Protein 4NOI (pdb70)

Secondary structure (DSSP, 8-state):
--SSPPPP-EEEEEESSSSEEEEEEEEEETTHHHHHHHHHHHHHHHSS-EEEEEEEEETT--STT-------HHHHHHHHTTS-EEESSS-SEEEEEEEEESSEEEEGGGG--SSEEESSTT-EEEEE-TT-EEEEEEEEEEE-SEE-HHHHHHHH--TTSEE--EE--SEEEEEEEEEEEEETTEEEEEEEEEEEEE-SSS-HHHHHHHHHH--TTGGGG---/----EEEEEESSSSEEEEEEEEE-TTTTHHHHHHHHHHHHHS--EEEEEEEEETT--STT-------HHHHHHHHHT--EEESTT-SEEEEEEEEESSEEEEGGGS-SSSEEESSTT-EEEEE-TT-EEEEEEEEEEESSEE-HHHHHHHH--TTSEE--EE---EEEEEEEEEEE---EEEEEEEEEE-SSS-HHHHHHHHHH--HHHHGGGGG-

CATH classification: 3.30.1360.10 (+1 more: 2.170.120.12)

InterPro domains:
  IPR011260 RNA polymerase, alpha subunit, C-terminal [PF03118] (244-306)
  IPR011262 DNA-directed RNA polymerase, insert domain [PF01000] (59-174)
  IPR011263 DNA-directed RNA polymerase, RpoA/D/Rpb3-type [PF01193] (30-224)
  IPR011263 DNA-directed RNA polymerase, RpoA/D/Rpb3-type [SM00662] (23-230)
  IPR011773 DNA-directed RNA polymerase, alpha subunit [MF_00059] (5-315)
  IPR011773 DNA-directed RNA polymerase, alpha subunit [TIGR02027] (24-313)
  IPR036603 RNA polymerase, RBP11-like subunit [G3DSA:3.30.1360.10] (15-216)
  IPR036603 RNA polymerase, RBP11-like subunit [SSF55257] (9-227)
  IPR036643 DNA-directed RNA polymerase, insert domain superfamily [G3DSA:2.170.120.12] (53-173)
  IPR036643 DNA-directed RNA polymerase, insert domain superfamily [SSF56553] (53-174)

Nearest PDB structures (foldseek):
  4noi-assembly1_A  TM=1.004E+00  e=2.853E-45  Campylobacter jejuni subsp. jejuni NCTC 11168 = ATCC 700819
  4noi-assembly1_B  TM=8.310E-01  e=1.627E-37  Campylobacter jejuni subsp. jejuni NCTC 11168 = ATCC 700819
  8r3m-assembly1_A  TM=7.992E-01  e=3.425E-20  Mycolicibacterium smegmatis MC2 155
  8x6g-assembly1_B  TM=8.164E-01  e=7.537E-20  Staphylococcus aureus
  8i23-assembly1_B  TM=8.161E-01  e=3.425E-20  Acetivibrio thermocellus DSM 1313

Radius of gyration: 31.96 Å; Cα contacts (8 Å, |Δi|>4): 1046; chains: 2; bounding box: 37×48×117 Å

B-factor: mean 49.46, std 14.88, range [20.94, 130.41]

Organism: Campylobacter jejuni subsp. jejuni serotype O:2 (strain ATCC 700819 / NCTC 11168) (NCBI:txid192222)

Solvent-accessible surface area: 22333 Å² total

Structure (mmCIF, N/CA/C/O backbone):
data_4NOI
#
_entry.id   4NOI
#
_cell.length_a   99.173
_cell.length_b   62.743
_cell.length_c   93.621
_cell.angle_alpha   90.00
_cell.angle_beta   112.52
_cell.angle_gamma   90.00
#
_symmetry.space_group_name_H-M   'C 1 2 1'
#
loop_
_entity.id
_entity.type
_entity.pdbx_description
1 polymer 'DNA-directed RNA polymerase subunit alpha'
2 non-polymer 'SODIUM ION'
3 non-polymer 'IODIDE ION'
4 non-polymer 'CHLORIDE ION'
5 water water
#
loop_
_atom_site.group_PDB
_atom_site.id
_atom_site.type_symbol
_atom_site.label_atom_id
_atom_site.label_alt_id
_atom_site.label_comp_id
_atom_site.label_asym_id
_atom_site.label_entity_id
_atom_site.label_seq_id
_atom_site.pdbx_PDB_ins_code
_atom_site.Cartn_x
_atom_site.Cartn_y
_atom_site.Cartn_z
_atom_site.occupancy
_atom_site.B_iso_or_equiv
_atom_site.auth_seq_id
_atom_site.auth_comp_id
_atom_site.auth_asym_id
_atom_site.auth_atom_id
_atom_site.pdbx_PDB_model_num
ATOM 1 N N . ILE A 1 28 ? 16.433 1.100 36.408 1.00 50.40 4 ILE A N 1
ATOM 2 C CA . ILE A 1 28 ? 17.305 2.272 36.774 1.00 48.85 4 ILE A CA 1
ATOM 3 C C . ILE A 1 28 ? 18.544 2.235 35.923 1.00 47.79 4 ILE A C 1
ATOM 4 O O . ILE A 1 28 ? 19.414 1.386 36.108 1.00 51.83 4 ILE A O 1
ATOM 9 N N . THR A 1 29 ? 18.604 3.145 34.965 1.00 48.58 5 THR A N 1
ATOM 10 C CA . THR A 1 29 ? 19.748 3.223 34.074 1.00 49.41 5 THR A CA 1
ATOM 11 C C . THR A 1 29 ? 19.962 4.678 33.753 1.00 44.32 5 THR A C 1
ATOM 12 O O . THR A 1 29 ? 19.038 5.488 33.897 1.00 46.86 5 THR A O 1
ATOM 16 N N . THR A 1 30 ? 21.173 5.014 33.339 1.00 40.29 6 THR A N 1
ATOM 17 C CA . THR A 1 30 ? 21.501 6.376 32.948 1.00 42.44 6 THR A CA 1
ATOM 18 C C . THR A 1 30 ? 21.439 6.504 31.394 1.00 43.03 6 THR A C 1
ATOM 19 O O . THR A 1 30 ? 21.525 7.598 30.844 1.00 43.52 6 THR A O 1
ATOM 23 N N A SER A 1 31 ? 21.285 5.375 30.714 0.60 44.27 7 SER A N 1
ATOM 24 N N B SER A 1 31 ? 21.281 5.376 30.712 0.40 43.41 7 SER A N 1
ATOM 25 C CA A SER A 1 31 ? 21.171 5.359 29.251 0.60 45.56 7 SER A CA 1
ATOM 26 C CA B SER A 1 31 ? 21.185 5.371 29.253 0.40 44.14 7 SER A CA 1
ATOM 27 C C A SER A 1 31 ? 20.312 4.220 28.765 0.60 43.14 7 SER A C 1
ATOM 28 C C B SER A 1 31 ? 20.324 4.224 28.761 0.40 43.00 7 SER A C 1
ATOM 29 O O A SER A 1 31 ? 20.370 3.108 29.287 0.60 42.65 7 SER A O 1
ATOM 30 O O B SER A 1 31 ? 20.392 3.113 29.285 0.40 42.84 7 SER A O 1
ATOM 35 N N . ALA A 1 32 ? 19.516 4.500 27.746 1.00 46.00 8 ALA A N 1
ATOM 36 C CA . ALA A 1 32 ? 18.672 3.481 27.137 1.00 43.72 8 ALA A CA 1
ATOM 37 C C . ALA A 1 32 ? 19.623 2.561 26.411 1.00 43.29 8 ALA A C 1
ATOM 38 O O . ALA A 1 32 ? 20.619 3.022 25.903 1.00 39.75 8 ALA A O 1
ATOM 40 N N . TYR A 1 33 ? 19.323 1.269 26.375 1.00 44.57 9 TYR A N 1
ATOM 41 C CA . TYR A 1 33 ? 20.176 0.299 25.702 1.00 46.54 9 TYR A CA 1
ATOM 42 C C . TYR A 1 33 ? 20.366 0.702 24.237 1.00 44.10 9 TYR A C 1
ATOM 43 O O . TYR A 1 33 ? 19.434 1.198 23.577 1.00 38.21 9 TYR A O 1
ATOM 52 N N . THR A 1 34 ? 21.578 0.513 23.744 1.00 42.30 10 THR A N 1
ATOM 53 C CA . THR A 1 34 ? 21.911 0.826 22.357 1.00 44.61 10 THR A CA 1
ATOM 54 C C . THR A 1 34 ? 21.598 -0.394 21.504 1.00 44.20 10 THR A C 1
ATOM 55 O O . THR A 1 34 ? 22.205 -1.439 21.691 1.00 40.58 10 THR A O 1
ATOM 59 N N . PRO A 1 35 ? 20.632 -0.273 20.567 1.00 47.34 11 PRO A N 1
ATOM 60 C CA . PRO A 1 35 ? 20.262 -1.415 19.729 1.00 45.57 11 PRO A CA 1
ATOM 61 C C . PRO A 1 35 ? 21.461 -1.828 18.902 1.00 47.12 11 PRO A C 1
ATOM 62 O O . PRO A 1 35 ? 22.267 -0.973 18.586 1.00 46.18 11 PRO A O 1
ATOM 66 N N . THR A 1 36 ? 21.567 -3.114 18.566 1.00 49.37 12 THR A N 1
ATOM 67 C CA . THR A 1 36 ? 22.700 -3.646 17.796 1.00 52.34 12 THR A CA 1
ATOM 68 C C . THR A 1 36 ? 22.350 -4.533 16.600 1.00 48.37 12 THR A C 1
ATOM 69 O O . THR A 1 36 ? 23.251 -4.940 15.858 1.00 52.44 12 THR A O 1
ATOM 73 N N . GLU A 1 37 ? 21.084 -4.862 16.400 1.00 42.15 13 GLU A N 1
ATOM 74 C CA . GLU A 1 37 ? 20.743 -5.740 15.269 1.00 43.62 13 GLU A CA 1
ATOM 75 C C . GLU A 1 37 ? 20.147 -4.928 14.138 1.00 43.45 13 GLU A C 1
ATOM 76 O O . GLU A 1 37 ? 19.327 -4.024 14.367 1.00 37.61 13 GLU A O 1
ATOM 82 N N . PHE A 1 38 ? 20.571 -5.258 12.925 1.00 44.55 14 PHE A N 1
ATOM 83 C CA . PHE A 1 38 ? 20.133 -4.580 11.733 1.00 45.77 14 PHE A CA 1
ATOM 84 C C . PHE A 1 38 ? 20.057 -5.535 10.558 1.00 47.12 14 PHE A C 1
ATOM 85 O O . PHE A 1 38 ? 21.002 -6.283 10.306 1.00 51.48 14 PHE A O 1
ATOM 93 N N . THR A 1 39 ? 18.945 -5.502 9.829 1.00 44.84 15 THR A N 1
ATOM 94 C CA . THR A 1 39 ? 18.781 -6.338 8.645 1.00 46.98 15 THR A CA 1
ATOM 95 C C . THR A 1 39 ? 18.074 -5.572 7.536 1.00 49.92 15 THR A C 1
ATOM 96 O O . THR A 1 39 ? 17.245 -4.693 7.794 1.00 52.54 15 THR A O 1
ATOM 100 N N . ILE A 1 40 ? 18.428 -5.909 6.305 1.00 48.48 16 ILE A N 1
ATOM 101 C CA . ILE A 1 40 ? 17.833 -5.336 5.105 1.00 56.07 16 ILE A CA 1
ATOM 102 C C . ILE A 1 40 ? 17.412 -6.524 4.242 1.00 55.76 16 ILE A C 1
ATOM 103 O O . ILE A 1 40 ? 18.228 -7.361 3.885 1.00 58.85 16 ILE A O 1
ATOM 108 N N . GLU A 1 41 ? 16.123 -6.617 3.951 1.00 59.81 17 GLU A N 1
ATOM 109 C CA . GLU A 1 41 ? 15.589 -7.705 3.138 1.00 62.20 17 GLU A CA 1
ATOM 110 C C . GLU A 1 41 ? 15.003 -7.142 1.841 1.00 60.22 17 GLU A C 1
ATOM 111 O O . GLU A 1 41 ? 14.066 -6.324 1.856 1.00 56.35 17 GLU A O 1
ATOM 117 N N . ASN A 1 42 ? 15.563 -7.569 0.713 1.00 64.07 18 ASN A N 1
ATOM 118 C CA . ASN A 1 42 ? 15.118 -7.079 -0.585 1.00 63.80 18 ASN A CA 1
ATOM 119 C C . ASN A 1 42 ? 13.969 -7.934 -1.145 1.00 59.63 18 ASN A C 1
ATOM 120 O O . ASN A 1 42 ? 14.172 -9.029 -1.627 1.00 64.53 18 ASN A O 1
ATOM 125 N N . ILE A 1 43 ? 12.754 -7.406 -1.031 1.00 57.72 19 ILE A N 1
ATOM 126 C CA . ILE A 1 43 ? 11.544 -8.076 -1.490 1.00 63.68 19 ILE A CA 1
ATOM 127 C C . ILE A 1 43 ? 11.475 -8.036 -3.032 1.00 68.18 19 ILE A C 1
ATOM 128 O O . ILE A 1 43 ? 11.013 -8.976 -3.667 1.00 73.39 19 ILE A O 1
ATOM 133 N N . SER A 1 44 ? 11.911 -6.927 -3.617 1.00 65.93 20 SER A N 1
ATOM 134 C CA . SER A 1 44 ? 11.952 -6.773 -5.068 1.00 67.69 20 SER A CA 1
ATOM 135 C C . SER A 1 44 ? 12.979 -5.695 -5.368 1.00 62.28 20 SER A C 1
ATOM 136 O O . SER A 1 44 ? 13.688 -5.247 -4.472 1.00 65.77 20 SER A O 1
ATOM 139 N N . ASP A 1 45 ? 13.065 -5.280 -6.618 1.00 60.50 21 ASP A N 1
ATOM 140 C CA . ASP A 1 45 ? 14.025 -4.245 -6.992 1.00 65.04 21 ASP A CA 1
ATOM 141 C C . ASP A 1 45 ? 13.592 -2.900 -6.436 1.00 60.88 21 ASP A C 1
ATOM 142 O O . ASP A 1 45 ? 14.435 -2.030 -6.197 1.00 65.48 21 ASP A O 1
ATOM 147 N N . THR A 1 46 ? 12.283 -2.741 -6.218 1.00 55.89 22 THR A N 1
ATOM 148 C CA . THR A 1 46 ? 11.720 -1.478 -5.745 1.00 56.98 22 THR A CA 1
ATOM 149 C C . THR A 1 46 ? 11.198 -1.466 -4.291 1.00 52.47 22 THR A C 1
ATOM 150 O O . THR A 1 46 ? 10.682 -0.456 -3.854 1.00 48.93 22 THR A O 1
ATOM 154 N N . VAL A 1 47 ? 11.339 -2.566 -3.555 1.00 50.54 23 VAL A N 1
ATOM 155 C CA . VAL A 1 47 ? 10.808 -2.653 -2.191 1.00 52.97 23 VAL A CA 1
ATOM 156 C C . VAL A 1 47 ? 11.799 -3.285 -1.241 1.00 49.31 23 VAL A C 1
ATOM 157 O O . VAL A 1 47 ? 12.514 -4.213 -1.598 1.00 53.24 23 VAL A O 1
ATOM 161 N N . ALA A 1 48 ? 11.837 -2.789 -0.017 1.00 52.50 24 ALA A N 1
ATOM 162 C CA . ALA A 1 48 ? 12.736 -3.354 0.976 1.00 53.66 24 ALA A CA 1
ATOM 163 C C . ALA A 1 48 ? 12.180 -3.200 2.388 1.00 49.56 24 ALA A C 1
ATOM 164 O O . ALA A 1 48 ? 11.402 -2.284 2.659 1.00 45.53 24 ALA A O 1
ATOM 166 N N . LYS A 1 49 ? 12.587 -4.125 3.257 1.00 51.51 25 LYS A N 1
ATOM 167 C CA . LYS A 1 49 ? 12.246 -4.133 4.678 1.00 50.24 25 LYS A CA 1
ATOM 168 C C . LYS A 1 49 ? 13.525 -3.954 5.436 1.00 43.64 25 LYS A C 1
ATOM 169 O O . LYS A 1 49 ? 14.439 -4.780 5.331 1.00 46.28 25 LYS A O 1
ATOM 175 N N . ILE A 1 50 ? 13.578 -2.886 6.207 1.00 42.00 26 ILE A N 1
ATOM 176 C CA . ILE A 1 50 ? 14.729 -2.542 7.013 1.00 44.94 26 ILE A CA 1
ATOM 177 C C . ILE A 1 50 ? 14.316 -2.712 8.476 1.00 43.92 26 ILE A C 1
ATOM 178 O O . ILE A 1 50 ? 13.371 -2.074 8.924 1.00 43.00 26 ILE A O 1
ATOM 183 N N . SER A 1 51 ? 14.995 -3.603 9.198 1.00 44.91 27 SER A N 1
ATOM 184 C CA . SER A 1 51 ? 14.687 -3.856 10.605 1.00 43.88 27 SER A CA 1
ATOM 185 C C . SER A 1 51 ? 15.866 -3.586 11.502 1.00 41.37 27 SER A C 1
ATOM 186 O O . SER A 1 51 ? 16.983 -3.990 11.196 1.00 45.46 27 SER A O 1
ATOM 189 N N . ALA A 1 52 ? 15.601 -2.912 12.626 1.00 40.17 28 ALA A N 1
ATOM 190 C CA . ALA A 1 52 ? 16.618 -2.564 13.634 1.00 34.53 28 ALA A CA 1
ATOM 191 C C . ALA A 1 52 ? 16.056 -2.867 15.016 1.00 37.05 28 ALA A C 1
ATOM 192 O O . ALA A 1 52 ? 14.887 -2.574 15.270 1.00 38.19 28 ALA A O 1
ATOM 194 N N . TRP A 1 53 ? 16.871 -3.441 15.907 1.00 36.55 29 TRP A N 1
ATOM 195 C CA . TRP A 1 53 ? 16.413 -3.828 17.241 1.00 37.91 29 TRP A CA 1
ATOM 196 C C . TRP A 1 53 ? 17.580 -4.299 18.121 1.00 40.39 29 TRP A C 1
ATOM 197 O O . TRP A 1 53 ? 18.682 -4.504 17.623 1.00 41.53 29 TRP A O 1
ATOM 208 N N . PRO A 1 54 ? 17.372 -4.407 19.450 1.00 41.68 30 PRO A N 1
ATOM 209 C CA . PRO A 1 54 ? 16.196 -4.051 20.221 1.00 43.08 30 PRO A CA 1
ATOM 210 C C . PRO A 1 54 ? 16.311 -2.648 20.791 1.00 42.33 30 PRO A C 1
ATOM 211 O O . PRO A 1 54 ? 17.367 -2.303 21.329 1.00 45.57 30 PRO A O 1
ATOM 215 N N . PHE A 1 55 ? 15.238 -1.859 20.661 1.00 39.00 31 PHE A N 1
ATOM 216 C CA . PHE A 1 55 ? 15.150 -0.514 21.220 1.00 35.11 31 PHE A CA 1
ATOM 217 C C . PHE A 1 55 ? 14.330 -0.568 22.496 1.00 37.31 31 PHE A C 1
ATOM 218 O O . PHE A 1 55 ? 13.369 -1.326 22.556 1.00 33.67 31 PHE A O 1
ATOM 226 N N . GLU A 1 56 ? 14.646 0.266 23.489 1.00 38.02 32 GLU A N 1
ATOM 227 C CA . GLU A 1 56 ? 13.785 0.325 24.670 1.00 40.56 32 GLU A CA 1
ATOM 228 C C . GLU A 1 56 ? 12.489 0.981 24.224 1.00 41.01 32 GLU A C 1
ATOM 229 O O . GLU A 1 56 ? 12.485 1.773 23.284 1.00 37.77 32 GLU A O 1
ATOM 235 N N . ILE A 1 57 ? 11.386 0.633 24.867 1.00 42.69 33 ILE A N 1
ATOM 236 C CA . ILE A 1 57 ? 10.071 1.147 24.418 1.00 44.18 33 ILE A CA 1
ATOM 237 C C . ILE A 1 57 ? 10.049 2.676 24.241 1.00 38.19 33 ILE A C 1
ATOM 238 O O . ILE A 1 57 ? 10.529 3.416 25.084 1.00 39.50 33 ILE A O 1
ATOM 243 N N . GLY A 1 58 ? 9.476 3.132 23.136 1.00 37.19 34 GLY A N 1
ATOM 244 C CA . GLY A 1 58 ? 9.427 4.554 22.814 1.00 38.04 34 GLY A CA 1
ATOM 245 C C . GLY A 1 58 ? 10.602 5.038 21.948 1.00 38.15 34 GLY A C 1
ATOM 246 O O . GLY A 1 58 ? 10.448 5.938 21.126 1.00 38.65 34 GLY A O 1
ATOM 247 N N . TYR A 1 59 ? 11.775 4.440 22.099 1.00 38.49 35 TYR A N 1
ATOM 248 C CA . TYR A 1 59 ? 12.941 4.910 21.319 1.00 40.39 35 TYR A CA 1
ATOM 249 C C . TYR A 1 59 ? 12.885 4.551 19.857 1.00 40.71 35 TYR A C 1
ATOM 250 O O . TYR A 1 59 ? 13.352 5.300 19.035 1.00 38.61 35 TYR A O 1
ATOM 259 N N . GLY A 1 60 ? 12.289 3.411 19.530 1.00 38.79 36 GLY A N 1
ATOM 260 C CA . GLY A 1 60 ? 12.209 3.007 18.149 1.00 40.82 36 GLY A CA 1
ATOM 261 C C . GLY A 1 60 ? 11.406 4.012 17.351 1.00 39.93 36 GLY A C 1
ATOM 262 O O . GLY A 1 60 ? 11.831 4.461 16.304 1.00 40.13 36 GLY A O 1
ATOM 263 N N . ILE A 1 61 ? 10.271 4.406 17.900 1.00 42.06 37 ILE A N 1
ATOM 264 C CA . ILE A 1 61 ? 9.373 5.312 17.226 1.00 48.88 37 ILE A CA 1
ATOM 265 C C . ILE A 1 61 ? 9.950 6.726 17.205 1.00 42.64 37 ILE A C 1
ATOM 266 O O . ILE A 1 61 ? 9.720 7.493 16.267 1.00 46.31 37 ILE A O 1
ATOM 271 N N . THR A 1 62 ? 10.709 7.055 18.234 1.00 38.91 38 THR A N 1
ATOM 272 C CA . THR A 1 62 ? 11.395 8.337 18.297 1.00 38.59 38 THR A CA 1
ATOM 273 C C . THR A 1 62 ? 12.202 8.522 17.022 1.00 38.80 38 THR A C 1
ATOM 274 O O . THR A 1 62 ? 12.267 9.622 16.478 1.00 36.68 38 THR A O 1
ATOM 278 N N . LEU A 1 63 ? 12.797 7.441 16.532 1.00 37.72 39 LEU A N 1
ATOM 279 C CA . LEU A 1 63 ? 13.620 7.527 15.327 1.00 38.27 39 LEU A CA 1
ATOM 280 C C . LEU A 1 63 ? 12.882 7.187 14.043 1.00 37.58 39 LEU A C 1
ATOM 281 O O . LEU A 1 63 ? 13.169 7.769 13.002 1.00 39.62 39 LEU A O 1
ATOM 286 N N . ALA A 1 64 ? 11.953 6.230 14.122 1.00 33.81 40 ALA A N 1
ATOM 287 C CA . ALA A 1 64 ? 11.238 5.785 12.964 1.00 38.93 40 ALA A CA 1
ATOM 288 C C . ALA A 1 64 ? 10.456 6.916 12.295 1.00 42.37 40 ALA A C 1
ATOM 289 O O . ALA A 1 64 ? 10.453 7.008 11.078 1.00 39.70 40 ALA A O 1
ATOM 291 N N . HIS A 1 65 ? 9.825 7.780 13.084 1.00 38.54 41 HIS A N 1
ATOM 292 C CA . HIS A 1 65 ? 9.010 8.832 12.503 1.00 45.87 41 HIS A CA 1
ATOM 293 C C . HIS A 1 65 ? 9.863 9.834 11.682 1.00 41.59 41 HIS A C 1
ATOM 294 O O . HIS A 1 65 ? 9.599 10.044 10.512 1.00 43.21 41 HIS A O 1
ATOM 301 N N . PRO A 1 66 ? 10.903 10.436 12.281 1.00 41.33 42 PRO A N 1
ATOM 302 C CA . PRO A 1 66 ? 11.685 11.342 11.446 1.00 39.83 42 PRO A CA 1
ATOM 303 C C . PRO A 1 66 ? 12.359 10.690 10.242 1.00 39.09 42 PRO A C 1
ATOM 304 O O . PRO A 1 66 ? 12.413 11.314 9.186 1.00 36.82 42 PRO A O 1
ATOM 308 N N . LEU A 1 67 ? 12.867 9.467 10.367 1.00 38.37 43 LEU A N 1
ATOM 309 C CA . LEU A 1 67 ? 13.499 8.836 9.208 1.00 40.62 43 LEU A CA 1
ATOM 310 C C . LEU A 1 67 ? 12.464 8.579 8.118 1.00 42.71 43 LEU A C 1
ATOM 311 O O . LEU A 1 67 ? 12.762 8.707 6.930 1.00 36.40 43 LEU A O 1
ATOM 316 N N . ARG A 1 68 ? 11.246 8.234 8.513 1.00 40.49 44 ARG A N 1
ATOM 317 C CA . ARG A 1 68 ? 10.226 7.994 7.503 1.00 40.97 44 ARG A CA 1
ATOM 318 C C . ARG A 1 68 ? 9.984 9.254 6.702 1.00 37.49 44 ARG A C 1
ATOM 319 O O . ARG A 1 68 ? 9.857 9.203 5.496 1.00 36.71 44 ARG A O 1
ATOM 327 N N . ARG A 1 69 ? 9.928 10.396 7.375 1.00 40.14 45 ARG A N 1
ATOM 328 C CA . ARG A 1 69 ? 9.729 11.666 6.690 1.00 41.54 45 ARG A CA 1
ATOM 329 C C . ARG A 1 69 ? 10.930 11.970 5.782 1.00 42.53 45 ARG A C 1
ATOM 330 O O . ARG A 1 69 ? 10.762 12.283 4.606 1.00 40.00 45 ARG A O 1
ATOM 338 N N . LEU A 1 70 ? 12.140 11.824 6.306 1.00 35.64 46 LEU A N 1
ATOM 339 C CA . LEU A 1 70 ? 13.341 12.078 5.498 1.00 37.91 46 LEU A CA 1
ATOM 340 C C . LEU A 1 70 ? 13.477 11.196 4.233 1.00 38.85 46 LEU A C 1
ATOM 341 O O . LEU A 1 70 ? 14.174 11.560 3.288 1.00 36.14 46 LEU A O 1
ATOM 346 N N . LEU A 1 71 ? 12.826 10.043 4.240 1.00 39.55 47 LEU A N 1
ATOM 347 C CA . LEU A 1 71 ? 12.893 9.159 3.116 1.00 39.84 47 LEU A CA 1
ATOM 348 C C . LEU A 1 71 ? 12.276 9.836 1.895 1.00 41.34 47 LEU A C 1
ATOM 349 O O . LEU A 1 71 ? 12.716 9.638 0.795 1.00 42.90 47 LEU A O 1
ATOM 354 N N . TYR A 1 72 ? 11.265 10.653 2.109 1.00 43.53 48 TYR A N 1
ATOM 355 C CA . TYR A 1 72 ? 10.589 11.338 1.014 1.00 43.21 48 TYR A CA 1
ATOM 356 C C . TYR A 1 72 ? 11.262 12.628 0.525 1.00 42.34 48 TYR A C 1
ATOM 357 O O . TYR A 1 72 ? 10.969 13.107 -0.560 1.00 41.62 48 TYR A O 1
ATOM 366 N N . THR A 1 73 ? 12.134 13.212 1.333 1.00 38.84 49 THR A N 1
ATOM 367 C CA . THR A 1 73 ? 12.700 14.495 1.007 1.00 39.42 49 THR A CA 1
ATOM 368 C C . THR A 1 73 ? 14.183 14.477 0.740 1.00 39.81 49 THR A C 1
ATOM 369 O O . THR A 1 73 ? 14.729 15.491 0.332 1.00 42.80 49 THR A O 1
ATOM 373 N N . SER A 1 74 ? 14.838 13.342 0.952 1.00 39.93 50 SER A N 1
ATOM 374 C CA . SER A 1 74 ? 16.306 13.312 0.901 1.00 44.83 50 SER A CA 1
ATOM 375 C C . SER A 1 74 ? 16.973 12.857 -0.412 1.00 45.70 50 SER A C 1
ATOM 376 O O . SER A 1 74 ? 18.202 12.781 -0.487 1.00 48.65 50 SER A O 1
ATOM 379 N N . THR A 1 75 ? 16.180 12.580 -1.436 1.00 46.44 51 THR A N 1
ATOM 380 C CA . THR A 1 75 ? 16.730 12.162 -2.730 1.00 51.49 51 THR A CA 1
ATOM 381 C C . THR A 1 75 ? 16.221 13.064 -3.857 1.00 48.51 51 THR A C 1
ATOM 382 O O . THR A 1 75 ? 15.042 13.384 -3.912 1.00 46.39 51 THR A O 1
ATOM 386 N N . ILE A 1 76 ? 17.139 13.484 -4.724 1.00 50.43 52 ILE A N 1
ATOM 387 C CA . ILE A 1 76 ? 16.823 14.290 -5.908 1.00 46.81 52 ILE A CA 1
ATOM 388 C C . ILE A 1 76 ? 15.981 13.431 -6.841 1.00 44.19 52 ILE A C 1
ATOM 389 O O . ILE A 1 76 ? 16.324 12.275 -7.075 1.00 49.14 52 ILE A O 1
ATOM 394 N N . GLY A 1 77 ? 14.906 13.986 -7.385 1.00 44.61 53 GLY A N 1
ATOM 395 C CA . GLY A 1 77 ? 14.044 13.254 -8.325 1.00 44.81 53 GLY A CA 1
ATOM 396 C C . GLY A 1 77 ? 13.973 13.929 -9.687 1.00 43.44 53 GLY A C 1
ATOM 397 O O . GLY A 1 77 ? 14.177 15.147 -9.792 1.00 42.61 53 GLY A O 1
ATOM 398 N N . TYR A 1 78 ? 13.700 13.141 -10.733 1.00 44.75 54 TYR A N 1
ATOM 399 C CA . TYR A 1 78 ? 13.549 13.659 -12.104 1.00 42.85 54 TYR A CA 1
ATOM 400 C C . TYR A 1 78 ? 12.268 13.137 -12.737 1.00 41.31 54 TYR A C 1
ATOM 401 O O . TYR A 1 78 ? 11.802 12.074 -12.372 1.00 41.91 54 TYR A O 1
ATOM 410 N N . ALA A 1 79 ? 11.698 13.883 -13.678 1.00 40.36 55 ALA A N 1
ATOM 411 C CA . ALA A 1 79 ? 10.504 13.425 -14.395 1.00 41.06 55 ALA A CA 1
ATOM 412 C C . ALA A 1 79 ? 10.373 14.084 -15.769 1.00 44.12 55 ALA A C 1
ATOM 413 O O . ALA A 1 79 ? 10.840 15.212 -15.966 1.00 42.18 55 ALA A O 1
ATOM 415 N N . PRO A 1 80 ? 9.768 13.360 -16.733 1.00 45.60 56 PRO A N 1
ATOM 416 C CA . PRO A 1 80 ? 9.427 14.009 -17.996 1.00 43.14 56 PRO A CA 1
ATOM 417 C C . PRO A 1 80 ? 8.214 14.898 -17.713 1.00 44.55 56 PRO A C 1
ATOM 418 O O . PRO A 1 80 ? 7.204 14.420 -17.174 1.00 43.57 56 PRO A O 1
ATOM 422 N N . THR A 1 81 ? 8.306 16.177 -18.045 1.00 41.31 57 THR A N 1
ATOM 423 C CA . THR A 1 81 ? 7.224 17.094 -17.755 1.00 38.56 57 THR A CA 1
ATOM 424 C C . THR A 1 81 ? 6.385 17.476 -18.933 1.00 36.83 57 THR A C 1
ATOM 425 O O . THR A 1 81 ? 5.248 17.919 -18.777 1.00 39.59 57 THR A O 1
ATOM 429 N N . ALA A 1 82 ? 6.922 17.322 -20.122 1.00 35.08 58 ALA A N 1
ATOM 430 C CA . ALA A 1 82 ? 6.161 17.675 -21.281 1.00 36.84 58 ALA A CA 1
ATOM 431 C C . ALA A 1 82 ? 6.725 17.022 -22.500 1.00 36.61 58 ALA A C 1
ATOM 432 O O . ALA A 1 82 ? 7.906 16.723 -22.562 1.00 39.74 58 ALA A O 1
ATOM 434 N N . ILE A 1 83 ? 5.870 16.796 -23.477 1.00 37.47 59 ILE A N 1
ATOM 435 C CA . ILE A 1 83 ? 6.329 16.210 -24.731 1.00 39.17 59 ILE A CA 1
ATOM 436 C C . ILE A 1 83 ? 5.586 16.756 -25.950 1.00 36.20 59 ILE A C 1
ATOM 437 O O . ILE A 1 83 ? 4.363 16.944 -25.924 1.00 40.07 59 ILE A O 1
ATOM 442 N N . HIS A 1 84 ? 6.330 17.006 -26.999 1.00 36.21 60 HIS A N 1
ATOM 443 C CA . HIS A 1 84 ? 5.779 17.404 -28.274 1.00 40.58 60 HIS A CA 1
ATOM 444 C C . HIS A 1 84 ? 6.138 16.329 -29.322 1.00 40.82 60 HIS A C 1
ATOM 445 O O . HIS A 1 84 ? 7.308 16.074 -29.567 1.00 42.93 60 HIS A O 1
ATOM 452 N N A ILE A 1 85 ? 5.121 15.706 -29.912 0.60 38.76 61 ILE A N 1
ATOM 453 N N B ILE A 1 85 ? 5.133 15.697 -29.915 0.40 36.76 61 ILE A N 1
ATOM 454 C CA A ILE A 1 85 ? 5.324 14.674 -30.921 0.60 41.62 61 ILE A CA 1
ATOM 455 C CA B ILE A 1 85 ? 5.384 14.652 -30.899 0.40 36.63 61 ILE A CA 1
ATOM 456 C C A ILE A 1 85 ? 5.038 15.280 -32.275 0.60 39.46 61 ILE A C 1
ATOM 457 C C B ILE A 1 85 ? 5.031 15.213 -32.269 0.40 37.29 61 ILE A C 1
ATOM 458 O O A ILE A 1 85 ? 3.946 15.791 -32.511 0.60 40.21 61 ILE A O 1
ATOM 459 O O B ILE A 1 85 ? 3.901 15.641 -32.498 0.40 37.43 61 ILE A O 1
ATOM 468 N N . ASP A 1 86 ? 5.994 15.209 -33.178 1.00 39.79 62 ASP A N 1
ATOM 469 C CA . ASP A 1 86 ? 5.776 15.771 -34.508 1.00 48.01 62 ASP A CA 1
ATOM 470 C C . ASP A 1 86 ? 4.643 15.038 -35.211 1.00 46.63 62 ASP A C 1
ATOM 471 O O . ASP A 1 86 ? 4.627 13.801 -35.212 1.00 41.50 62 ASP A O 1
ATOM 476 N N . GLY A 1 87 ? 3.704 15.798 -35.808 1.00 47.47 63 GLY A N 1
ATOM 477 C CA . GLY A 1 87 ? 2.546 15.226 -36.511 1.00 45.65 63 GLY A CA 1
ATOM 478 C C . GLY A 1 87 ? 1.372 14.822 -35.593 1.00 48.92 63 GLY A C 1
ATOM 479 O O . GLY A 1 87 ? 0.387 14.305 -36.049 1.00 46.03 63 GLY A O 1
ATOM 480 N N . VAL A 1 88 ? 1.483 15.064 -34.290 1.00 50.28 64 VAL A N 1
ATOM 481 C CA . VAL A 1 88 ? 0.415 14.722 -33.338 1.00 46.34 64 VAL A CA 1
ATOM 482 C C . VAL A 1 88 ? -0.106 16.018 -32.690 1.00 45.96 64 VAL A C 1
ATOM 483 O O . VAL A 1 88 ? 0.669 16.832 -32.194 1.00 44.94 64 VAL A O 1
ATOM 487 N N . ALA A 1 89 ? -1.425 16.172 -32.668 1.00 44.65 65 ALA A N 1
ATOM 488 C CA . ALA A 1 89 ? -2.062 17.400 -32.145 1.00 51.17 65 ALA A CA 1
ATOM 489 C C . ALA A 1 89 ? -2.420 17.353 -30.662 1.00 47.85 65 ALA A C 1
ATOM 490 O O . ALA A 1 89 ? -2.442 18.387 -30.002 1.00 47.35 65 ALA A O 1
ATOM 492 N N . HIS A 1 90 ? -2.741 16.168 -30.150 1.00 44.76 66 HIS A N 1
ATOM 493 C CA . HIS A 1 90 ? -3.148 16.033 -28.739 1.00 45.20 66 HIS A CA 1
ATOM 494 C C . HIS A 1 90 ? -2.935 14.600 -28.268 1.00 40.47 66 HIS A C 1
ATOM 495 O O . HIS A 1 90 ? -2.728 13.690 -29.086 1.00 40.01 66 HIS A O 1
ATOM 502 N N . GLU A 1 91 ? -2.982 14.434 -26.952 1.00 37.75 67 GLU A N 1
ATOM 503 C CA . GLU A 1 91 ? -2.690 13.182 -26.257 1.00 38.61 67 GLU A CA 1
ATOM 504 C C . GLU A 1 91 ? -3.637 12.014 -26.502 1.00 37.79 67 GLU A C 1
ATOM 505 O O . GLU A 1 91 ? -3.422 10.936 -25.951 1.00 41.22 67 GLU A O 1
ATOM 511 N N . PHE A 1 92 ? -4.672 12.226 -27.305 1.00 36.53 68 PHE A N 1
ATOM 512 C CA . PHE A 1 92 ? -5.657 11.186 -27.628 1.00 39.97 68 PHE A CA 1
ATOM 513 C C . PHE A 1 92 ? -5.652 10.952 -29.130 1.00 41.41 68 PHE A C 1
ATOM 514 O O . PHE A 1 92 ? -6.542 10.294 -29.660 1.00 42.31 68 PHE A O 1
ATOM 522 N N . ASP A 1 93 ? -4.619 11.469 -29.792 1.00 40.97 69 ASP A N 1
ATOM 523 C CA . ASP A 1 93 ? -4.469 11.353 -31.234 1.00 44.31 69 ASP A CA 1
ATOM 524 C C . ASP A 1 93 ? -3.880 9.985 -31.632 1.00 44.60 69 ASP A C 1
ATOM 525 O O . ASP A 1 93 ? -3.584 9.150 -30.765 1.00 42.80 69 ASP A O 1
ATOM 530 N N . SER A 1 94 ? -3.726 9.781 -32.941 1.00 47.45 70 SER A N 1
ATOM 531 C CA . SER A 1 94 ? -3.150 8.549 -33.538 1.00 53.14 70 SER A CA 1
ATOM 532 C C . SER A 1 94 ? -1.999 8.890 -34.464 1.00 49.02 70 SER A C 1
ATOM 533 O O . SER A 1 94 ? -1.904 10.011 -34.946 1.00 46.24 70 SER A O 1
ATOM 544 N N . ARG A 1 96 ? -0.108 7.031 -37.859 1.00 44.58 72 ARG A N 1
ATOM 545 C CA . ARG A 1 96 ? 0.114 5.918 -38.781 1.00 53.01 72 ARG A CA 1
ATOM 546 C C . ARG A 1 96 ? 1.608 5.554 -38.771 1.00 50.90 72 ARG A C 1
ATOM 547 O O . ARG A 1 96 ? 2.477 6.429 -38.829 1.00 57.65 72 ARG A O 1
ATOM 555 N N . GLY A 1 97 ? 1.900 4.267 -38.661 1.00 50.13 73 GLY A N 1
ATOM 556 C CA . GLY A 1 97 ? 3.285 3.809 -38.597 1.00 53.55 73 GLY A CA 1
ATOM 557 C C . GLY A 1 97 ? 3.740 3.498 -37.178 1.00 55.24 73 GLY A C 1
ATOM 558 O O . GLY A 1 97 ? 4.816 2.929 -36.962 1.00 60.04 73 GLY A O 1
ATOM 567 N N . LEU A 1 99 ? 2.681 1.486 -33.764 1.00 39.21 75 LEU A N 1
ATOM 568 C CA . LEU A 1 99 ? 1.744 0.469 -33.268 1.00 44.45 75 LEU A CA 1
ATOM 569 C C . LEU A 1 99 ? 0.785 1.014 -32.168 1.00 41.79 75 LEU A C 1
ATOM 570 O O . LEU A 1 99 ? -0.420 0.782 -32.190 1.00 41.21 75 LEU A O 1
ATOM 575 N N . GLU A 1 100 ? 1.343 1.748 -31.227 1.00 43.14 76 GLU A N 1
ATOM 576 C CA . GLU A 1 100 ? 0.579 2.327 -30.158 1.00 42.23 76 GLU A CA 1
ATOM 577 C C . GLU A 1 100 ? -0.090 3.647 -30.570 1.00 41.78 76 GLU A C 1
ATOM 578 O O . GLU A 1 100 ? 0.460 4.395 -31.355 1.00 43.10 76 GLU A O 1
ATOM 584 N N . ASP A 1 101 ? -1.284 3.917 -30.047 1.00 41.64 77 ASP A N 1
ATOM 585 C CA . ASP A 1 101 ? -1.900 5.240 -30.188 1.00 46.21 77 ASP A CA 1
ATOM 586 C C . ASP A 1 101 ? -1.126 6.162 -29.200 1.00 43.58 77 ASP A C 1
ATOM 587 O O . ASP A 1 101 ? -0.358 5.682 -28.364 1.00 41.73 77 ASP A O 1
ATOM 592 N N . VAL A 1 102 ? -1.339 7.465 -29.278 1.00 38.43 78 VAL A N 1
ATOM 593 C CA . VAL A 1 102 ? -0.567 8.402 -28.474 1.00 34.75 78 VAL A CA 1
ATOM 594 C C . VAL A 1 102 ? -0.798 8.176 -26.991 1.00 35.99 78 VAL A C 1
ATOM 595 O O . VAL A 1 102 ? 0.154 8.180 -26.213 1.00 33.81 78 VAL A O 1
ATOM 599 N N . ALA A 1 103 ? -2.045 7.909 -26.605 1.00 36.85 79 ALA A N 1
ATOM 600 C CA . ALA A 1 103 ? -2.354 7.687 -25.184 1.00 39.32 79 ALA A CA 1
ATOM 601 C C . ALA A 1 103 ? -1.481 6.590 -24.607 1.00 35.19 79 ALA A C 1
ATOM 602 O O . ALA A 1 103 ? -0.942 6.737 -23.523 1.00 37.10 79 ALA A O 1
ATOM 604 N N . LEU A 1 104 ? -1.369 5.473 -25.318 1.00 34.09 80 LEU A N 1
ATOM 605 C CA . LEU A 1 104 ? -0.555 4.339 -24.844 1.00 37.16 80 LEU A CA 1
ATOM 606 C C . LEU A 1 104 ? 0.932 4.714 -24.901 1.00 37.27 80 LEU A C 1
ATOM 607 O O . LEU A 1 104 ? 1.696 4.477 -23.957 1.00 33.61 80 LEU A O 1
ATOM 612 N N . PHE A 1 105 ? 1.360 5.307 -26.000 1.00 33.98 81 PHE A N 1
ATOM 613 C CA . PHE A 1 105 ? 2.753 5.793 -26.027 1.00 36.23 81 PHE A CA 1
ATOM 614 C C . PHE A 1 105 ? 3.099 6.559 -24.746 1.00 35.05 81 PHE A C 1
ATOM 615 O O . PHE A 1 105 ? 4.143 6.329 -24.117 1.00 33.83 81 PHE A O 1
ATOM 623 N N . ILE A 1 106 ? 2.202 7.466 -24.363 1.00 39.04 82 ILE A N 1
ATOM 624 C CA . ILE A 1 106 ? 2.426 8.327 -23.186 1.00 41.08 82 ILE A CA 1
ATOM 625 C C . ILE A 1 106 ? 2.427 7.548 -21.884 1.00 42.25 82 ILE A C 1
ATOM 626 O O . ILE A 1 106 ? 3.217 7.851 -20.997 1.00 38.75 82 ILE A O 1
ATOM 631 N N . ILE A 1 107 ? 1.510 6.585 -21.752 1.00 39.33 83 ILE A N 1
ATOM 632 C CA . ILE A 1 107 ? 1.508 5.741 -20.591 1.00 38.89 83 ILE A CA 1
ATOM 633 C C . ILE A 1 107 ? 2.883 5.039 -20.516 1.00 41.36 83 ILE A C 1
ATOM 634 O O . ILE A 1 107 ? 3.458 4.904 -19.450 1.00 38.25 83 ILE A O 1
ATOM 639 N N . ASN A 1 108 ? 3.434 4.600 -21.640 1.00 34.85 84 ASN A N 1
ATOM 640 C CA . ASN A 1 108 ? 4.726 3.905 -21.548 1.00 34.91 84 ASN A CA 1
ATOM 641 C C . ASN A 1 108 ? 5.848 4.842 -21.192 1.00 32.34 84 ASN A C 1
ATOM 642 O O . ASN A 1 108 ? 6.725 4.507 -20.406 1.00 33.51 84 ASN A O 1
ATOM 647 N N . LEU A 1 109 ? 5.794 6.036 -21.737 1.00 33.98 85 LEU A N 1
ATOM 648 C CA . LEU A 1 109 ? 6.811 7.033 -21.468 1.00 36.42 85 LEU A CA 1
ATOM 649 C C . LEU A 1 109 ? 6.882 7.369 -19.960 1.00 43.44 85 LEU A C 1
ATOM 650 O O . LEU A 1 109 ? 7.953 7.525 -19.386 1.00 45.98 85 LEU A O 1
ATOM 655 N N . LYS A 1 110 ? 5.729 7.472 -19.329 1.00 49.63 86 LYS A N 1
ATOM 656 C CA . LYS A 1 110 ? 5.670 7.765 -17.906 1.00 50.96 86 LYS A CA 1
ATOM 657 C C . LYS A 1 110 ? 6.218 6.621 -17.039 1.00 47.29 86 LYS A C 1
ATOM 658 O O . LYS A 1 110 ? 6.443 6.810 -15.864 1.00 46.83 86 LYS A O 1
ATOM 664 N N . LYS A 1 111 ? 6.396 5.432 -17.600 1.00 45.49 87 LYS A N 1
ATOM 665 C CA . LYS A 1 111 ? 7.005 4.352 -16.830 1.00 45.67 87 LYS A CA 1
ATOM 666 C C . LYS A 1 111 ? 8.541 4.396 -16.947 1.00 43.77 87 LYS A C 1
ATOM 667 O O . LYS A 1 111 ? 9.251 3.707 -16.199 1.00 42.59 87 LYS A O 1
ATOM 673 N N . LEU A 1 112 ? 9.057 5.244 -17.832 1.00 40.92 88 LEU A N 1
ATOM 674 C CA . LEU A 1 112 ? 10.528 5.376 -17.975 1.00 42.28 88 LEU A CA 1
ATOM 675 C C . LEU A 1 112 ? 11.054 6.305 -16.885 1.00 42.76 88 LEU A C 1
ATOM 676 O O . LEU A 1 112 ? 10.509 7.382 -16.649 1.00 42.38 88 LEU A O 1
ATOM 681 N N . ARG A 1 113 ? 12.093 5.875 -16.194 1.00 43.51 89 ARG A N 1
ATOM 682 C CA . ARG A 1 113 ? 12.661 6.691 -15.135 1.00 44.27 89 ARG A CA 1
ATOM 683 C C . ARG A 1 113 ? 13.907 7.399 -15.650 1.00 45.44 89 ARG A C 1
ATOM 684 O O . ARG A 1 113 ? 14.987 6.849 -15.640 1.00 48.43 89 ARG A O 1
ATOM 692 N N . PHE A 1 114 ? 13.714 8.632 -16.106 1.00 47.12 90 PHE A N 1
ATOM 693 C CA . PHE A 1 114 ? 14.772 9.481 -16.615 1.00 43.76 90 PHE A CA 1
ATOM 694 C C . PHE A 1 114 ? 15.620 10.084 -15.521 1.00 49.54 90 PHE A C 1
ATOM 695 O O . PHE A 1 114 ? 15.152 10.311 -14.398 1.00 49.84 90 PHE A O 1
ATOM 703 N N . LYS A 1 115 ? 16.868 10.359 -15.879 1.00 50.40 91 LYS A N 1
ATOM 704 C CA . LYS A 1 115 ? 17.838 11.010 -15.014 1.00 55.31 91 LYS A CA 1
ATOM 705 C C . LYS A 1 115 ? 18.619 11.982 -15.905 1.00 50.67 91 LYS A C 1
ATOM 706 O O . LYS A 1 115 ? 18.946 11.655 -17.041 1.00 47.19 91 LYS A O 1
ATOM 712 N N . ILE A 1 116 ? 18.864 13.187 -15.412 1.00 49.91 92 ILE A N 1
ATOM 713 C CA . ILE A 1 116 ? 19.643 14.168 -16.170 1.00 52.69 92 ILE A CA 1
ATOM 714 C C . ILE A 1 116 ? 21.107 13.919 -15.885 1.00 50.82 92 ILE A C 1
ATOM 715 O O . ILE A 1 116 ? 21.457 13.673 -14.753 1.00 52.05 92 ILE A O 1
ATOM 720 N N . LYS A 1 117 ? 21.950 13.945 -16.914 1.00 51.02 93 LYS A N 1
ATOM 721 C CA . LYS A 1 117 ? 23.387 13.780 -16.698 1.00 58.06 93 LYS A CA 1
ATOM 722 C C . LYS A 1 117 ? 23.972 15.140 -16.322 1.00 59.27 93 LYS A C 1
ATOM 723 O O . LYS A 1 117 ? 23.781 16.116 -17.034 1.00 58.48 93 LYS A O 1
ATOM 729 N N . GLY A 1 118 ? 24.674 15.211 -15.202 1.00 62.90 94 GLY A N 1
ATOM 730 C CA . GLY A 1 118 ? 25.233 16.492 -14.757 1.00 65.42 94 GLY A CA 1
ATOM 731 C C . GLY A 1 118 ? 24.357 17.168 -13.706 1.00 68.80 94 GLY A C 1
ATOM 732 O O . GLY A 1 118 ? 23.466 16.541 -13.142 1.00 69.39 94 GLY A O 1
ATOM 733 N N . ASP A 1 119 ? 24.591 18.463 -13.483 1.00 72.95 95 ASP A N 1
ATOM 734 C CA . ASP A 1 119 ? 23.910 19.235 -12.435 1.00 76.30 95 ASP A CA 1
ATOM 735 C C . ASP A 1 119 ? 22.709 20.107 -12.908 1.00 68.74 95 ASP A C 1
ATOM 736 O O . ASP A 1 119 ? 22.162 20.885 -12.135 1.00 70.28 95 ASP A O 1
ATOM 741 N N . SER A 1 120 ? 22.288 19.965 -14.158 1.00 61.73 96 SER A N 1
ATOM 742 C CA . SER A 1 120 ? 21.183 20.765 -14.690 1.00 58.59 96 SER A CA 1
ATOM 743 C C . SER A 1 120 ? 19.816 20.434 -14.074 1.00 59.76 96 SER A C 1
ATOM 744 O O . SER A 1 120 ? 19.567 19.291 -13.658 1.00 56.08 96 SER A O 1
ATOM 747 N N . ASN A 1 121 ? 18.937 21.437 -14.019 1.00 56.63 97 ASN A N 1
ATOM 748 C CA . ASN A 1 121 ? 17.575 21.271 -13.489 1.00 57.13 97 ASN A CA 1
ATOM 749 C C . ASN A 1 121 ? 16.537 21.053 -14.578 1.00 55.44 97 ASN A C 1
ATOM 750 O O . ASN A 1 121 ? 15.391 20.766 -14.278 1.00 47.99 97 ASN A O 1
ATOM 755 N N . LYS A 1 122 ? 16.938 21.222 -15.834 1.00 52.10 98 LYS A N 1
ATOM 756 C CA . LYS A 1 122 ? 16.013 21.105 -16.954 1.00 52.57 98 LYS A CA 1
ATOM 757 C C . LYS A 1 122 ? 16.746 20.823 -18.270 1.00 48.40 98 LYS A C 1
ATOM 758 O O . LYS A 1 122 ? 17.758 21.455 -18.586 1.00 49.65 98 LYS A O 1
ATOM 764 N N . GLU A 1 123 ? 16.242 19.867 -19.035 1.00 44.09 99 GLU A N 1
ATOM 765 C CA . GLU A 1 123 ? 16.822 19.571 -20.323 1.00 44.30 99 GLU A CA 1
ATOM 766 C C . GLU A 1 123 ? 15.711 19.405 -21.360 1.00 43.53 99 GLU A C 1
ATOM 767 O O . GLU A 1 123 ? 14.702 18.737 -21.102 1.00 41.75 99 GLU A O 1
ATOM 773 N N . ILE A 1 124 ? 15.910 20.021 -22.523 1.00 44.67 100 ILE A N 1
ATOM 774 C CA . ILE A 1 124 ? 15.004 19.920 -23.662 1.00 44.47 100 ILE A CA 1
ATOM 775 C C . ILE A 1 124 ? 15.691 18.946 -24.594 1.00 46.73 100 ILE A C 1
ATOM 776 O O . ILE A 1 124 ? 16.716 19.273 -25.175 1.00 45.21 100 ILE A O 1
ATOM 781 N N . VAL A 1 125 ? 15.143 17.744 -24.726 1.00 40.99 101 VAL A N 1
ATOM 782 C CA . VAL A 1 125 ? 15.813 16.711 -25.486 1.00 41.28 101 VAL A CA 1
ATOM 783 C C . VAL A 1 125 ? 15.108 16.336 -26.785 1.00 43.51 101 VAL A C 1
ATOM 784 O O . VAL A 1 125 ? 13.930 15.932 -26.776 1.00 42.07 101 VAL A O 1
ATOM 788 N N . GLU A 1 126 ? 15.839 16.434 -27.895 1.00 44.91 102 GLU A N 1
ATOM 789 C CA . GLU A 1 126 ? 15.281 16.076 -29.192 1.00 51.41 102 GLU A CA 1
ATOM 790 C C . GLU A 1 126 ? 15.551 14.604 -29.551 1.00 51.71 102 GLU A C 1
ATOM 791 O O . GLU A 1 126 ? 16.686 14.146 -29.502 1.00 46.36 102 GLU A O 1
ATOM 797 N N . PHE A 1 127 ? 14.495 13.861 -29.878 1.00 46.13 103 PHE A N 1
ATOM 798 C CA . PHE A 1 127 ? 14.645 12.468 -30.270 1.00 43.19 103 PHE A CA 1
ATOM 799 C C . PHE A 1 127 ? 14.146 12.214 -31.688 1.00 47.18 103 PHE A C 1
ATOM 800 O O . PHE A 1 127 ? 13.280 12.941 -32.210 1.00 46.29 103 PHE A O 1
ATOM 808 N N . SER A 1 128 ? 14.713 11.186 -32.312 1.00 46.36 104 SER A N 1
ATOM 809 C CA . SER A 1 128 ? 14.348 10.806 -33.676 1.00 56.07 104 SER A CA 1
ATOM 810 C C . SER A 1 128 ? 14.714 9.345 -33.968 1.00 57.76 104 SER A C 1
ATOM 811 O O . SER A 1 128 ? 15.875 8.948 -33.824 1.00 57.70 104 SER A O 1
ATOM 814 N N . PHE A 1 129 ? 13.725 8.566 -34.390 1.00 54.94 105 PHE A N 1
ATOM 815 C CA . PHE A 1 129 ? 13.921 7.153 -34.708 1.00 55.16 105 PHE A CA 1
ATOM 816 C C . PHE A 1 129 ? 13.295 6.873 -36.074 1.00 56.74 105 PHE A C 1
ATOM 817 O O . PHE A 1 129 ? 12.227 7.393 -36.372 1.00 59.45 105 PHE A O 1
ATOM 825 N N . LYS A 1 130 ? 13.945 6.060 -36.904 1.00 61.14 106 LYS A N 1
ATOM 826 C CA . LYS A 1 130 ? 13.409 5.738 -38.236 1.00 65.52 106 LYS A CA 1
ATOM 827 C C . LYS A 1 130 ? 13.306 4.216 -38.449 1.00 68.88 106 LYS A C 1
ATOM 828 O O . LYS A 1 130 ? 13.681 3.440 -37.575 1.00 58.59 106 LYS A O 1
ATOM 834 N N . GLY A 1 131 ? 12.777 3.819 -39.616 1.00 83.50 107 GLY A N 1
ATOM 835 C CA . GLY A 1 131 ? 12.689 2.403 -40.061 1.00 74.82 107 GLY A CA 1
ATOM 836 C C . GLY A 1 131 ? 11.979 1.481 -39.098 1.00 71.68 107 GLY A C 1
ATOM 837 O O . GLY A 1 131 ? 11.426 1.941 -38.100 1.00 71.31 107 GLY A O 1
ATOM 838 N N . SER A 1 132 ? 11.963 0.186 -39.400 1.00 63.18 108 SER A N 1
ATOM 839 C CA . SER A 1 132 ? 11.371 -0.768 -38.475 1.00 63.01 108 SER A CA 1
ATOM 840 C C . SER A 1 132 ? 12.175 -0.624 -37.196 1.00 60.58 108 SER A C 1
ATOM 841 O O . SER A 1 132 ? 13.403 -0.556 -37.263 1.00 59.24 108 SER A O 1
ATOM 844 N N . LYS A 1 133 ? 11.515 -0.593 -36.037 1.00 54.36 109 LYS A N 1
ATOM 845 C CA . LYS A 1 133 ? 12.243 -0.339 -34.793 1.00 54.77 109 LYS A CA 1
ATOM 846 C C . LYS A 1 133 ? 11.415 -0.484 -33.496 1.00 52.48 109 LYS A C 1
ATOM 847 O O . LYS A 1 133 ? 10.340 0.101 -33.369 1.00 46.14 109 LYS A O 1
ATOM 853 N N . GLU A 1 134 ? 11.927 -1.264 -32.542 1.00 51.62 110 GLU A N 1
ATOM 854 C CA . GLU A 1 134 ? 11.288 -1.401 -31.246 1.00 52.22 110 GLU A CA 1
ATOM 855 C C . GLU A 1 134 ? 12.156 -0.616 -30.315 1.00 47.41 110 GLU A C 1
ATOM 856 O O . GLU A 1 134 ? 13.327 -0.931 -30.138 1.00 46.04 110 GLU A O 1
ATOM 862 N N . ILE A 1 135 ? 11.564 0.406 -29.721 1.00 43.04 111 ILE A N 1
ATOM 863 C CA . ILE A 1 135 ? 12.286 1.362 -28.884 1.00 41.53 111 ILE A CA 1
ATOM 864 C C . ILE A 1 135 ? 12.196 1.045 -27.407 1.00 40.83 111 ILE A C 1
ATOM 865 O O . ILE A 1 135 ? 11.108 1.023 -26.847 1.00 40.63 111 ILE A O 1
ATOM 870 N N . TYR A 1 136 ? 13.347 0.838 -26.780 1.00 39.83 112 TYR A N 1
ATOM 871 C CA . TYR A 1 136 ? 13.437 0.583 -25.337 1.00 44.33 112 TYR A CA 1
ATOM 872 C C . TYR A 1 136 ? 14.136 1.758 -24.617 1.00 44.79 112 TYR A C 1
ATOM 873 O O . TYR A 1 136 ? 14.705 2.652 -25.260 1.00 39.90 112 TYR A O 1
ATOM 882 N N . GLY A 1 137 ? 14.105 1.736 -23.281 1.00 40.29 113 GLY A N 1
ATOM 883 C CA . GLY A 1 137 ? 14.738 2.770 -22.488 1.00 41.65 113 GLY A CA 1
ATOM 884 C C . GLY A 1 137 ? 16.188 3.030 -22.883 1.00 43.87 113 GLY A C 1
ATOM 885 O O . GLY A 1 137 ? 16.626 4.175 -22.920 1.00 43.45 113 GLY A O 1
ATOM 886 N N . LYS A 1 138 ? 16.927 1.964 -23.163 1.00 47.81 114 LYS A N 1
ATOM 887 C CA . LYS A 1 138 ? 18.327 2.081 -23.571 1.00 52.99 114 LYS A CA 1
ATOM 888 C C . LYS A 1 138 ? 18.503 2.966 -24.797 1.00 52.93 114 LYS A C 1
ATOM 889 O O . LYS A 1 138 ? 19.506 3.657 -24.929 1.00 56.07 114 LYS A O 1
ATOM 895 N N . ASP A 1 139 ? 17.508 2.974 -25.673 1.00 54.23 115 ASP A N 1
ATOM 896 C CA . ASP A 1 139 ? 17.582 3.780 -26.896 1.00 55.21 115 ASP A CA 1
ATOM 897 C C . ASP A 1 139 ? 17.413 5.286 -26.624 1.00 56.69 115 ASP A C 1
ATOM 898 O O . ASP A 1 139 ? 17.722 6.115 -27.475 1.00 55.29 115 ASP A O 1
A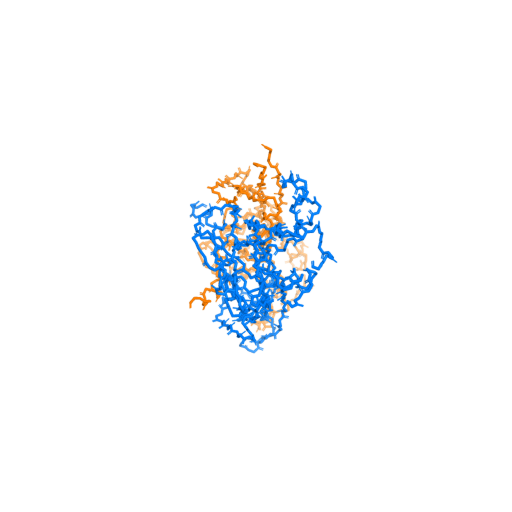TOM 903 N N . LEU A 1 140 ? 16.949 5.643 -25.431 1.00 52.56 116 LEU A N 1
ATOM 904 C CA . LEU A 1 140 ? 16.823 7.057 -25.091 1.00 50.52 116 LEU A CA 1
ATOM 905 C C . LEU A 1 140 ? 18.026 7.641 -24.344 1.00 54.63 116 LEU A C 1
ATOM 906 O O . LEU A 1 140 ? 17.936 8.732 -23.813 1.00 67.55 116 LEU A O 1
ATOM 911 N N A ASN A 1 141 ? 19.137 6.912 -24.263 0.60 58.23 117 ASN A N 1
ATOM 912 N N B ASN A 1 141 ? 19.141 6.917 -24.345 0.40 55.74 117 ASN A N 1
ATOM 913 C CA A ASN A 1 141 ? 20.325 7.435 -23.582 0.60 59.23 117 ASN A CA 1
ATOM 914 C CA B ASN A 1 141 ? 20.363 7.394 -23.729 0.40 54.85 117 ASN A CA 1
ATOM 915 C C A ASN A 1 141 ? 21.170 8.288 -24.554 0.60 58.83 117 ASN A C 1
ATOM 916 C C B ASN A 1 141 ? 21.051 8.377 -24.672 0.40 55.92 117 ASN A C 1
ATOM 917 O O A ASN A 1 141 ? 21.517 7.843 -25.641 0.60 63.40 117 ASN A O 1
ATOM 918 O O B ASN A 1 141 ? 21.156 8.123 -25.870 0.40 57.81 117 ASN A O 1
ATOM 927 N N . ASN A 1 142 ? 21.471 9.519 -24.141 1.00 55.74 118 ASN A N 1
ATOM 928 C CA . ASN A 1 142 ? 22.223 10.503 -24.938 1.00 57.65 118 ASN A CA 1
ATOM 929 C C . ASN A 1 142 ? 23.012 11.383 -23.987 1.00 57.04 118 ASN A C 1
ATOM 930 O O . ASN A 1 142 ? 23.111 11.060 -22.803 1.00 53.65 118 ASN A O 1
ATOM 935 N N . ASP A 1 143 ? 23.521 12.503 -24.496 1.00 58.06 119 ASP A N 1
ATOM 936 C CA . ASP A 1 143 ? 24.348 13.422 -23.712 1.00 63.92 119 ASP A CA 1
ATOM 937 C C . ASP A 1 143 ? 23.603 14.159 -22.587 1.00 58.90 119 ASP A C 1
ATOM 938 O O . ASP A 1 143 ? 24.189 14.482 -21.570 1.00 59.02 119 ASP A O 1
ATOM 943 N N . GLN A 1 144 ? 22.311 14.406 -22.750 1.00 52.99 120 GLN A N 1
ATOM 944 C CA . GLN A 1 144 ? 21.582 15.179 -21.750 1.00 49.42 120 GLN A CA 1
ATOM 945 C C . GLN A 1 144 ? 20.883 14.350 -20.684 1.00 47.73 120 GLN A C 1
ATOM 946 O O . GLN A 1 144 ? 20.838 14.736 -19.521 1.00 48.86 120 GLN A O 1
ATOM 952 N N . VAL A 1 145 ? 20.360 13.198 -21.075 1.00 45.96 121 VAL A N 1
ATOM 953 C CA . VAL A 1 145 ? 19.646 12.341 -20.161 1.00 47.63 121 VAL A CA 1
ATOM 954 C C . VAL A 1 145 ? 19.944 10.855 -20.350 1.00 51.17 121 VAL A C 1
ATOM 955 O O . VAL A 1 145 ? 20.552 10.411 -21.348 1.00 43.94 121 VAL A O 1
ATOM 959 N N . GLU A 1 146 ? 19.447 10.097 -19.383 1.00 49.23 122 GLU A N 1
ATOM 960 C CA . GLU A 1 146 ? 19.628 8.676 -19.335 1.00 51.91 122 GLU A CA 1
ATOM 961 C C . GLU A 1 146 ? 18.349 8.099 -18.720 1.00 47.46 122 GLU A C 1
ATOM 962 O O . GLU A 1 146 ? 17.692 8.772 -17.941 1.00 51.25 122 GLU A O 1
ATOM 968 N N . VAL A 1 147 ? 17.992 6.877 -19.099 1.00 46.59 123 VAL A N 1
ATOM 969 C CA . VAL A 1 147 ? 16.851 6.178 -18.531 1.00 46.17 123 VAL A CA 1
ATOM 970 C C . VAL A 1 147 ? 17.440 5.090 -17.627 1.00 45.32 123 VAL A C 1
ATOM 971 O O . VAL A 1 147 ? 18.208 4.254 -18.091 1.00 47.70 123 VAL A O 1
ATOM 975 N N . VAL A 1 148 ? 17.081 5.100 -16.343 1.00 49.62 124 VAL A N 1
ATOM 976 C CA . VAL A 1 148 ? 17.599 4.109 -15.372 1.00 50.18 124 VAL A CA 1
ATOM 977 C C . VAL A 1 148 ? 17.101 2.681 -15.662 1.00 48.47 124 VAL A C 1
ATOM 978 O O . VAL A 1 148 ? 17.889 1.734 -15.637 1.00 44.02 124 VAL A O 1
ATOM 982 N N . ASN A 1 149 ? 15.796 2.534 -15.908 1.00 46.22 125 ASN A N 1
ATOM 983 C CA . ASN A 1 149 ? 15.217 1.235 -16.274 1.00 47.30 125 ASN A CA 1
ATOM 984 C C . ASN A 1 149 ? 15.330 1.117 -17.799 1.00 47.18 125 ASN A C 1
ATOM 985 O O . ASN A 1 149 ? 14.363 1.334 -18.541 1.00 48.78 125 ASN A O 1
ATOM 990 N N . LYS A 1 150 ? 16.546 0.818 -18.261 1.00 50.48 126 LYS A N 1
ATOM 991 C CA . LYS A 1 150 ? 16.858 0.749 -19.699 1.00 49.34 126 LYS A CA 1
ATOM 992 C C . LYS A 1 150 ? 16.156 -0.395 -20.424 1.00 48.89 126 LYS A C 1
ATOM 993 O O . LYS A 1 150 ? 15.961 -0.332 -21.631 1.00 49.21 126 LYS A O 1
ATOM 999 N N . ASP A 1 151 ? 15.750 -1.421 -19.681 1.00 51.35 127 ASP A N 1
ATOM 1000 C CA . ASP A 1 151 ? 15.060 -2.577 -20.272 1.00 52.80 127 ASP A CA 1
ATOM 1001 C C . ASP A 1 151 ? 13.557 -2.349 -20.547 1.00 52.79 127 ASP A C 1
ATOM 1002 O O . ASP A 1 151 ? 12.905 -3.168 -21.178 1.00 55.21 127 ASP A O 1
ATOM 1007 N N . ALA A 1 152 ? 13.014 -1.230 -20.099 1.00 51.04 128 ALA A N 1
ATOM 1008 C CA . ALA A 1 152 ? 11.590 -0.967 -20.271 1.00 46.25 128 ALA A CA 1
ATOM 1009 C C . ALA A 1 152 ? 11.260 -0.560 -21.701 1.00 46.15 128 ALA A C 1
ATOM 1010 O O . ALA A 1 152 ? 11.997 0.184 -22.331 1.00 43.10 128 ALA A O 1
ATOM 1012 N N . TYR A 1 153 ? 10.115 -1.031 -22.170 1.00 46.92 129 TYR A N 1
ATOM 1013 C CA . TYR A 1 153 ? 9.613 -0.805 -23.535 1.00 44.13 129 TYR A CA 1
ATOM 1014 C C . TYR A 1 153 ? 8.833 0.511 -23.685 1.00 40.94 129 TYR A C 1
ATOM 1015 O O . TYR A 1 153 ? 8.094 0.921 -22.781 1.00 40.34 129 TYR A O 1
ATOM 1024 N N . LEU A 1 154 ? 9.016 1.194 -24.825 1.00 38.82 130 LEU A N 1
ATOM 1025 C CA . LEU A 1 154 ? 8.316 2.455 -25.092 1.00 38.57 130 LEU A CA 1
ATOM 1026 C C . LEU A 1 154 ? 7.302 2.295 -26.227 1.00 38.95 130 LEU A C 1
ATOM 1027 O O . LEU A 1 154 ? 6.074 2.450 -26.023 1.00 34.93 130 LEU A O 1
ATOM 1032 N N . ALA A 1 155 ? 7.806 2.002 -27.416 1.00 34.48 131 ALA A N 1
ATOM 1033 C CA . ALA A 1 155 ? 6.931 1.867 -28.578 1.00 37.91 131 ALA A CA 1
ATOM 1034 C C . ALA A 1 155 ? 7.606 1.178 -29.730 1.00 37.25 131 ALA A C 1
ATOM 1035 O O . ALA A 1 155 ? 8.810 0.980 -29.700 1.00 39.44 131 ALA A O 1
ATOM 1037 N N . THR A 1 156 ? 6.796 0.796 -30.729 1.00 37.47 132 THR A N 1
ATOM 1038 C CA . THR A 1 156 ? 7.274 0.170 -31.948 1.00 39.81 132 THR A CA 1
ATOM 1039 C C . THR A 1 156 ? 6.859 0.975 -33.195 1.00 40.15 132 THR A C 1
ATOM 1040 O O . THR A 1 156 ? 5.690 1.386 -33.344 1.00 42.32 132 THR A O 1
ATOM 1044 N N . ILE A 1 157 ? 7.795 1.214 -34.100 1.00 41.19 133 ILE A N 1
ATOM 1045 C CA . ILE A 1 157 ? 7.425 1.873 -35.354 1.00 46.03 133 ILE A CA 1
ATOM 1046 C C . ILE A 1 157 ? 7.747 0.982 -36.574 1.00 48.79 133 ILE A C 1
ATOM 1047 O O . ILE A 1 157 ? 8.706 0.193 -36.543 1.00 45.89 133 ILE A O 1
ATOM 1052 N N . ASN A 1 158 ? 6.937 1.086 -37.636 1.00 48.68 134 ASN A N 1
ATOM 1053 C CA . ASN A 1 158 ? 7.167 0.264 -38.826 1.00 55.15 134 ASN A CA 1
ATOM 1054 C C . ASN A 1 158 ? 8.125 0.924 -39.827 1.00 54.76 134 ASN A C 1
ATOM 1055 O O . ASN A 1 158 ? 8.608 2.031 -39.590 1.00 47.84 134 ASN A O 1
ATOM 1060 N N . GLU A 1 159 ? 8.396 0.243 -40.932 1.00 63.94 135 GLU A N 1
ATOM 1061 C CA . GLU A 1 159 ? 9.397 0.714 -41.910 1.00 73.64 135 GLU A CA 1
ATOM 1062 C C . GLU A 1 159 ? 9.125 2.015 -42.671 1.00 75.65 135 GLU A C 1
ATOM 1063 O O . GLU A 1 159 ? 10.070 2.725 -43.029 1.00 70.57 135 GLU A O 1
ATOM 1069 N N . ASP A 1 160 ? 7.862 2.343 -42.897 1.00 81.08 136 ASP A N 1
ATOM 1070 C CA . ASP A 1 160 ? 7.535 3.571 -43.629 1.00 92.75 136 ASP A CA 1
ATOM 1071 C C . ASP A 1 160 ? 7.375 4.797 -42.715 1.00 90.59 136 ASP A C 1
ATOM 1072 O O . ASP A 1 160 ? 6.767 5.790 -43.129 1.00 91.36 136 ASP A O 1
ATOM 1077 N N . ALA A 1 161 ? 7.948 4.756 -41.505 1.00 82.74 137 ALA A N 1
ATOM 1078 C CA . ALA A 1 161 ? 7.710 5.839 -40.534 1.00 72.95 137 ALA A CA 1
ATOM 1079 C C . ALA A 1 161 ? 8.913 6.371 -39.732 1.00 65.91 137 ALA A C 1
ATOM 1080 O O . ALA A 1 161 ? 9.946 5.713 -39.570 1.00 55.94 137 ALA A O 1
ATOM 1082 N N . GLU A 1 162 ? 8.743 7.589 -39.236 1.00 67.49 138 GLU A N 1
ATOM 1083 C CA . GLU A 1 162 ? 9.743 8.226 -38.408 1.00 69.27 138 GLU A CA 1
ATOM 1084 C C . GLU A 1 162 ? 9.057 8.880 -37.211 1.00 61.26 138 GLU A C 1
ATOM 1085 O O . GLU A 1 162 ? 8.096 9.633 -37.359 1.00 68.86 138 GLU A O 1
ATOM 1091 N N . LEU A 1 163 ? 9.548 8.551 -36.025 1.00 53.73 139 LEU A N 1
ATOM 1092 C CA . LEU A 1 163 ? 9.048 9.108 -34.792 1.00 53.75 139 LEU A CA 1
ATOM 1093 C C . LEU A 1 163 ? 9.997 10.185 -34.333 1.00 46.76 139 LEU A C 1
ATOM 1094 O O . LEU A 1 163 ? 11.159 9.900 -34.058 1.00 46.50 139 LEU A O 1
ATOM 1099 N N . LYS A 1 164 ? 9.509 11.417 -34.302 1.00 45.89 140 LYS A N 1
ATOM 1100 C CA . LYS A 1 164 ? 10.290 12.548 -33.818 1.00 49.37 140 LYS A CA 1
ATOM 1101 C C . LYS A 1 164 ? 9.563 13.230 -32.676 1.00 42.97 140 LYS A C 1
ATOM 1102 O O . LYS A 1 164 ? 8.400 13.617 -32.805 1.00 41.31 140 LYS A O 1
ATOM 1108 N N . PHE A 1 165 ? 10.266 13.415 -31.576 1.00 40.40 141 PHE A N 1
ATOM 1109 C CA . PHE A 1 165 ? 9.682 14.116 -30.467 1.00 40.61 141 PHE A CA 1
ATOM 1110 C C . PHE A 1 165 ? 10.696 14.854 -29.606 1.00 41.83 141 PHE A C 1
ATOM 1111 O O . PHE A 1 165 ? 11.877 14.506 -29.546 1.00 43.65 141 PHE A O 1
ATOM 1119 N N . THR A 1 166 ? 10.208 15.900 -28.972 1.00 40.89 142 THR A N 1
ATOM 1120 C CA . THR A 1 166 ? 10.989 16.725 -28.058 1.00 41.82 142 THR A CA 1
ATOM 1121 C C . THR A 1 166 ? 10.441 16.491 -26.668 1.00 42.56 142 THR A C 1
ATOM 1122 O O . THR A 1 166 ? 9.230 16.606 -26.424 1.00 45.33 142 THR A O 1
ATOM 1126 N N . LEU A 1 167 ? 11.324 16.128 -25.769 1.00 39.49 143 LEU A N 1
ATOM 1127 C CA . LEU A 1 167 ? 10.938 15.814 -24.419 1.00 41.49 143 LEU A CA 1
ATOM 1128 C C . LEU A 1 167 ? 11.559 16.788 -23.460 1.00 38.59 143 LEU A C 1
ATOM 1129 O O . LEU A 1 167 ? 12.726 17.104 -23.586 1.00 39.82 143 LEU A O 1
ATOM 1134 N N . ILE A 1 168 ? 10.774 17.249 -22.496 1.00 41.16 144 ILE A N 1
ATOM 1135 C CA . ILE A 1 168 ? 11.282 18.086 -21.432 1.00 41.70 144 ILE A CA 1
ATOM 1136 C C . ILE A 1 168 ? 11.440 17.229 -20.159 1.00 44.48 144 ILE A C 1
ATOM 1137 O O . ILE A 1 168 ? 10.472 16.622 -19.674 1.00 42.80 144 ILE A O 1
ATOM 1142 N N . VAL A 1 169 ? 12.660 17.181 -19.627 1.00 41.58 145 VAL A N 1
ATOM 1143 C CA . VAL A 1 169 ? 12.923 16.452 -18.389 1.00 43.06 145 VAL A CA 1
ATOM 1144 C C . VAL A 1 169 ? 13.368 17.432 -17.322 1.00 42.60 145 VAL A C 1
ATOM 1145 O O . VAL A 1 169 ? 14.314 18.189 -17.522 1.00 43.52 145 VAL A O 1
ATOM 1149 N N . GLU A 1 170 ? 12.713 17.404 -16.176 1.00 43.96 146 GLU A N 1
ATOM 1150 C CA . GLU A 1 170 ? 13.038 18.346 -15.119 1.00 48.19 146 GLU A CA 1
ATOM 1151 C C . GLU A 1 170 ? 13.424 17.679 -13.810 1.00 49.06 146 GLU A C 1
ATOM 1152 O O . GLU A 1 170 ? 13.095 16.528 -13.568 1.00 43.23 146 GLU A O 1
ATOM 1158 N N . LYS A 1 171 ? 14.164 18.417 -12.990 1.00 49.95 147 LYS A N 1
ATOM 1159 C CA . LYS A 1 171 ? 14.495 17.991 -11.649 1.00 51.13 147 LYS A CA 1
ATOM 1160 C C . LYS A 1 171 ? 13.374 18.570 -10.798 1.00 54.56 147 LYS A C 1
ATOM 1161 O O . LYS A 1 171 ? 12.786 19.591 -11.152 1.00 54.34 147 LYS A O 1
ATOM 1167 N N . GLY A 1 172 ? 13.056 17.923 -9.687 1.00 55.27 148 GLY A N 1
ATOM 1168 C CA . GLY A 1 172 ? 12.022 18.452 -8.806 1.00 56.39 148 GLY A CA 1
ATOM 1169 C C . GLY A 1 172 ? 11.750 17.561 -7.622 1.00 54.40 148 GLY A C 1
ATOM 1170 O O . GLY A 1 172 ? 12.452 16.575 -7.381 1.00 55.04 148 GLY A O 1
ATOM 1171 N N . ILE A 1 173 ? 10.697 17.901 -6.902 1.00 58.27 149 ILE A N 1
ATOM 1172 C CA . ILE A 1 173 ? 10.279 17.133 -5.745 1.00 65.66 149 ILE A CA 1
ATOM 1173 C C . ILE A 1 173 ? 8.751 17.137 -5.645 1.00 66.38 149 ILE A C 1
ATOM 1174 O O . ILE A 1 173 ? 8.083 18.096 -6.064 1.00 64.62 149 ILE A O 1
ATOM 1179 N N . GLY A 1 174 ? 8.202 16.038 -5.135 1.00 64.66 150 GLY A N 1
ATOM 1180 C CA . GLY A 1 174 ? 6.757 15.908 -4.985 1.00 64.54 150 GLY A CA 1
ATOM 1181 C C . GLY A 1 174 ? 6.003 15.774 -6.304 1.00 59.08 150 GLY A C 1
ATOM 1182 O O . GLY A 1 174 ? 6.568 15.416 -7.338 1.00 50.07 150 GLY A O 1
ATOM 1183 N N . TYR A 1 175 ? 4.715 16.086 -6.243 1.00 54.86 151 TYR A N 1
ATOM 1184 C CA . TYR A 1 175 ? 3.806 15.959 -7.364 1.00 52.90 151 TYR A CA 1
ATOM 1185 C C . TYR A 1 175 ? 3.457 17.315 -7.930 1.00 52.53 151 TYR A C 1
ATOM 1186 O O . TYR A 1 175 ? 3.022 18.203 -7.191 1.00 53.42 151 TYR A O 1
ATOM 1195 N N . VAL A 1 176 ? 3.642 17.474 -9.239 1.00 51.05 152 VAL A N 1
ATOM 1196 C CA . VAL A 1 176 ? 3.270 18.709 -9.940 1.00 49.81 152 VAL A CA 1
ATOM 1197 C C . VAL A 1 176 ? 2.271 18.330 -11.032 1.00 47.59 152 VAL A C 1
ATOM 1198 O O . VAL A 1 176 ? 2.617 17.589 -11.969 1.00 48.21 152 VAL A O 1
ATOM 1202 N N . PRO A 1 177 ? 1.022 18.835 -10.930 1.00 45.92 153 PRO A N 1
ATOM 1203 C CA . PRO A 1 177 ? 0.026 18.463 -11.932 1.00 46.29 153 PRO A CA 1
ATOM 1204 C C . PRO A 1 177 ? 0.286 19.139 -13.268 1.00 48.31 153 PRO A C 1
ATOM 1205 O O . PRO A 1 177 ? 0.929 20.193 -13.323 1.00 52.80 153 PRO A O 1
ATOM 1209 N N . SER A 1 178 ? -0.239 18.546 -14.330 1.00 47.14 154 SER A N 1
ATOM 1210 C CA . SER A 1 178 ? -0.038 19.056 -15.693 1.00 50.35 154 SER A CA 1
ATOM 1211 C C . SER A 1 178 ? -0.343 20.558 -15.811 1.00 52.30 154 SER A C 1
ATOM 1212 O O . SER A 1 178 ? 0.431 21.295 -16.399 1.00 50.26 154 SER A O 1
ATOM 1215 N N . GLU A 1 179 ? -1.443 21.009 -15.210 1.00 52.93 155 GLU A N 1
ATOM 1216 C CA . GLU A 1 179 ? -1.831 22.428 -15.283 1.00 57.12 155 GLU A CA 1
ATOM 1217 C C . GLU A 1 179 ? -0.704 23.396 -14.853 1.00 58.89 155 GLU A C 1
ATOM 1218 O O . GLU A 1 179 ? -0.493 24.408 -15.513 1.00 56.92 155 GLU A O 1
ATOM 1224 N N . GLU A 1 180 ? -0.009 23.096 -13.747 1.00 61.76 156 GLU A N 1
ATOM 1225 C CA . GLU A 1 180 ? 1.090 23.954 -13.275 1.00 64.33 156 GLU A CA 1
ATOM 1226 C C . GLU A 1 180 ? 2.263 23.872 -14.225 1.00 64.40 156 GLU A C 1
ATOM 1227 O O . GLU A 1 180 ? 3.029 24.826 -14.329 1.00 62.83 156 GLU A O 1
ATOM 1233 N N . ILE A 1 181 ? 2.414 22.721 -14.895 1.00 61.34 157 ILE A N 1
ATOM 1234 C CA . ILE A 1 181 ? 3.494 22.530 -15.848 1.00 57.45 157 ILE A CA 1
ATOM 1235 C C . ILE A 1 181 ? 3.207 23.343 -17.096 1.00 61.10 157 ILE A C 1
ATOM 1236 O O . ILE A 1 181 ? 4.075 24.067 -17.592 1.00 65.30 157 ILE A O 1
ATOM 1241 N N . LYS A 1 182 ? 1.986 23.209 -17.607 1.00 59.57 158 LYS A N 1
ATOM 1242 C CA . LYS A 1 182 ? 1.564 23.915 -18.802 1.00 66.02 158 LYS A CA 1
ATOM 1243 C C . LYS A 1 182 ? 1.897 25.403 -18.674 1.00 73.18 158 LYS A C 1
ATOM 1244 O O . LYS A 1 182 ? 2.598 25.973 -19.522 1.00 73.25 158 LYS A O 1
ATOM 1250 N N . GLU A 1 183 ? 1.419 26.006 -17.591 1.00 75.73 159 GLU A N 1
ATOM 1251 C CA . GLU A 1 183 ? 1.630 27.431 -17.312 1.00 85.21 159 GLU A CA 1
ATOM 1252 C C . GLU A 1 183 ? 3.119 27.835 -17.415 1.00 80.84 159 GLU A C 1
ATOM 1253 O O . GLU A 1 183 ? 3.462 28.770 -18.148 1.00 78.13 159 GLU A O 1
ATOM 1259 N N . LEU A 1 184 ? 3.995 27.113 -16.714 1.00 76.84 160 LEU A N 1
ATOM 1260 C CA . LEU A 1 184 ? 5.445 27.384 -16.750 1.00 77.16 160 LEU A CA 1
ATOM 1261 C C . LEU A 1 184 ? 6.025 27.238 -18.173 1.00 80.49 160 LEU A C 1
ATOM 1262 O O . LEU A 1 184 ? 6.680 28.139 -18.694 1.00 90.29 160 LEU A O 1
ATOM 1267 N N . ILE A 1 185 ? 5.752 26.093 -18.788 1.00 84.37 161 ILE A N 1
ATOM 1268 C CA . ILE A 1 185 ? 6.256 25.735 -20.121 1.00 79.01 161 ILE A CA 1
ATOM 1269 C C . ILE A 1 185 ? 5.934 26.746 -21.240 1.00 82.05 161 ILE A C 1
ATOM 1270 O O . ILE A 1 185 ? 6.745 26.930 -22.157 1.00 85.88 161 ILE A O 1
ATOM 1275 N N . ASN A 1 186 ? 4.768 27.385 -21.188 1.00 81.69 162 ASN A N 1
ATOM 1276 C CA . ASN A 1 186 ? 4.416 28.408 -22.192 1.00 84.03 162 ASN A CA 1
ATOM 1277 C C . ASN A 1 186 ? 4.278 28.006 -23.665 1.00 84.39 162 ASN A C 1
ATOM 1278 O O . ASN A 1 186 ? 4.479 28.857 -24.536 1.00 90.83 162 ASN A O 1
ATOM 1283 N N . ASP A 1 187 ? 3.924 26.759 -23.979 1.00 84.61 163 ASP A N 1
ATOM 1284 C CA . ASP A 1 187 ? 3.786 26.395 -25.403 1.00 77.68 163 ASP A CA 1
ATOM 1285 C C . ASP A 1 187 ? 2.795 25.247 -25.670 1.00 70.88 163 ASP A C 1
ATOM 1286 O O . ASP A 1 187 ? 3.114 24.082 -25.446 1.00 66.08 163 ASP A O 1
ATOM 1291 N N . PRO A 1 188 ? 1.604 25.574 -26.201 1.00 68.50 164 PRO A N 1
ATOM 1292 C CA . PRO A 1 188 ? 0.562 24.564 -26.459 1.00 67.29 164 PRO A CA 1
ATOM 1293 C C . PRO A 1 188 ? 0.934 23.405 -27.395 1.00 66.12 164 PRO A C 1
ATOM 1294 O O . PRO A 1 188 ? 0.172 22.437 -27.479 1.00 67.05 164 PRO A O 1
ATOM 1298 N N . LYS A 1 189 ? 2.061 23.490 -28.102 1.00 61.41 165 LYS A N 1
ATOM 1299 C CA . LYS A 1 189 ? 2.475 22.360 -28.942 1.00 62.87 165 LYS A CA 1
ATOM 1300 C C . LYS A 1 189 ? 2.976 21.208 -28.036 1.00 55.86 165 LYS A C 1
ATOM 1301 O O . LYS A 1 189 ? 2.902 20.043 -28.412 1.00 55.93 165 LYS A O 1
ATOM 1307 N N . PHE A 1 190 ? 3.471 21.543 -26.843 1.00 54.15 166 PHE A N 1
ATOM 1308 C CA . PHE A 1 190 ? 3.894 20.527 -25.864 1.00 50.01 166 PHE A CA 1
ATOM 1309 C C . PHE A 1 190 ? 2.713 20.008 -25.059 1.00 47.84 166 PHE A C 1
ATOM 1310 O O . PHE A 1 190 ? 1.932 20.787 -24.525 1.00 50.64 166 PHE A O 1
ATOM 1318 N N . ILE A 1 191 ? 2.566 18.691 -25.021 1.00 44.31 167 ILE A N 1
ATOM 1319 C CA . ILE A 1 191 ? 1.563 18.046 -24.183 1.00 42.80 167 ILE A CA 1
ATOM 1320 C C . ILE A 1 191 ? 2.160 18.024 -22.775 1.00 42.93 167 ILE A C 1
ATOM 1321 O O . ILE A 1 191 ? 3.186 17.384 -22.535 1.00 35.89 167 ILE A O 1
ATOM 1326 N N . ALA A 1 192 ? 1.533 18.741 -21.850 1.00 43.60 168 ALA A N 1
ATOM 1327 C CA . ALA A 1 192 ? 2.034 18.788 -20.488 1.00 46.13 168 ALA A CA 1
ATOM 1328 C C . ALA A 1 192 ? 1.649 17.507 -19.749 1.00 44.17 168 ALA A C 1
ATOM 1329 O O . ALA A 1 192 ? 0.558 16.975 -19.917 1.00 45.79 168 ALA A O 1
ATOM 1331 N N . LEU A 1 193 ? 2.570 17.018 -18.939 1.00 42.22 169 LEU A N 1
ATOM 1332 C CA . LEU A 1 193 ? 2.398 15.761 -18.243 1.00 40.94 169 LEU A CA 1
ATOM 1333 C C . LEU A 1 193 ? 2.369 15.929 -16.734 1.00 43.96 169 LEU A C 1
ATOM 1334 O O . LEU A 1 193 ? 3.096 16.759 -16.181 1.00 44.19 169 LEU A O 1
ATOM 1339 N N . ASP A 1 194 ? 1.529 15.144 -16.059 1.00 43.39 170 ASP A N 1
ATOM 1340 C CA . ASP A 1 194 ? 1.512 15.151 -14.583 1.00 42.89 170 ASP A CA 1
ATOM 1341 C C . ASP A 1 194 ? 2.860 14.552 -14.171 1.00 42.31 170 ASP A C 1
ATOM 1342 O O . ASP A 1 194 ? 3.253 13.505 -14.702 1.00 38.21 170 ASP A O 1
ATOM 1347 N N . ALA A 1 195 ? 3.562 15.188 -13.240 1.00 44.33 171 ALA A N 1
ATOM 1348 C CA . ALA A 1 195 ? 4.894 14.726 -12.830 1.00 48.30 171 ALA A CA 1
ATOM 1349 C C . ALA A 1 195 ? 4.986 14.317 -11.345 1.00 51.89 171 ALA A C 1
ATOM 1350 O O . ALA A 1 195 ? 4.641 15.102 -10.457 1.00 54.06 171 ALA A O 1
ATOM 1352 N N . PHE A 1 196 ? 5.461 13.090 -11.112 1.00 54.28 172 PHE A N 1
ATOM 1353 C CA . PHE A 1 196 ? 5.614 12.508 -9.792 1.00 55.35 172 PHE A CA 1
ATOM 1354 C C . PHE A 1 196 ? 7.123 12.398 -9.625 1.00 49.58 172 PHE A C 1
ATOM 1355 O O . PHE A 1 196 ? 7.707 11.418 -10.011 1.00 46.78 172 PHE A O 1
ATOM 1363 N N . PHE A 1 197 ? 7.747 13.434 -9.078 1.00 52.53 173 PHE A N 1
ATOM 1364 C CA . PHE A 1 197 ? 9.205 13.497 -8.926 1.00 48.51 173 PHE A CA 1
ATOM 1365 C C . PHE A 1 197 ? 9.818 12.625 -7.826 1.00 49.03 173 PHE A C 1
ATOM 1366 O O . PHE A 1 197 ? 10.937 12.134 -7.991 1.00 44.27 173 PHE A O 1
ATOM 1374 N N . THR A 1 198 ? 9.096 12.417 -6.718 1.00 47.69 174 THR A N 1
ATOM 1375 C CA . THR A 1 198 ? 9.700 11.753 -5.543 1.00 43.63 174 THR A CA 1
ATOM 1376 C C . THR A 1 198 ? 10.020 10.285 -5.764 1.00 43.11 174 THR A C 1
ATOM 1377 O O . THR A 1 198 ? 9.148 9.501 -6.040 1.00 43.90 174 THR A O 1
ATOM 1381 N N . PRO A 1 199 ? 11.291 9.905 -5.616 1.00 43.79 175 PRO A N 1
ATOM 1382 C CA . PRO A 1 199 ? 11.634 8.504 -5.814 1.00 46.57 175 PRO A CA 1
ATOM 1383 C C . PRO A 1 199 ? 10.918 7.561 -4.857 1.00 51.94 175 PRO A C 1
ATOM 1384 O O . PRO A 1 199 ? 10.430 6.499 -5.283 1.00 50.85 175 PRO A O 1
ATOM 1388 N N . VAL A 1 200 ? 10.844 7.929 -3.580 1.00 47.77 176 VAL A N 1
ATOM 1389 C CA . VAL A 1 200 ? 10.135 7.094 -2.619 1.00 44.29 176 VAL A CA 1
ATOM 1390 C C . VAL A 1 200 ? 8.638 7.329 -2.724 1.00 44.61 176 VAL A C 1
ATOM 1391 O O . VAL A 1 200 ? 8.163 8.439 -2.477 1.00 44.84 176 VAL A O 1
ATOM 1395 N N . ARG A 1 201 ? 7.888 6.282 -3.079 1.00 47.46 177 ARG A N 1
ATOM 1396 C CA . ARG A 1 201 ? 6.438 6.411 -3.223 1.00 46.64 177 ARG A CA 1
ATOM 1397 C C . ARG A 1 201 ? 5.734 6.000 -1.977 1.00 45.92 177 ARG A C 1
ATOM 1398 O O . ARG A 1 201 ? 4.628 6.456 -1.738 1.00 43.44 177 ARG A O 1
ATOM 1406 N N . GLU A 1 202 ? 6.345 5.115 -1.196 1.00 48.02 178 GLU A N 1
ATOM 1407 C CA . GLU A 1 202 ? 5.732 4.705 0.054 1.00 49.62 178 GLU A CA 1
ATOM 1408 C C . GLU A 1 202 ? 6.792 4.317 1.078 1.00 45.38 178 GLU A C 1
ATOM 1409 O O . GLU A 1 202 ? 7.818 3.736 0.758 1.00 43.13 178 GLU A O 1
ATOM 1415 N N . ALA A 1 203 ? 6.539 4.682 2.321 1.00 45.21 179 ALA A N 1
ATOM 1416 C CA . ALA A 1 203 ? 7.445 4.385 3.393 1.00 43.94 179 ALA A CA 1
ATOM 1417 C C . ALA A 1 203 ? 6.612 4.254 4.633 1.00 44.34 179 ALA A C 1
ATOM 1418 O O . ALA A 1 203 ? 6.040 5.228 5.081 1.00 45.98 179 ALA A O 1
ATOM 1420 N N . THR A 1 204 ? 6.517 3.042 5.166 1.00 46.45 180 THR A N 1
ATOM 1421 C CA . THR A 1 204 ? 5.724 2.803 6.354 1.00 47.84 180 THR A CA 1
ATOM 1422 C C . THR A 1 204 ? 6.498 1.956 7.333 1.00 46.44 180 THR A C 1
ATOM 1423 O O . THR A 1 204 ? 7.490 1.315 6.973 1.00 42.69 180 THR A O 1
ATOM 1427 N N . TYR A 1 205 ? 6.057 1.968 8.584 1.00 41.27 181 TYR A N 1
ATOM 1428 C CA . TYR A 1 205 ? 6.729 1.179 9.586 1.00 42.16 181 TYR A CA 1
ATOM 1429 C C . TYR A 1 205 ? 5.786 0.586 10.587 1.00 42.14 181 TYR A C 1
ATOM 1430 O O . TYR A 1 205 ? 4.656 1.033 10.734 1.00 43.56 181 TYR A O 1
ATOM 1439 N N . ASP A 1 206 ? 6.283 -0.458 11.237 1.00 45.37 182 ASP A N 1
ATOM 1440 C CA . ASP A 1 206 ? 5.627 -1.142 12.335 1.00 48.68 182 ASP A CA 1
ATOM 1441 C C . ASP A 1 206 ? 6.623 -1.245 13.461 1.00 41.77 182 ASP A C 1
ATOM 1442 O O . ASP A 1 206 ? 7.828 -1.350 13.243 1.00 39.72 182 ASP A O 1
ATOM 1447 N N . ILE A 1 207 ? 6.101 -1.158 14.670 1.00 43.55 183 ILE A N 1
ATOM 1448 C CA . ILE A 1 207 ? 6.890 -1.266 15.879 1.00 46.49 183 ILE A CA 1
ATOM 1449 C C . ILE A 1 207 ? 6.444 -2.586 16.492 1.00 47.49 183 ILE A C 1
ATOM 1450 O O . ILE A 1 207 ? 5.310 -2.697 16.975 1.00 43.79 183 ILE A O 1
ATOM 1455 N N . GLU A 1 208 ? 7.309 -3.603 16.426 1.00 45.54 184 GLU A N 1
ATOM 1456 C CA . GLU A 1 208 ? 6.984 -4.920 16.965 1.00 48.12 184 GLU A CA 1
ATOM 1457 C C . GLU A 1 208 ? 7.627 -5.096 18.311 1.00 44.26 184 GLU A C 1
ATOM 1458 O O . GLU A 1 208 ? 8.750 -4.644 18.525 1.00 38.10 184 GLU A O 1
ATOM 1464 N N . LYS A 1 209 ? 6.938 -5.789 19.212 1.00 42.79 185 LYS A N 1
ATOM 1465 C CA . LYS A 1 209 ? 7.501 -6.067 20.527 1.00 44.57 185 LYS A CA 1
ATOM 1466 C C . LYS A 1 209 ? 8.482 -7.220 20.416 1.00 41.38 185 LYS A C 1
ATOM 1467 O O . LYS A 1 209 ? 8.239 -8.148 19.682 1.00 39.71 185 LYS A O 1
ATOM 1473 N N . VAL A 1 210 ? 9.597 -7.144 21.130 1.00 40.31 186 VAL A N 1
ATOM 1474 C CA . VAL A 1 210 ? 10.558 -8.243 21.210 1.00 41.62 186 VAL A CA 1
ATOM 1475 C C . VAL A 1 210 ? 11.055 -8.314 22.660 1.00 43.87 186 VAL A C 1
ATOM 1476 O O . VAL A 1 210 ? 10.765 -7.430 23.450 1.00 38.16 186 VAL A O 1
ATOM 1480 N N . LEU A 1 211 ? 11.817 -9.357 22.987 1.00 44.46 187 LEU A N 1
ATOM 1481 C CA . LEU A 1 211 ? 12.389 -9.497 24.298 1.00 48.12 187 LEU A CA 1
ATOM 1482 C C . LEU A 1 211 ? 13.880 -9.266 24.224 1.00 49.70 187 LEU A C 1
ATOM 1483 O O . LEU A 1 211 ? 14.506 -9.512 23.210 1.00 51.74 187 LEU A O 1
ATOM 1488 N N . PHE A 1 212 ? 14.445 -8.799 25.322 1.00 48.98 188 PHE A N 1
ATOM 1489 C CA . PHE A 1 212 ? 15.889 -8.687 25.435 1.00 49.08 188 PHE A CA 1
ATOM 1490 C C . PHE A 1 212 ? 16.206 -9.131 26.849 1.00 47.65 188 PHE A C 1
ATOM 1491 O O . PHE A 1 212 ? 15.689 -8.565 27.814 1.00 47.34 188 PHE A O 1
ATOM 1499 N N . GLU A 1 213 ? 17.031 -10.164 26.958 1.00 51.53 189 GLU A N 1
ATOM 1500 C CA . GLU A 1 213 ? 17.393 -10.765 28.244 1.00 52.74 189 GLU A CA 1
ATOM 1501 C C . GLU A 1 213 ? 16.148 -11.082 29.056 1.00 52.03 189 GLU A C 1
ATOM 1502 O O . GLU A 1 213 ? 16.041 -10.752 30.243 1.00 49.04 189 GLU A O 1
ATOM 1508 N N . ASP A 1 214 ? 15.203 -11.726 28.380 1.00 48.99 190 ASP A N 1
ATOM 1509 C CA . ASP A 1 214 ? 13.936 -12.139 28.978 1.00 55.65 190 ASP A CA 1
ATOM 1510 C C . ASP A 1 214 ? 12.925 -11.029 29.331 1.00 53.15 190 ASP A C 1
ATOM 1511 O O . ASP A 1 214 ? 11.824 -11.365 29.749 1.00 51.75 190 ASP A O 1
ATOM 1516 N N . ASN A 1 215 ? 13.266 -9.742 29.149 1.00 50.74 191 ASN A N 1
ATOM 1517 C CA . ASN A 1 215 ? 12.316 -8.645 29.463 1.00 52.98 191 ASN A CA 1
ATOM 1518 C C . ASN A 1 215 ? 11.538 -8.125 28.255 1.00 47.21 191 ASN A C 1
ATOM 1519 O O . ASN A 1 215 ? 12.105 -7.919 27.174 1.00 44.47 191 ASN A O 1
ATOM 1524 N N . PRO A 1 216 ? 10.240 -7.859 28.451 1.00 47.33 192 PRO A N 1
ATOM 1525 C CA . PRO A 1 216 ? 9.335 -7.438 27.374 1.00 48.74 192 PRO A CA 1
ATOM 1526 C C . PRO A 1 216 ? 9.319 -5.989 26.932 1.00 48.82 192 PRO A C 1
ATOM 1527 O O . PRO A 1 216 ? 8.772 -5.689 25.846 1.00 59.74 192 PRO A O 1
ATOM 1531 N N . ASP A 1 217 ? 9.882 -5.090 27.714 1.00 49.65 193 ASP A N 1
ATOM 1532 C CA . ASP A 1 217 ? 9.775 -3.644 27.357 1.00 52.99 193 ASP A CA 1
ATOM 1533 C C . ASP A 1 217 ? 10.678 -3.133 26.176 1.00 45.50 193 ASP A C 1
ATOM 1534 O O . ASP A 1 217 ? 11.193 -2.006 26.231 1.00 43.65 193 ASP A O 1
ATOM 1539 N N . TYR A 1 218 ? 10.817 -3.939 25.108 1.00 40.66 194 TYR A N 1
ATOM 1540 C CA . TYR A 1 218 ? 11.657 -3.583 23.949 1.00 36.59 194 TYR A CA 1
ATOM 1541 C C . TYR A 1 218 ? 10.913 -3.687 22.642 1.00 37.75 194 TYR A C 1
ATOM 1542 O O . TYR A 1 218 ? 9.888 -4.384 22.560 1.00 38.18 194 TYR A O 1
ATOM 1551 N N . GLU A 1 219 ? 11.477 -3.039 21.608 1.00 37.94 195 GLU A N 1
ATOM 1552 C CA . GLU A 1 219 ? 10.869 -2.952 20.283 1.00 38.41 195 GLU A CA 1
ATOM 1553 C C . GLU A 1 219 ? 11.793 -3.219 19.100 1.00 33.92 195 GLU A C 1
ATOM 1554 O O . GLU A 1 219 ? 12.980 -2.966 19.147 1.00 36.68 195 GLU A O 1
ATOM 1560 N N . LYS A 1 220 ? 11.176 -3.614 18.004 1.00 36.46 196 LYS A N 1
ATOM 1561 C CA . LYS A 1 220 ? 11.827 -3.798 16.759 1.00 36.86 196 LYS A CA 1
ATOM 1562 C C . LYS A 1 220 ? 11.143 -2.849 15.769 1.00 42.50 196 LYS A C 1
ATOM 1563 O O . LYS A 1 220 ? 9.924 -2.890 15.612 1.00 41.36 196 LYS A O 1
ATOM 1569 N N . VAL A 1 221 ? 11.925 -1.972 15.138 1.00 37.84 197 VAL A N 1
ATOM 1570 C CA . VAL A 1 221 ? 11.410 -1.079 14.109 1.00 37.27 197 VAL A CA 1
ATOM 1571 C C . VAL A 1 221 ? 11.521 -1.792 12.773 1.00 37.31 197 VAL A C 1
ATOM 1572 O O . VAL A 1 221 ? 12.598 -2.274 12.408 1.00 38.39 197 VAL A O 1
ATOM 1576 N N . VAL A 1 222 ? 10.418 -1.851 12.038 1.00 38.21 198 VAL A N 1
ATOM 1577 C CA . VAL A 1 222 ? 10.411 -2.483 10.723 1.00 40.72 198 VAL A CA 1
ATOM 1578 C C . VAL A 1 222 ? 9.904 -1.466 9.714 1.00 38.66 198 VAL A C 1
ATOM 1579 O O . VAL A 1 222 ? 8.716 -1.141 9.703 1.00 42.06 198 VAL A O 1
ATOM 1583 N N . LEU A 1 223 ? 10.812 -0.948 8.893 1.00 41.22 199 LEU A N 1
ATOM 1584 C CA . LEU A 1 223 ? 10.478 0.007 7.841 1.00 42.22 199 LEU A CA 1
ATOM 1585 C C . LEU A 1 223 ? 10.344 -0.639 6.478 1.00 41.65 199 LEU A C 1
ATOM 1586 O O . LEU A 1 223 ? 11.221 -1.390 6.036 1.00 45.37 199 LEU A O 1
ATOM 1591 N N . THR A 1 224 ? 9.258 -0.316 5.800 1.00 39.72 200 THR A N 1
ATOM 1592 C CA . THR A 1 224 ? 9.009 -0.821 4.457 1.00 44.64 200 THR A CA 1
ATOM 1593 C C . THR A 1 224 ? 9.048 0.399 3.531 1.00 42.60 200 THR A C 1
ATOM 1594 O O . THR A 1 224 ? 8.270 1.359 3.683 1.00 39.17 200 THR A O 1
ATOM 1598 N N . VAL A 1 225 ? 10.002 0.339 2.609 1.00 42.16 201 VAL A N 1
ATOM 1599 C CA . VAL A 1 225 ? 10.312 1.397 1.675 1.00 42.29 201 VAL A CA 1
ATOM 1600 C C . VAL A 1 225 ? 10.106 0.961 0.238 1.00 42.75 201 VAL A C 1
ATOM 1601 O O . VAL A 1 225 ? 10.722 0.001 -0.216 1.00 48.32 201 VAL A O 1
ATOM 1605 N N . THR A 1 226 ? 9.284 1.711 -0.480 1.00 43.21 202 THR A N 1
ATOM 1606 C CA . THR A 1 226 ? 8.967 1.426 -1.879 1.00 45.90 202 THR A CA 1
ATOM 1607 C C . THR A 1 226 ? 9.327 2.635 -2.732 1.00 44.98 202 THR A C 1
ATOM 1608 O O . THR A 1 226 ? 8.832 3.740 -2.468 1.00 41.99 202 THR A O 1
ATOM 1612 N N . THR A 1 227 ? 10.201 2.433 -3.728 1.00 42.36 203 THR A N 1
ATOM 1613 C CA . THR A 1 227 ? 10.579 3.486 -4.651 1.00 42.84 203 THR A CA 1
ATOM 1614 C C . THR A 1 227 ? 9.960 3.241 -6.036 1.00 44.47 203 THR A C 1
ATOM 1615 O O . THR A 1 227 ? 9.413 2.173 -6.315 1.00 42.57 203 THR A O 1
ATOM 1619 N N . ASP A 1 228 ? 10.110 4.238 -6.904 1.00 46.35 204 ASP A N 1
ATOM 1620 C CA . ASP A 1 228 ? 9.582 4.185 -8.250 1.00 47.73 204 ASP A CA 1
ATOM 1621 C C . ASP A 1 228 ? 10.632 3.649 -9.218 1.00 48.89 204 ASP A C 1
ATOM 1622 O O . ASP A 1 228 ? 10.411 3.639 -10.422 1.00 46.90 204 ASP A O 1
ATOM 1627 N N . GLY A 1 229 ? 11.783 3.227 -8.688 1.00 48.51 205 GLY A N 1
ATOM 1628 C CA . GLY A 1 229 ? 12.859 2.697 -9.528 1.00 51.61 205 GLY A CA 1
ATOM 1629 C C . GLY A 1 229 ? 13.916 3.708 -9.970 1.00 54.18 205 GLY A C 1
ATOM 1630 O O . GLY A 1 229 ? 14.865 3.319 -10.642 1.00 58.63 205 GLY A O 1
ATOM 1631 N N . GLN A 1 230 ? 13.758 4.999 -9.626 1.00 53.22 206 GLN A N 1
ATOM 1632 C CA . GLN A 1 230 ? 14.797 6.011 -9.954 1.00 51.35 206 GLN A CA 1
ATOM 1633 C C . GLN A 1 230 ? 16.063 5.660 -9.164 1.00 49.12 206 GLN A C 1
ATOM 1634 O O . GLN A 1 230 ? 17.174 5.911 -9.619 1.00 51.57 206 GLN A O 1
ATOM 1640 N N . ILE A 1 231 ? 15.851 5.102 -7.975 1.00 47.53 207 ILE A N 1
ATOM 1641 C CA . ILE A 1 231 ? 16.908 4.563 -7.115 1.00 49.22 207 ILE A CA 1
ATOM 1642 C C . ILE A 1 231 ? 16.300 3.417 -6.319 1.00 45.88 207 ILE A C 1
ATOM 1643 O O . ILE A 1 231 ? 15.081 3.300 -6.207 1.00 46.16 207 ILE A O 1
ATOM 1648 N N . THR A 1 232 ? 17.154 2.577 -5.770 1.00 47.64 208 THR A N 1
ATOM 1649 C CA . THR A 1 232 ? 16.730 1.455 -4.956 1.00 49.59 208 THR A CA 1
ATOM 1650 C C . THR A 1 232 ? 16.331 1.900 -3.520 1.00 47.27 208 THR A C 1
ATOM 1651 O O . THR A 1 232 ? 16.780 2.934 -3.025 1.00 42.46 208 THR A O 1
ATOM 1655 N N . PRO A 1 233 ? 15.497 1.104 -2.850 1.00 48.60 209 PRO A N 1
ATOM 1656 C CA . PRO A 1 233 ? 15.100 1.424 -1.465 1.00 49.23 209 PRO A CA 1
ATOM 1657 C C . PRO A 1 233 ? 16.312 1.574 -0.543 1.00 50.41 209 PRO A C 1
ATOM 1658 O O . PRO A 1 233 ? 16.314 2.401 0.373 1.00 49.12 209 PRO A O 1
ATOM 1662 N N . ASN A 1 234 ? 17.338 0.780 -0.807 1.00 51.24 210 ASN A N 1
ATOM 1663 C CA . ASN A 1 234 ? 18.556 0.832 -0.045 1.00 52.03 210 ASN A CA 1
ATOM 1664 C C . ASN A 1 234 ? 19.173 2.244 -0.087 1.00 51.76 210 ASN A C 1
ATOM 1665 O O . ASN A 1 234 ? 19.496 2.811 0.969 1.00 49.31 210 ASN A O 1
ATOM 1670 N N . GLU A 1 235 ? 19.310 2.816 -1.290 1.00 51.09 211 GLU A N 1
ATOM 1671 C CA . GLU A 1 235 ? 19.942 4.138 -1.449 1.00 52.28 211 GLU A CA 1
ATOM 1672 C C . GLU A 1 235 ? 19.058 5.225 -0.829 1.00 45.68 211 GLU A C 1
ATOM 1673 O O . GLU A 1 235 ? 19.548 6.163 -0.213 1.00 42.78 211 GLU A O 1
ATOM 1679 N N . ALA A 1 236 ? 17.747 5.106 -1.014 1.00 42.50 212 ALA A N 1
ATOM 1680 C CA . ALA A 1 236 ? 16.839 6.079 -0.456 1.00 38.52 212 ALA A CA 1
ATOM 1681 C C . ALA A 1 236 ? 16.996 6.167 1.085 1.00 39.03 212 ALA A C 1
ATOM 1682 O O . ALA A 1 236 ? 16.925 7.272 1.657 1.00 35.59 212 ALA A O 1
ATOM 1684 N N . PHE A 1 237 ? 17.221 5.019 1.736 1.00 40.12 213 PHE A N 1
ATOM 1685 C CA . PHE A 1 237 ? 17.420 4.992 3.188 1.00 41.47 213 PHE A CA 1
ATOM 1686 C C . PHE A 1 237 ? 18.788 5.571 3.520 1.00 40.27 213 PHE A C 1
ATOM 1687 O O . PHE A 1 237 ? 18.931 6.314 4.496 1.00 40.04 213 PHE A O 1
ATOM 1695 N N . GLN A 1 238 ? 19.799 5.246 2.714 1.00 46.39 214 GLN A N 1
ATOM 1696 C CA . GLN A 1 238 ? 21.107 5.836 2.957 1.00 45.11 214 GLN A CA 1
ATOM 1697 C C . GLN A 1 238 ? 21.001 7.343 2.863 1.00 40.59 214 GLN A C 1
ATOM 1698 O O . GLN A 1 238 ? 21.480 8.035 3.737 1.00 43.60 214 GLN A O 1
ATOM 1704 N N . ASN A 1 239 ? 20.325 7.863 1.844 1.00 38.77 215 ASN A N 1
ATOM 1705 C CA . ASN A 1 239 ? 20.212 9.303 1.748 1.00 38.40 215 ASN A CA 1
ATOM 1706 C C . ASN A 1 239 ? 19.490 9.875 2.946 1.00 37.57 215 ASN A C 1
ATOM 1707 O O . ASN A 1 239 ? 19.858 10.932 3.431 1.00 41.06 215 ASN A O 1
ATOM 1712 N N . ALA A 1 240 ? 18.486 9.165 3.450 1.00 34.70 216 ALA A N 1
ATOM 1713 C CA . ALA A 1 240 ? 17.723 9.665 4.590 1.00 35.05 216 ALA A CA 1
ATOM 1714 C C . ALA A 1 240 ? 18.566 9.708 5.856 1.00 36.78 216 ALA A C 1
ATOM 1715 O O . ALA A 1 240 ? 18.535 10.683 6.587 1.00 38.44 216 ALA A O 1
ATOM 1717 N N . LEU A 1 241 ? 19.325 8.648 6.107 1.00 39.64 217 LEU A N 1
ATOM 1718 C CA . LEU A 1 241 ? 20.229 8.599 7.269 1.00 40.56 217 LEU A CA 1
ATOM 1719 C C . LEU A 1 241 ? 21.320 9.694 7.174 1.00 40.44 217 LEU A C 1
ATOM 1720 O O . LEU A 1 241 ? 21.552 10.417 8.147 1.00 39.39 217 LEU A O 1
ATOM 1725 N N . GLU A 1 242 ? 21.971 9.838 6.017 1.00 41.16 218 GLU A N 1
ATOM 1726 C CA . GLU A 1 242 ? 22.978 10.910 5.854 1.00 43.50 218 GLU A CA 1
ATOM 1727 C C . GLU A 1 242 ? 22.344 12.267 6.119 1.00 39.68 218 GLU A C 1
ATOM 1728 O O . GLU A 1 242 ? 22.934 13.136 6.775 1.00 42.79 218 GLU A O 1
ATOM 1734 N N . ALA A 1 243 ? 21.154 12.477 5.574 1.00 39.59 219 ALA A N 1
ATOM 1735 C CA . ALA A 1 243 ? 20.464 13.750 5.808 1.00 41.39 219 ALA A CA 1
ATOM 1736 C C . ALA A 1 243 ? 20.199 14.022 7.300 1.00 37.34 219 ALA A C 1
ATOM 1737 O O . ALA A 1 243 ? 20.272 15.175 7.739 1.00 40.31 219 ALA A O 1
ATOM 1747 N N . TYR A 1 245 ? 22.029 12.852 9.881 1.00 40.79 221 TYR A N 1
ATOM 1748 C CA . TYR A 1 245 ? 23.355 13.221 10.420 1.00 41.63 221 TYR A CA 1
ATOM 1749 C C . TYR A 1 245 ? 23.778 14.629 9.998 1.00 41.46 221 TYR A C 1
ATOM 1750 O O . TYR A 1 245 ? 24.350 15.350 10.794 1.00 43.00 221 TYR A O 1
ATOM 1759 N N . LYS A 1 246 ? 23.474 15.035 8.766 1.00 41.31 222 LYS A N 1
ATOM 1760 C CA . LYS A 1 246 ? 23.854 16.374 8.305 1.00 41.38 222 LYS A CA 1
ATOM 1761 C C . LYS A 1 246 ? 23.157 17.433 9.139 1.00 42.06 222 LYS A C 1
ATOM 1762 O O . LYS A 1 246 ? 23.792 18.382 9.576 1.00 42.01 222 LYS A O 1
ATOM 1768 N N . GLN A 1 247 ? 21.867 17.250 9.413 1.00 40.50 223 GLN A N 1
ATOM 1769 C CA . GLN A 1 247 ? 21.143 18.189 10.256 1.00 40.18 223 GLN A CA 1
ATOM 1770 C C . GLN A 1 247 ? 21.713 18.255 11.667 1.00 41.75 223 GLN A C 1
ATOM 1771 O O . GLN A 1 247 ? 21.880 19.336 12.246 1.00 44.53 223 GLN A O 1
ATOM 1777 N N . LEU A 1 248 ? 21.947 17.095 12.254 1.00 37.98 224 LEU A N 1
ATOM 1778 C CA . LEU A 1 248 ? 22.501 17.050 13.612 1.00 40.64 224 LEU A CA 1
ATOM 1779 C C . LEU A 1 248 ? 23.891 17.664 13.751 1.00 41.60 224 LEU A C 1
ATOM 1780 O O . LEU A 1 248 ? 24.254 18.187 14.817 1.00 41.21 224 LEU A O 1
ATOM 1785 N N . SER A 1 249 ? 24.657 17.635 12.672 1.00 42.28 225 SER A N 1
ATOM 1786 C CA . SER A 1 249 ? 26.042 18.113 12.704 1.00 43.48 225 SER A CA 1
ATOM 1787 C C . SER A 1 249 ? 26.167 19.601 12.989 1.00 45.01 225 SER A C 1
ATOM 1788 O O . SER A 1 249 ? 27.254 20.088 13.256 1.00 44.46 225 SER A O 1
ATOM 1791 N N . VAL A 1 250 ? 25.057 20.327 12.942 1.00 43.70 226 VAL A N 1
ATOM 1792 C CA . VAL A 1 250 ? 25.122 21.747 13.211 1.00 44.52 226 VAL A CA 1
ATOM 1793 C C . VAL A 1 250 ? 25.495 21.962 14.684 1.00 48.88 226 VAL A C 1
ATOM 1794 O O . VAL A 1 250 ? 25.938 23.044 15.069 1.00 50.67 226 VAL A O 1
ATOM 1798 N N . PHE A 1 251 ? 25.349 20.917 15.500 1.00 51.18 227 PHE A N 1
ATOM 1799 C CA . PHE A 1 251 ? 25.663 21.027 16.932 1.00 53.08 227 PHE A CA 1
ATOM 1800 C C . PHE A 1 251 ? 27.074 20.619 17.341 1.00 52.20 227 PHE A C 1
ATOM 1801 O O . PHE A 1 251 ? 27.423 20.746 18.504 1.00 51.68 227 PHE A O 1
ATOM 1809 N N . ASP A 1 252 ? 27.879 20.173 16.383 1.00 57.61 228 ASP A N 1
ATOM 1810 C CA . ASP A 1 252 ? 29.255 19.695 16.644 1.00 63.25 228 ASP A CA 1
ATOM 1811 C C . ASP A 1 252 ? 30.106 20.520 17.629 1.00 70.89 228 ASP A C 1
ATOM 1812 O O . ASP A 1 252 ? 30.844 19.937 18.415 1.00 71.59 228 ASP A O 1
ATOM 1817 N N . LYS A 1 253 ? 30.015 21.851 17.603 1.00 82.93 229 LYS A N 1
ATOM 1818 C CA . LYS A 1 253 ? 30.812 22.678 18.544 1.00 93.98 229 LYS A CA 1
ATOM 1819 C C . LYS A 1 253 ? 30.065 22.943 19.871 1.00 101.52 229 LYS A C 1
ATOM 1820 O O . LYS A 1 253 ? 29.184 23.797 19.923 1.00 105.72 229 LYS A O 1
ATOM 1826 N N . ILE A 1 254 ? 30.436 22.222 20.937 1.00 109.05 230 ILE A N 1
ATOM 1827 C CA . ILE A 1 254 ? 29.794 22.352 22.269 1.00 106.73 230 ILE A CA 1
ATOM 1828 C C . ILE A 1 254 ? 28.520 23.197 22.250 1.00 99.59 230 ILE A C 1
ATOM 1829 O O . ILE A 1 254 ? 27.479 22.747 21.781 1.00 82.86 230 ILE A O 1
ATOM 1834 N N . TYR B 1 33 ? 18.220 23.748 1.725 1.00 65.02 9 TYR B N 1
ATOM 1835 C CA . TYR B 1 33 ? 18.711 24.324 3.016 1.00 62.39 9 TYR B CA 1
ATOM 1836 C C . TYR B 1 33 ? 18.950 23.260 4.047 1.00 61.38 9 TYR B C 1
ATOM 1837 O O . TYR B 1 33 ? 18.168 22.325 4.181 1.00 65.02 9 TYR B O 1
ATOM 1846 N N . THR B 1 34 ? 19.998 23.441 4.830 1.00 64.07 10 THR B N 1
ATOM 1847 C CA . THR B 1 34 ? 20.294 22.510 5.910 1.00 62.27 10 THR B CA 1
ATOM 1848 C C . THR B 1 34 ? 20.996 23.362 6.984 1.00 56.68 10 THR B C 1
ATOM 1849 O O . THR B 1 34 ? 21.756 24.272 6.656 1.00 58.90 10 THR B O 1
ATOM 1853 N N . PRO B 1 35 ? 20.730 23.087 8.265 1.00 50.31 11 PRO B N 1
ATOM 1854 C CA . PRO B 1 35 ? 21.250 23.964 9.323 1.00 50.21 11 PRO B CA 1
ATOM 1855 C C . PRO B 1 35 ? 22.781 24.105 9.403 1.00 49.14 11 PRO B C 1
ATOM 1856 O O . PRO B 1 35 ? 23.482 23.108 9.394 1.00 46.80 11 PRO B O 1
ATOM 1860 N N . THR B 1 36 ? 23.260 25.351 9.506 1.00 50.99 12 THR B N 1
ATOM 1861 C CA . THR B 1 36 ? 24.697 25.652 9.604 1.00 56.00 12 THR B CA 1
ATOM 1862 C C . THR B 1 36 ? 25.040 26.572 10.784 1.00 56.79 12 THR B C 1
ATOM 1863 O O . THR B 1 36 ? 26.206 26.759 11.093 1.00 56.78 12 THR B O 1
ATOM 1867 N N . GLU B 1 37 ? 24.027 27.158 11.418 1.00 58.75 13 GLU B N 1
ATOM 1868 C CA . GLU B 1 37 ? 24.221 28.092 12.526 1.00 57.82 13 GLU B CA 1
ATOM 1869 C C . GLU B 1 37 ? 23.406 27.616 13.700 1.00 52.32 13 GLU B C 1
ATOM 1870 O O . GLU B 1 37 ? 22.335 27.079 13.503 1.00 45.41 13 GLU B O 1
ATOM 1876 N N . PHE B 1 38 ? 23.906 27.834 14.915 1.00 48.65 14 PHE B N 1
ATOM 1877 C CA . PHE B 1 38 ? 23.147 27.531 16.113 1.00 51.00 14 PHE B CA 1
ATOM 1878 C C . PHE B 1 38 ? 23.482 28.608 17.154 1.00 53.73 14 PHE B C 1
ATOM 1879 O O . PHE B 1 38 ? 24.471 29.337 17.017 1.00 49.74 14 PHE B O 1
ATOM 1887 N N . THR B 1 39 ? 22.664 28.699 18.196 1.00 50.34 15 THR B N 1
ATOM 1888 C CA . THR B 1 39 ? 22.960 29.585 19.320 1.00 49.22 15 THR B CA 1
ATOM 1889 C C . THR B 1 39 ? 22.390 29.018 20.595 1.00 49.87 15 THR B C 1
ATOM 1890 O O . THR B 1 39 ? 21.267 28.494 20.609 1.00 54.56 15 THR B O 1
ATOM 1894 N N . ILE B 1 40 ? 23.157 29.081 21.671 1.00 47.31 16 ILE B N 1
ATOM 1895 C CA . ILE B 1 40 ? 22.624 28.670 22.944 1.00 50.07 16 ILE B CA 1
ATOM 1896 C C . ILE B 1 40 ? 22.512 29.988 23.653 1.00 52.03 16 ILE B C 1
ATOM 1897 O O . ILE B 1 40 ? 23.489 30.709 23.751 1.00 57.27 16 ILE B O 1
ATOM 1902 N N . GLU B 1 41 ? 21.323 30.318 24.129 1.00 49.52 17 GLU B N 1
ATOM 1903 C CA . GLU B 1 41 ? 21.131 31.531 24.877 1.00 43.42 17 GLU B CA 1
ATOM 1904 C C . GLU B 1 41 ? 20.724 31.126 26.278 1.00 41.40 17 GLU B C 1
ATOM 1905 O O . GLU B 1 41 ? 19.648 30.522 26.490 1.00 34.64 17 GLU B O 1
ATOM 1911 N N . ASN B 1 42 ? 21.580 31.448 27.241 1.00 40.25 18 ASN B N 1
ATOM 1912 C CA . ASN B 1 42 ? 21.305 31.129 28.627 1.00 44.53 18 ASN B CA 1
ATOM 1913 C C . ASN B 1 42 ? 20.460 32.241 29.254 1.00 44.29 18 ASN B C 1
ATOM 1914 O O . ASN B 1 42 ? 20.963 33.295 29.558 1.00 44.15 18 ASN B O 1
ATOM 1919 N N . ILE B 1 43 ? 19.163 31.997 29.402 1.00 43.09 19 ILE B N 1
ATOM 1920 C CA . ILE B 1 43 ? 18.278 32.953 30.015 1.00 40.97 19 ILE B CA 1
ATOM 1921 C C . ILE B 1 43 ? 18.606 32.997 31.497 1.00 42.03 19 ILE B C 1
ATOM 1922 O O . ILE B 1 43 ? 18.598 34.056 32.104 1.00 44.91 19 ILE B O 1
ATOM 1927 N N . SER B 1 44 ? 18.898 31.832 32.075 1.00 40.93 20 SER B N 1
ATOM 1928 C CA . SER B 1 44 ? 19.287 31.723 33.481 1.00 40.10 20 SER B CA 1
ATOM 1929 C C . SER B 1 44 ? 20.042 30.423 33.627 1.00 40.96 20 SER B C 1
ATOM 1930 O O . SER B 1 44 ? 20.282 29.745 32.645 1.00 38.94 20 SER B O 1
ATOM 1933 N N . ASP B 1 45 ? 20.368 30.050 34.864 1.00 42.24 21 ASP B N 1
ATOM 1934 C CA . ASP B 1 45 ? 21.049 28.795 35.117 1.00 44.08 21 ASP B CA 1
ATOM 1935 C C . ASP B 1 45 ? 20.157 27.588 34.847 1.00 43.06 21 ASP B C 1
ATOM 1936 O O . ASP B 1 45 ? 20.697 26.503 34.662 1.00 43.35 21 ASP B O 1
ATOM 1941 N N . THR B 1 46 ? 18.813 27.761 34.863 1.00 35.91 22 THR B N 1
ATOM 1942 C CA . THR B 1 46 ? 17.890 26.650 34.629 1.00 34.42 22 THR B CA 1
ATOM 1943 C C . THR B 1 46 ? 17.111 26.706 33.288 1.00 32.74 22 THR B C 1
ATOM 1944 O O . THR B 1 46 ? 16.383 25.774 32.949 1.00 32.85 22 THR B O 1
ATOM 1948 N N . VAL B 1 47 ? 17.269 27.780 32.538 1.00 33.43 23 VAL B N 1
ATOM 1949 C CA . VAL B 1 47 ? 16.536 27.960 31.320 1.00 33.08 23 VAL B CA 1
ATOM 1950 C C . VAL B 1 47 ? 17.450 28.339 30.174 1.00 35.54 23 VAL B C 1
ATOM 1951 O O . VAL B 1 47 ? 18.297 29.228 30.324 1.00 33.14 23 VAL B O 1
ATOM 1955 N N . ALA B 1 48 ? 17.284 27.672 29.033 1.00 33.14 24 ALA B N 1
ATOM 1956 C CA . ALA B 1 48 ? 18.030 28.049 27.855 1.00 33.20 24 ALA B CA 1
ATOM 1957 C C . ALA B 1 48 ? 17.198 27.917 26.579 1.00 34.95 24 ALA B C 1
ATOM 1958 O O . ALA B 1 48 ? 16.237 27.120 26.512 1.00 36.59 24 ALA B O 1
ATOM 1960 N N . LYS B 1 49 ? 17.534 28.741 25.592 1.00 36.83 25 LYS B N 1
ATOM 1961 C CA . LYS B 1 49 ? 16.938 28.687 24.250 1.00 36.29 25 LYS B CA 1
ATOM 1962 C C . LYS B 1 49 ? 18.030 28.258 23.289 1.00 39.48 25 LYS B C 1
ATOM 1963 O O . LYS B 1 49 ? 19.057 28.938 23.169 1.00 43.98 25 LYS B O 1
ATOM 1969 N N . ILE B 1 50 ? 17.804 27.140 22.613 1.00 41.80 26 ILE B N 1
ATOM 1970 C CA . ILE B 1 50 ? 18.714 26.585 21.647 1.00 44.22 26 ILE B CA 1
ATOM 1971 C C . ILE B 1 50 ? 18.097 26.801 20.260 1.00 42.98 26 ILE B C 1
ATOM 1972 O O . ILE B 1 50 ? 17.016 26.306 19.987 1.00 44.52 26 ILE B O 1
ATOM 1977 N N . SER B 1 51 ? 18.781 27.538 19.384 1.00 42.48 27 SER B N 1
ATOM 1978 C CA . SER B 1 51 ? 18.248 27.812 18.029 1.00 43.55 27 SER B CA 1
ATOM 1979 C C . SER B 1 51 ? 19.135 27.246 16.932 1.00 45.01 27 SER B C 1
ATOM 1980 O O . SER B 1 51 ? 20.355 27.284 17.044 1.00 44.79 27 SER B O 1
ATOM 1983 N N . ALA B 1 52 ? 18.520 26.707 15.884 1.00 41.66 28 ALA B N 1
ATOM 1984 C CA . ALA B 1 52 ? 19.284 26.223 14.754 1.00 44.10 28 ALA B CA 1
ATOM 1985 C C . ALA B 1 52 ? 18.601 26.663 13.481 1.00 43.27 28 ALA B C 1
ATOM 1986 O O . ALA B 1 52 ? 17.362 26.644 13.403 1.00 39.25 28 ALA B O 1
ATOM 1988 N N . TRP B 1 53 ? 19.408 27.079 12.493 1.00 44.36 29 TRP B N 1
ATOM 1989 C CA . TRP B 1 53 ? 18.896 27.486 11.166 1.00 43.66 29 TRP B CA 1
ATOM 1990 C C . TRP B 1 53 ? 20.025 27.369 10.120 1.00 46.22 29 TRP B C 1
ATOM 1991 O O . TRP B 1 53 ? 21.200 27.310 10.487 1.00 46.21 29 TRP B O 1
ATOM 2002 N N . PRO B 1 54 ? 19.676 27.283 8.819 1.00 47.71 30 PRO B N 1
ATOM 2003 C CA . PRO B 1 54 ? 18.334 27.262 8.268 1.00 47.25 30 PRO B CA 1
ATOM 2004 C C . PRO B 1 54 ? 17.824 25.870 7.884 1.00 47.30 30 PRO B C 1
ATOM 2005 O O . PRO B 1 54 ? 18.604 25.005 7.535 1.00 45.04 30 PRO B O 1
ATOM 2009 N N . PHE B 1 55 ? 16.504 25.690 7.968 1.00 48.63 31 PHE B N 1
ATOM 2010 C CA . PHE B 1 55 ? 15.824 24.472 7.525 1.00 48.57 31 PHE B CA 1
ATOM 2011 C C . PHE B 1 55 ? 14.836 24.864 6.424 1.00 52.61 31 PHE B C 1
ATOM 2012 O O . PHE B 1 55 ? 14.341 25.999 6.431 1.00 51.74 31 PHE B O 1
ATOM 2020 N N . GLU B 1 56 ? 14.551 23.945 5.489 1.00 53.63 32 GLU B N 1
ATOM 2021 C CA . GLU B 1 56 ? 13.513 24.162 4.477 1.00 56.85 32 GLU B CA 1
ATOM 2022 C C . GLU B 1 56 ? 12.189 24.177 5.214 1.00 53.28 32 GLU B C 1
ATOM 2023 O O . GLU B 1 56 ? 12.061 23.592 6.311 1.00 47.63 32 GLU B O 1
ATOM 2029 N N . ILE B 1 57 ? 11.199 24.803 4.588 1.00 53.83 33 ILE B N 1
ATOM 2030 C CA . ILE B 1 57 ? 9.860 24.929 5.166 1.00 54.25 33 ILE B CA 1
ATOM 2031 C C . ILE B 1 57 ? 9.269 23.543 5.365 1.00 56.99 33 ILE B C 1
ATOM 2032 O O . ILE B 1 57 ? 9.175 22.764 4.419 1.00 57.21 33 ILE B O 1
ATOM 2037 N N . GLY B 1 58 ? 8.902 23.238 6.609 1.00 55.99 34 GLY B N 1
ATOM 2038 C CA . GLY B 1 58 ? 8.310 21.955 6.941 1.00 53.50 34 GLY B CA 1
ATOM 2039 C C . GLY B 1 58 ? 9.290 20.850 7.299 1.00 52.75 34 GLY B C 1
ATOM 2040 O O . GLY B 1 58 ? 8.847 19.786 7.687 1.00 52.18 34 GLY B O 1
ATOM 2041 N N . TYR B 1 59 ? 10.604 21.105 7.181 1.00 51.67 35 TYR B N 1
ATOM 2042 C CA . TYR B 1 59 ? 11.658 20.115 7.498 1.00 50.61 35 TYR B CA 1
ATOM 2043 C C . TYR B 1 59 ? 12.201 20.182 8.943 1.00 53.07 35 TYR B C 1
ATOM 2044 O O . TYR B 1 59 ? 12.827 19.231 9.417 1.00 53.58 35 TYR B O 1
ATOM 2053 N N . GLY B 1 60 ? 11.990 21.299 9.632 1.00 49.49 36 GLY B N 1
ATOM 2054 C CA . GLY B 1 60 ? 12.527 21.456 11.002 1.00 50.46 36 GLY B CA 1
ATOM 2055 C C . GLY B 1 60 ? 12.093 20.390 11.999 1.00 47.06 36 GLY B C 1
ATOM 2056 O O . GLY B 1 60 ? 12.875 19.989 12.866 1.00 48.00 36 GLY B O 1
ATOM 2057 N N . ILE B 1 61 ? 10.848 19.929 11.885 1.00 43.25 37 ILE B N 1
ATOM 2058 C CA . ILE B 1 61 ? 10.332 18.923 12.808 1.00 44.43 37 ILE B CA 1
ATOM 2059 C C . ILE B 1 61 ? 11.140 17.628 12.891 1.00 44.88 37 ILE B C 1
ATOM 2060 O O . ILE B 1 61 ? 11.100 16.966 13.941 1.00 43.20 37 ILE B O 1
ATOM 2065 N N . THR B 1 62 ? 11.875 17.259 11.839 1.00 39.78 38 THR B N 1
ATOM 2066 C CA . THR B 1 62 ? 12.614 15.998 11.898 1.00 40.53 38 THR B CA 1
ATOM 2067 C C . THR B 1 62 ? 13.700 16.065 12.936 1.00 39.30 38 THR B C 1
ATOM 2068 O O . THR B 1 62 ? 14.252 15.045 13.325 1.00 40.09 38 THR B O 1
ATOM 2072 N N . LEU B 1 63 ? 14.021 17.276 13.370 1.00 42.76 39 LEU B N 1
ATOM 2073 C CA . LEU B 1 63 ? 15.039 17.442 14.384 1.00 45.16 39 LEU B CA 1
ATOM 2074 C C . LEU B 1 63 ? 14.379 17.795 15.683 1.00 41.23 39 LEU B C 1
ATOM 2075 O O . LEU B 1 63 ? 14.772 17.325 16.745 1.00 45.83 39 LEU B O 1
ATOM 2080 N N . ALA B 1 64 ? 13.382 18.665 15.587 1.00 37.84 40 AL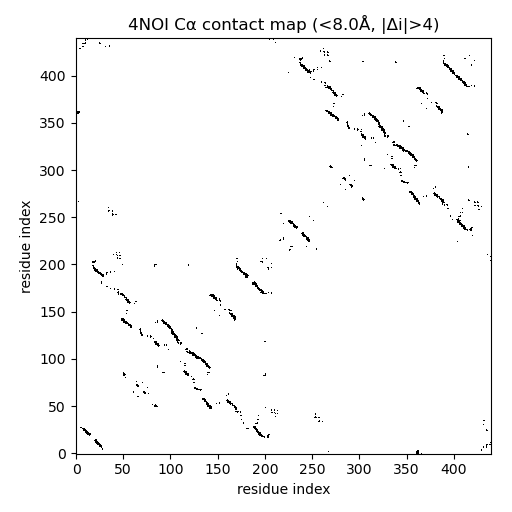A B N 1
ATOM 2081 C CA . ALA B 1 64 ? 12.675 19.159 16.740 1.00 38.44 40 ALA B CA 1
ATOM 2082 C C . ALA B 1 64 ? 11.925 18.094 17.471 1.00 35.20 40 ALA B C 1
ATOM 2083 O O . ALA B 1 64 ? 11.960 18.080 18.699 1.00 36.41 40 ALA B O 1
ATOM 2085 N N . HIS B 1 65 ? 11.217 17.228 16.749 1.00 33.77 41 HIS B N 1
ATOM 2086 C CA . HIS B 1 65 ? 10.415 16.207 17.421 1.00 35.11 41 HIS B CA 1
ATOM 2087 C C . HIS B 1 65 ? 11.236 15.217 18.209 1.00 35.52 41 HIS B C 1
ATOM 2088 O O . HIS B 1 65 ? 10.941 14.987 19.358 1.00 32.77 41 HIS B O 1
ATOM 2095 N N . PRO B 1 66 ? 12.265 14.610 17.589 1.00 34.85 42 PRO B N 1
ATOM 2096 C CA . PRO B 1 66 ? 12.992 13.629 18.384 1.00 31.53 42 PRO B CA 1
ATOM 2097 C C . PRO B 1 66 ? 13.752 14.243 19.546 1.00 33.81 42 PRO B C 1
ATOM 2098 O O . PRO B 1 66 ? 13.782 13.653 20.626 1.00 31.35 42 PRO B O 1
ATOM 2102 N N . LEU B 1 67 ? 14.343 15.424 19.339 1.00 33.36 43 LEU B N 1
ATOM 2103 C CA . LEU B 1 67 ? 15.123 16.033 20.384 1.00 32.64 43 LEU B CA 1
ATOM 2104 C C . LEU B 1 67 ? 14.242 16.461 21.528 1.00 29.55 43 LEU B C 1
ATOM 2105 O O . LEU B 1 67 ? 14.624 16.286 22.682 1.00 28.68 43 LEU B O 1
ATOM 2110 N N . ARG B 1 68 ? 13.065 16.998 21.247 1.00 29.85 44 ARG B N 1
ATOM 2111 C CA . ARG B 1 68 ? 12.173 17.383 22.358 1.00 29.27 44 ARG B CA 1
ATOM 2112 C C . ARG B 1 68 ? 11.852 16.183 23.179 1.00 30.01 44 ARG B C 1
ATOM 2113 O O . ARG B 1 68 ? 11.933 16.196 24.420 1.00 33.29 44 ARG B O 1
ATOM 2121 N N . ARG B 1 69 ? 11.528 15.115 22.494 1.00 31.25 45 ARG B N 1
ATOM 2122 C CA . ARG B 1 69 ? 11.199 13.875 23.170 1.00 31.16 45 ARG B CA 1
ATOM 2123 C C . ARG B 1 69 ? 12.368 13.333 24.016 1.00 31.09 45 ARG B C 1
ATOM 2124 O O . ARG B 1 69 ? 12.183 12.958 25.176 1.00 26.19 45 ARG B O 1
ATOM 2132 N N . LEU B 1 70 ? 13.575 13.275 23.444 1.00 28.90 46 LEU B N 1
ATOM 2133 C CA . LEU B 1 70 ? 14.725 12.815 24.223 1.00 28.55 46 LEU B CA 1
ATOM 2134 C C . LEU B 1 70 ? 15.029 13.759 25.432 1.00 30.22 46 LEU B C 1
ATOM 2135 O O . LEU B 1 70 ? 15.595 13.355 26.464 1.00 29.12 46 LEU B O 1
ATOM 2140 N N . LEU B 1 71 ? 14.617 15.016 25.325 1.00 28.52 47 LEU B N 1
ATOM 2141 C CA . LEU B 1 71 ? 14.851 15.931 26.420 1.00 28.99 47 LEU B CA 1
ATOM 2142 C C . LEU B 1 71 ? 14.043 15.504 27.636 1.00 31.84 47 LEU B C 1
ATOM 2143 O O . LEU B 1 71 ? 14.433 15.817 28.776 1.00 32.22 47 LEU B O 1
ATOM 2148 N N . TYR B 1 72 ? 12.927 14.801 27.398 1.00 28.27 48 TYR B N 1
ATOM 2149 C CA . TYR B 1 72 ? 12.164 14.253 28.489 1.00 30.84 48 TYR B CA 1
ATOM 2150 C C . TYR B 1 72 ? 12.605 12.843 28.886 1.00 30.81 48 TYR B C 1
ATOM 2151 O O . TYR B 1 72 ? 12.735 12.559 30.068 1.00 32.51 48 TYR B O 1
ATOM 2160 N N . THR B 1 73 ? 12.885 11.980 27.916 1.00 30.48 49 THR B N 1
ATOM 2161 C CA . THR B 1 73 ? 13.132 10.566 28.223 1.00 32.95 49 THR B CA 1
ATOM 2162 C C . THR B 1 73 ? 14.587 10.086 28.378 1.00 32.39 49 THR B C 1
ATOM 2163 O O . THR B 1 73 ? 14.804 8.991 28.873 1.00 36.20 49 THR B O 1
ATOM 2167 N N A SER B 1 74 ? 15.565 10.891 27.978 0.60 33.06 50 SER B N 1
ATOM 2168 N N B SER B 1 74 ? 15.561 10.897 27.967 0.40 30.04 50 SER B N 1
ATOM 2169 C CA A SER B 1 74 ? 16.965 10.465 28.077 0.60 34.12 50 SER B CA 1
ATOM 2170 C CA B SER B 1 74 ? 16.965 10.480 28.031 0.40 28.88 50 SER B CA 1
ATOM 2171 C C A SER B 1 74 ? 17.851 11.367 28.912 0.60 33.97 50 SER B C 1
ATOM 2172 C C B SER B 1 74 ? 17.839 11.349 28.926 0.40 30.41 50 SER B C 1
ATOM 2173 O O A SER B 1 74 ? 19.063 11.141 28.987 0.60 32.06 50 SER B O 1
ATOM 2174 O O B SER B 1 74 ? 19.032 11.076 29.058 0.40 29.72 50 SER B O 1
ATOM 2179 N N . THR B 1 75 ? 17.266 12.399 29.516 1.00 28.71 51 THR B N 1
ATOM 2180 C CA . THR B 1 75 ? 18.043 13.319 30.324 1.00 31.92 51 THR B CA 1
ATOM 2181 C C . THR B 1 75 ? 18.244 12.704 31.686 1.00 32.38 51 THR B C 1
ATOM 2182 O O . THR B 1 75 ? 17.336 12.106 32.249 1.00 29.04 51 THR B O 1
ATOM 2186 N N . ILE B 1 76 ? 19.457 12.873 32.199 1.00 31.25 52 ILE B N 1
ATOM 2187 C CA . ILE B 1 76 ? 19.902 12.162 33.376 1.00 31.45 52 ILE B CA 1
ATOM 2188 C C . ILE B 1 76 ? 19.852 12.946 34.642 1.00 32.89 52 ILE B C 1
ATOM 2189 O O . ILE B 1 76 ? 20.551 13.936 34.783 1.00 28.79 52 ILE B O 1
ATOM 2194 N N . GLY B 1 77 ? 19.037 12.468 35.579 1.00 32.78 53 GLY B N 1
ATOM 2195 C CA . GLY B 1 77 ? 18.861 13.146 36.865 1.00 32.64 53 GLY B CA 1
ATOM 2196 C C . GLY B 1 77 ? 19.108 12.231 38.046 1.00 30.49 53 GLY B C 1
ATOM 2197 O O . GLY B 1 77 ? 19.733 11.195 37.899 1.00 28.19 53 GLY B O 1
ATOM 2198 N N . TYR B 1 78 ? 18.557 12.614 39.197 1.00 29.48 54 TYR B N 1
ATOM 2199 C CA . TYR B 1 78 ? 18.767 11.936 40.459 1.00 27.84 54 TYR B CA 1
ATOM 2200 C C . TYR B 1 78 ? 17.493 11.922 41.266 1.00 27.35 54 TYR B C 1
ATOM 2201 O O . TYR B 1 78 ? 16.665 12.818 41.155 1.00 30.19 54 TYR B O 1
ATOM 2210 N N . ALA B 1 79 ? 17.346 10.889 42.072 1.00 25.10 55 ALA B N 1
ATOM 2211 C CA . ALA B 1 79 ? 16.230 10.751 42.981 1.00 29.60 55 ALA B CA 1
ATOM 2212 C C . ALA B 1 79 ? 16.521 9.722 44.085 1.00 31.51 55 ALA B C 1
ATOM 2213 O O . ALA B 1 79 ? 17.251 8.757 43.870 1.00 29.28 55 ALA B O 1
ATOM 2215 N N . PRO B 1 80 ? 15.957 9.936 45.266 1.00 30.92 56 PRO B N 1
ATOM 2216 C CA . PRO B 1 80 ? 16.030 8.899 46.274 1.00 30.37 56 PRO B CA 1
ATOM 2217 C C . PRO B 1 80 ? 15.148 7.741 45.831 1.00 29.62 56 PRO B C 1
ATOM 2218 O O . PRO B 1 80 ? 14.063 7.991 45.321 1.00 27.93 56 PRO B O 1
ATOM 2222 N N . THR B 1 81 ? 15.620 6.504 46.016 1.00 27.35 57 THR B N 1
ATOM 2223 C CA . THR B 1 81 ? 14.875 5.312 45.665 1.00 28.35 57 THR B CA 1
ATOM 2224 C C . THR B 1 81 ? 14.341 4.568 46.922 1.00 27.78 57 THR B C 1
ATOM 2225 O O . THR B 1 81 ? 13.464 3.705 46.818 1.00 29.43 57 THR B O 1
ATOM 2229 N N . ALA B 1 82 ? 14.904 4.886 48.088 1.00 29.00 58 ALA B N 1
ATOM 2230 C CA . ALA B 1 82 ? 14.523 4.248 49.303 1.00 26.73 58 ALA B CA 1
ATOM 2231 C C . ALA B 1 82 ? 15.050 4.997 50.495 1.00 29.25 58 ALA B C 1
ATOM 2232 O O . ALA B 1 82 ? 16.059 5.710 50.427 1.00 27.82 58 ALA B O 1
ATOM 2234 N N . ILE B 1 83 ? 14.362 4.818 51.605 1.00 30.10 59 ILE B N 1
ATOM 2235 C CA . ILE B 1 83 ? 14.704 5.435 52.837 1.00 29.16 59 ILE B CA 1
ATOM 2236 C C . ILE B 1 83 ? 14.513 4.508 54.048 1.00 32.50 59 ILE B C 1
ATOM 2237 O O . ILE B 1 83 ? 13.574 3.686 54.114 1.00 33.15 59 ILE B O 1
ATOM 2242 N N . HIS B 1 84 ? 15.410 4.615 54.995 1.00 31.43 60 HIS B N 1
ATOM 2243 C CA . HIS B 1 84 ? 15.264 3.891 56.245 1.00 34.34 60 HIS B CA 1
ATOM 2244 C C . HIS B 1 84 ? 15.335 4.924 57.343 1.00 37.08 60 HIS B C 1
ATOM 2245 O O . HIS B 1 84 ? 16.292 5.664 57.419 1.00 41.54 60 HIS B O 1
ATOM 2252 N N . ILE B 1 85 ? 14.303 4.987 58.171 1.00 36.91 61 ILE B N 1
ATOM 2253 C CA . ILE B 1 85 ? 14.265 5.892 59.292 1.00 40.07 61 ILE B CA 1
ATOM 2254 C C . ILE B 1 85 ? 14.386 5.074 60.564 1.00 39.24 61 ILE B C 1
ATOM 2255 O O . ILE B 1 85 ? 13.659 4.075 60.768 1.00 40.87 61 ILE B O 1
ATOM 2260 N N . ASP B 1 86 ? 15.289 5.498 61.427 1.00 38.96 62 ASP B N 1
ATOM 2261 C CA . ASP B 1 86 ? 15.528 4.765 62.676 1.00 43.30 62 ASP B CA 1
ATOM 2262 C C . ASP B 1 86 ? 14.252 4.821 63.544 1.00 43.54 62 ASP B C 1
ATOM 2263 O O . ASP B 1 86 ? 13.688 5.905 63.736 1.00 48.68 62 ASP B O 1
ATOM 2268 N N . GLY B 1 87 ? 13.817 3.668 64.064 1.00 46.27 63 GLY B N 1
ATOM 2269 C CA . GLY B 1 87 ? 12.591 3.556 64.900 1.00 47.57 63 GLY B CA 1
ATOM 2270 C C . GLY B 1 87 ? 11.288 3.349 64.100 1.00 52.65 63 GLY B C 1
ATOM 2271 O O . GLY B 1 87 ? 10.208 3.211 64.678 1.00 51.44 63 GLY B O 1
ATOM 2272 N N . VAL B 1 88 ? 11.397 3.301 62.772 1.00 49.61 64 VAL B N 1
ATOM 2273 C CA . VAL B 1 88 ? 10.251 3.195 61.882 1.00 49.55 64 VAL B CA 1
ATOM 2274 C C . VAL B 1 88 ? 10.305 1.952 60.984 1.00 52.52 64 VAL B C 1
ATOM 2275 O O . VAL B 1 88 ? 11.344 1.684 60.357 1.00 40.67 64 VAL B O 1
ATOM 2279 N N . ALA B 1 89 ? 9.175 1.229 60.900 1.00 47.51 65 ALA B N 1
ATOM 2280 C CA . ALA B 1 89 ? 9.050 0.046 60.037 1.00 48.00 65 ALA B CA 1
ATOM 2281 C C . ALA B 1 89 ? 8.194 0.296 58.786 1.00 49.61 65 ALA B C 1
ATOM 2282 O O . ALA B 1 89 ? 8.450 -0.297 57.734 1.00 51.86 65 ALA B O 1
ATOM 2284 N N . HIS B 1 90 ? 7.179 1.158 58.895 1.00 47.06 66 HIS B N 1
ATOM 2285 C CA . HIS B 1 90 ? 6.249 1.383 57.781 1.00 43.63 66 HIS B CA 1
ATOM 2286 C C . HIS B 1 90 ? 5.906 2.836 57.469 1.00 40.03 66 HIS B C 1
ATOM 2287 O O . HIS B 1 90 ? 5.989 3.706 58.350 1.00 37.40 66 HIS B O 1
ATOM 2294 N N . GLU B 1 91 ? 5.511 3.055 56.207 1.00 37.19 67 GLU B N 1
ATOM 2295 C CA . GLU B 1 91 ? 5.073 4.348 55.644 1.00 38.65 67 GLU B CA 1
ATOM 2296 C C . GLU B 1 91 ? 4.009 5.036 56.463 1.00 40.75 67 GLU B C 1
ATOM 2297 O O . GLU B 1 91 ? 4.002 6.241 56.563 1.00 39.23 67 GLU B O 1
ATOM 2303 N N . PHE B 1 92 ? 3.113 4.259 57.062 1.00 46.14 68 PHE B N 1
ATOM 2304 C CA . PHE B 1 92 ? 2.032 4.824 57.845 1.00 45.89 68 PHE B CA 1
ATOM 2305 C C . PHE B 1 92 ? 2.409 5.064 59.313 1.00 48.59 68 PHE B C 1
ATOM 2306 O O . PHE B 1 92 ? 1.550 5.414 60.104 1.00 41.07 68 PHE B O 1
ATOM 2314 N N . ASP B 1 93 ? 3.668 4.865 59.694 1.00 46.27 69 ASP B N 1
ATOM 2315 C CA . ASP B 1 93 ? 4.035 5.083 61.105 1.00 44.12 69 ASP B CA 1
ATOM 2316 C C . ASP B 1 93 ? 4.178 6.557 61.480 1.00 42.98 69 ASP B C 1
ATOM 2317 O O . ASP B 1 93 ? 4.274 7.445 60.612 1.00 35.52 69 ASP B O 1
ATOM 2322 N N . SER B 1 94 ? 4.198 6.776 62.799 1.00 47.73 70 SER B N 1
ATOM 2323 C CA . SER B 1 94 ? 4.474 8.074 63.440 1.00 52.56 70 SER B CA 1
ATOM 2324 C C . SER B 1 94 ? 5.859 7.997 64.081 1.00 56.86 70 SER B C 1
ATOM 2325 O O . SER B 1 94 ? 6.389 6.905 64.289 1.00 59.41 70 SER B O 1
ATOM 2344 N N . ARG B 1 96 ? 7.925 9.736 67.386 1.00 62.07 72 ARG B N 1
ATOM 2345 C CA . ARG B 1 96 ? 7.932 10.636 68.546 1.00 70.45 72 ARG B CA 1
ATOM 2346 C C . ARG B 1 96 ? 9.071 11.660 68.382 1.00 65.65 72 ARG B C 1
ATOM 2347 O O . ARG B 1 96 ? 10.219 11.291 68.116 1.00 69.71 72 ARG B O 1
ATOM 2355 N N . GLY B 1 97 ? 8.730 12.943 68.481 1.00 57.85 73 GLY B N 1
ATOM 2356 C CA . GLY B 1 97 ? 9.726 14.016 68.333 1.00 60.68 73 GLY B CA 1
ATOM 2357 C C . GLY B 1 97 ? 9.751 14.752 66.994 1.00 54.31 73 GLY B C 1
ATOM 2358 O O . GLY B 1 97 ? 10.516 15.679 66.831 1.00 54.04 73 GLY B O 1
ATOM 2375 N N . LEU B 1 99 ? 7.190 16.616 64.096 1.00 48.35 75 LEU B N 1
ATOM 2376 C CA . LEU B 1 99 ? 5.814 17.080 63.888 1.00 50.74 75 LEU B CA 1
ATOM 2377 C C . LEU B 1 99 ? 5.136 16.197 62.819 1.00 49.89 75 LEU B C 1
ATOM 2378 O O . LEU B 1 99 ? 4.003 15.728 62.979 1.00 45.88 75 LEU B O 1
ATOM 2383 N N . GLU B 1 100 ? 5.856 15.965 61.738 1.00 43.13 76 GLU B N 1
ATOM 2384 C CA . GLU B 1 100 ? 5.340 15.163 60.644 1.00 46.19 76 GLU B CA 1
ATOM 2385 C C . GLU B 1 100 ? 5.317 13.670 60.959 1.00 45.47 76 GLU B C 1
ATOM 2386 O O . GLU B 1 100 ? 6.183 13.170 61.671 1.00 50.64 76 GLU B O 1
ATOM 2392 N N . ASP B 1 101 ? 4.317 12.963 60.432 1.00 44.79 77 ASP B N 1
ATOM 2393 C CA . ASP B 1 101 ? 4.323 11.516 60.507 1.00 42.90 77 ASP B CA 1
ATOM 2394 C C . ASP B 1 101 ? 5.167 11.083 59.296 1.00 40.95 77 ASP B C 1
ATOM 2395 O O . ASP B 1 101 ? 5.593 11.930 58.494 1.00 39.32 77 ASP B O 1
ATOM 2400 N N . VAL B 1 102 ? 5.438 9.796 59.175 1.00 36.82 78 VAL B N 1
ATOM 2401 C CA . VAL B 1 102 ? 6.299 9.310 58.127 1.00 36.93 78 VAL B CA 1
ATOM 2402 C C . VAL B 1 102 ? 5.767 9.593 56.736 1.00 37.97 78 VAL B C 1
ATOM 2403 O O . VAL B 1 102 ? 6.529 9.996 55.866 1.00 34.28 78 VAL B O 1
ATOM 2407 N N . ALA B 1 103 ? 4.476 9.396 56.524 1.00 34.61 79 ALA B N 1
ATOM 2408 C CA . ALA B 1 103 ? 3.913 9.609 55.188 1.00 40.85 79 ALA B CA 1
ATOM 2409 C C . ALA B 1 103 ? 4.092 11.060 54.732 1.00 33.77 79 ALA B C 1
ATOM 2410 O O . ALA B 1 103 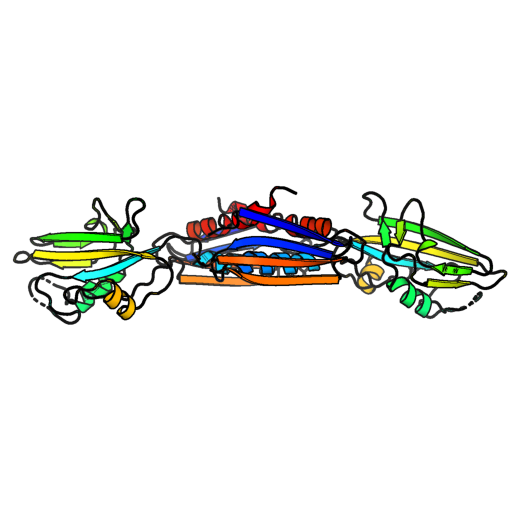? 4.417 11.307 53.587 1.00 32.69 79 ALA B O 1
ATOM 2412 N N . LEU B 1 104 ? 3.884 12.006 55.633 1.00 35.62 80 LEU B N 1
ATOM 2413 C CA . LEU B 1 104 ? 4.014 13.434 55.300 1.00 36.63 80 LEU B CA 1
ATOM 2414 C C . LEU B 1 104 ? 5.505 13.817 55.062 1.00 34.19 80 LEU B C 1
ATOM 2415 O O . LEU B 1 104 ? 5.843 14.620 54.192 1.00 35.29 80 LEU B O 1
ATOM 2420 N N . PHE B 1 105 ? 6.385 13.203 55.823 1.00 33.01 81 PHE B N 1
ATOM 2421 C CA . PHE B 1 105 ? 7.829 13.383 55.642 1.00 32.86 81 PHE B CA 1
ATOM 2422 C C . PHE B 1 105 ? 8.185 12.967 54.227 1.00 30.60 81 PHE B C 1
ATOM 2423 O O . PHE B 1 105 ? 8.913 13.647 53.541 1.00 31.96 81 PHE B O 1
ATOM 2431 N N . ILE B 1 106 ? 7.638 11.840 53.777 1.00 36.15 82 ILE B N 1
ATOM 2432 C CA . ILE B 1 106 ? 7.890 11.324 52.413 1.00 35.18 82 ILE B CA 1
ATOM 2433 C C . ILE B 1 106 ? 7.352 12.278 51.362 1.00 33.91 82 ILE B C 1
ATOM 2434 O O . ILE B 1 106 ? 8.016 12.570 50.381 1.00 32.78 82 ILE B O 1
ATOM 2439 N N . ILE B 1 107 ? 6.155 12.782 51.581 1.00 33.91 83 ILE B N 1
ATOM 2440 C CA . ILE B 1 107 ? 5.577 13.764 50.668 1.00 34.80 83 ILE B CA 1
ATOM 2441 C C . ILE B 1 107 ? 6.489 14.976 50.572 1.00 34.38 83 ILE B C 1
ATOM 2442 O O . ILE B 1 107 ? 6.769 15.455 49.479 1.00 33.76 83 ILE B O 1
ATOM 2447 N N . ASN B 1 108 ? 6.969 15.469 51.715 1.00 32.65 84 ASN B N 1
ATOM 2448 C CA . ASN B 1 108 ? 7.864 16.623 51.684 1.00 33.02 84 ASN B CA 1
ATOM 2449 C C . ASN B 1 108 ? 9.214 16.278 51.026 1.00 31.71 84 ASN B C 1
ATOM 2450 O O . ASN B 1 108 ? 9.736 17.057 50.274 1.00 35.11 84 ASN B O 1
ATOM 2455 N N . LEU B 1 109 ? 9.751 15.093 51.309 1.00 35.62 85 LEU B N 1
ATOM 2456 C CA . LEU B 1 109 ? 11.015 14.649 50.727 1.00 32.11 85 LEU B CA 1
ATOM 2457 C C . LEU B 1 109 ? 10.976 14.656 49.205 1.00 35.90 85 LEU B C 1
ATOM 2458 O O . LEU B 1 109 ? 11.971 15.035 48.567 1.00 35.98 85 LEU B O 1
ATOM 2463 N N . LYS B 1 110 ? 9.833 14.287 48.615 1.00 34.33 86 LYS B N 1
ATOM 2464 C CA . LYS B 1 110 ? 9.664 14.287 47.131 1.00 39.33 86 LYS B CA 1
ATOM 2465 C C . LYS B 1 110 ? 9.981 15.595 46.455 1.00 39.57 86 LYS B C 1
ATOM 2466 O O . LYS B 1 110 ? 10.382 15.595 45.294 1.00 39.00 86 LYS B O 1
ATOM 2472 N N . LYS B 1 111 ? 9.767 16.709 47.158 1.00 38.32 87 LYS B N 1
ATOM 2473 C CA . LYS B 1 111 ? 9.997 18.046 46.586 1.00 41.76 87 LYS B CA 1
ATOM 2474 C C . LYS B 1 111 ? 11.475 18.471 46.591 1.00 37.81 87 LYS B C 1
ATOM 2475 O O . LYS B 1 111 ? 11.828 19.385 45.887 1.00 36.05 87 LYS B O 1
ATOM 2481 N N . LEU B 1 112 ? 12.294 17.842 47.430 1.00 31.74 88 LEU B N 1
ATOM 2482 C CA . LEU B 1 112 ? 13.739 18.071 47.443 1.00 33.94 88 LEU B CA 1
ATOM 2483 C C . LEU B 1 112 ? 14.373 17.376 46.231 1.00 30.27 88 LEU B C 1
ATOM 2484 O O . LEU B 1 112 ? 14.184 16.177 46.022 1.00 33.51 88 LEU B O 1
ATOM 2489 N N . ARG B 1 113 ? 15.102 18.143 45.427 1.00 31.45 89 ARG B N 1
ATOM 2490 C CA . ARG B 1 113 ? 15.773 17.641 44.228 1.00 28.96 89 ARG B CA 1
ATOM 2491 C C . ARG B 1 113 ? 17.236 17.479 44.511 1.00 30.73 89 ARG B C 1
ATOM 2492 O O . ARG B 1 113 ? 17.990 18.461 44.633 1.00 32.59 89 ARG B O 1
ATOM 2500 N N . PHE B 1 114 ? 17.647 16.224 44.608 1.00 31.82 90 PHE B N 1
ATOM 2501 C CA . PHE B 1 114 ? 19.016 15.896 44.964 1.00 30.07 90 PHE B CA 1
ATOM 2502 C C . PHE B 1 114 ? 20.000 15.905 43.818 1.00 29.84 90 PHE B C 1
ATOM 2503 O O . PHE B 1 114 ? 19.665 15.778 42.632 1.00 32.04 90 PHE B O 1
ATOM 2511 N N . LYS B 1 115 ? 21.250 16.013 44.200 1.00 32.76 91 LYS B N 1
ATOM 2512 C CA . LYS B 1 115 ? 22.333 15.903 43.253 1.00 31.36 91 LYS B CA 1
ATOM 2513 C C . LYS B 1 115 ? 23.445 15.086 43.918 1.00 30.75 91 LYS B C 1
ATOM 2514 O O . LYS B 1 115 ? 23.872 15.357 45.061 1.00 30.52 91 LYS B O 1
ATOM 2520 N N . ILE B 1 116 ? 23.906 14.071 43.216 1.00 30.64 92 ILE B N 1
ATOM 2521 C CA . ILE B 1 116 ? 25.028 13.285 43.687 1.00 30.41 92 ILE B CA 1
ATOM 2522 C C . ILE B 1 116 ? 26.306 14.008 43.272 1.00 30.14 92 ILE B C 1
ATOM 2523 O O . ILE B 1 116 ? 26.448 14.342 42.124 1.00 29.31 92 ILE B O 1
ATOM 2528 N N . LYS B 1 117 ? 27.214 14.278 44.206 1.00 29.07 93 LYS B N 1
ATOM 2529 C CA . LYS B 1 117 ? 28.472 14.956 43.811 1.00 32.99 93 LYS B CA 1
ATOM 2530 C C . LYS B 1 117 ? 29.398 13.967 43.121 1.00 33.03 93 LYS B C 1
ATOM 2531 O O . LYS B 1 117 ? 29.422 12.776 43.434 1.00 34.10 93 LYS B O 1
ATOM 2537 N N . GLY B 1 118 ? 30.155 14.446 42.168 1.00 39.89 94 GLY B N 1
ATOM 2538 C CA . GLY B 1 118 ? 31.062 13.582 41.426 1.00 38.65 94 GLY B CA 1
ATOM 2539 C C . GLY B 1 118 ? 30.278 12.796 40.396 1.00 40.22 94 GLY B C 1
ATOM 2540 O O . GLY B 1 118 ? 29.135 13.135 40.071 1.00 37.19 94 GLY B O 1
ATOM 2541 N N . ASP B 1 119 ? 30.846 11.697 39.949 1.00 38.16 95 ASP B N 1
ATOM 2542 C CA . ASP B 1 119 ? 30.239 10.927 38.879 1.00 40.54 95 ASP B CA 1
ATOM 2543 C C . ASP B 1 119 ? 29.605 9.622 39.318 1.00 38.71 95 ASP B C 1
ATOM 2544 O O . ASP B 1 119 ? 29.374 8.728 38.502 1.00 37.04 95 ASP B O 1
ATOM 2549 N N . SER B 1 120 ? 29.369 9.491 40.606 1.00 34.80 96 SER B N 1
ATOM 2550 C CA . SER B 1 120 ? 28.814 8.263 41.100 1.00 37.92 96 SER B CA 1
ATOM 2551 C C . SER B 1 120 ? 27.333 8.095 40.703 1.00 35.91 96 SER B C 1
ATOM 2552 O O . SER B 1 120 ? 26.609 9.071 40.586 1.00 36.24 96 SER B O 1
ATOM 2555 N N . ASN B 1 121 ? 26.912 6.849 40.492 1.00 37.52 97 ASN B N 1
ATOM 2556 C CA . ASN B 1 121 ? 25.524 6.514 40.143 1.00 36.56 97 ASN B CA 1
ATOM 2557 C C . ASN B 1 121 ? 24.660 6.158 41.323 1.00 36.69 97 ASN B C 1
ATOM 2558 O O . ASN B 1 121 ? 23.442 5.970 41.180 1.00 33.58 97 ASN B O 1
ATOM 2563 N N . LYS B 1 122 ? 25.277 6.033 42.486 1.00 36.09 98 LYS B N 1
ATOM 2564 C CA . LYS B 1 122 ? 24.547 5.643 43.650 1.00 36.69 98 LYS B CA 1
ATOM 2565 C C . LYS B 1 122 ? 25.256 6.031 44.942 1.00 37.04 98 LYS B C 1
ATOM 2566 O O . LYS B 1 122 ? 26.473 5.923 45.053 1.00 33.34 98 LYS B O 1
ATOM 2572 N N . GLU B 1 123 ? 24.482 6.451 45.926 1.00 32.27 99 GLU B N 1
ATOM 2573 C CA . GLU B 1 123 ? 25.042 6.788 47.227 1.00 33.26 99 GLU B CA 1
ATOM 2574 C C . GLU B 1 123 ? 24.083 6.336 48.302 1.00 34.57 99 GLU B C 1
ATOM 2575 O O . GLU B 1 123 ? 22.875 6.497 48.163 1.00 38.67 99 GLU B O 1
ATOM 2581 N N . ILE B 1 124 ? 24.625 5.762 49.360 1.00 36.27 100 ILE B N 1
ATOM 2582 C CA . ILE B 1 124 ? 23.855 5.395 50.558 1.00 38.35 100 ILE B CA 1
ATOM 2583 C C . ILE B 1 124 ? 24.322 6.449 51.556 1.00 37.08 100 ILE B C 1
ATOM 2584 O O . ILE B 1 124 ? 25.487 6.481 51.949 1.00 37.73 100 ILE B O 1
ATOM 2589 N N . VAL B 1 125 ? 23.428 7.355 51.895 1.00 33.07 101 VAL B N 1
ATOM 2590 C CA . VAL B 1 125 ? 23.762 8.496 52.740 1.00 33.54 101 VAL B CA 1
ATOM 2591 C C . VAL B 1 125 ? 23.069 8.458 54.089 1.00 35.17 101 VAL B C 1
ATOM 2592 O O . VAL B 1 125 ? 21.832 8.328 54.144 1.00 32.09 101 VAL B O 1
ATOM 2596 N N . GLU B 1 126 ? 23.842 8.614 55.158 1.00 34.75 102 GLU B N 1
ATOM 2597 C CA . GLU B 1 126 ? 23.301 8.661 56.516 1.00 41.59 102 GLU B CA 1
ATOM 2598 C C . GLU B 1 126 ? 23.133 10.086 57.020 1.00 42.36 102 GLU B C 1
ATOM 2599 O O . GLU B 1 126 ? 24.058 10.858 56.957 1.00 42.18 102 GLU B O 1
ATOM 2605 N N . PHE B 1 127 ? 21.957 10.441 57.523 1.00 38.84 103 PHE B N 1
ATOM 2606 C CA . PHE B 1 127 ? 21.769 11.768 58.070 1.00 39.98 103 PHE B CA 1
ATOM 2607 C C . PHE B 1 127 ? 21.395 11.661 59.514 1.00 41.57 103 PHE B C 1
ATOM 2608 O O . PHE B 1 127 ? 20.730 10.709 59.937 1.00 41.28 103 PHE B O 1
ATOM 2616 N N . SER B 1 128 ? 21.798 12.664 60.268 1.00 39.92 104 SER B N 1
ATOM 2617 C CA . SER B 1 128 ? 21.519 12.690 61.669 1.00 48.09 104 SER B CA 1
ATOM 2618 C C . SER B 1 128 ? 21.287 14.126 62.145 1.00 50.66 104 SER B C 1
ATOM 2619 O O . SER B 1 128 ? 22.153 14.995 61.982 1.00 50.36 104 SER B O 1
ATOM 2622 N N . PHE B 1 129 ? 20.123 14.361 62.743 1.00 50.03 105 PHE B N 1
ATOM 2623 C CA . PHE B 1 129 ? 19.762 15.667 63.261 1.00 53.11 105 PHE B CA 1
ATOM 2624 C C . PHE B 1 129 ? 19.224 15.527 64.663 1.00 58.13 105 PHE B C 1
ATOM 2625 O O . PHE B 1 129 ? 18.658 14.504 65.012 1.00 63.24 105 PHE B O 1
ATOM 2633 N N . LYS B 1 130 ? 19.411 16.545 65.488 1.00 69.89 106 LYS B N 1
ATOM 2634 C CA . LYS B 1 130 ? 18.901 16.447 66.850 1.00 77.03 106 LYS B CA 1
ATOM 2635 C C . LYS B 1 130 ? 18.407 17.794 67.322 1.00 72.52 106 LYS B C 1
ATOM 2636 O O . LYS B 1 130 ? 18.346 18.729 66.526 1.00 61.52 106 LYS B O 1
ATOM 2642 N N . GLY B 1 131 ? 17.991 17.868 68.591 1.00 85.16 107 GLY B N 1
ATOM 2643 C CA . GLY B 1 131 ? 17.490 19.118 69.206 1.00 74.66 107 GLY B CA 1
ATOM 2644 C C . GLY B 1 131 ? 16.361 19.713 68.388 1.00 75.23 107 GLY B C 1
ATOM 2645 O O . GLY B 1 131 ? 15.919 19.092 67.377 1.00 63.36 107 GLY B O 1
ATOM 2646 N N . SER B 1 132 ? 15.888 20.893 68.811 1.00 60.18 108 SER B N 1
ATOM 2647 C CA . SER B 1 132 ? 14.835 21.604 68.077 1.00 60.97 108 SER B CA 1
ATOM 2648 C C . SER B 1 132 ? 15.353 22.143 66.748 1.00 60.51 108 SER B C 1
ATOM 2649 O O . SER B 1 132 ? 16.202 23.018 66.714 1.00 64.53 108 SER B O 1
ATOM 2652 N N . LYS B 1 133 ? 14.834 21.622 65.643 1.00 60.16 109 LYS B N 1
ATOM 2653 C CA . LYS B 1 133 ? 15.274 22.109 64.359 1.00 53.38 109 LYS B CA 1
ATOM 2654 C C . LYS B 1 133 ? 14.271 21.913 63.245 1.00 52.05 109 LYS B C 1
ATOM 2655 O O . LYS B 1 133 ? 13.579 20.887 63.180 1.00 48.79 109 LYS B O 1
ATOM 2661 N N . GLU B 1 134 ? 14.201 22.922 62.378 1.00 49.17 110 GLU B N 1
ATOM 2662 C CA . GLU B 1 134 ? 13.448 22.846 61.139 1.00 48.60 110 GLU B CA 1
ATOM 2663 C C . GLU B 1 134 ? 14.448 22.456 60.081 1.00 45.60 110 GLU B C 1
ATOM 2664 O O . GLU B 1 134 ? 15.448 23.158 59.885 1.00 44.60 110 GLU B O 1
ATOM 2670 N N . ILE B 1 135 ? 14.166 21.362 59.378 1.00 40.10 111 ILE B N 1
ATOM 2671 C CA . ILE B 1 135 ? 15.068 20.844 58.373 1.00 40.60 111 ILE B CA 1
ATOM 2672 C C . ILE B 1 135 ? 14.643 21.232 56.973 1.00 40.08 111 ILE B C 1
ATOM 2673 O O . ILE B 1 135 ? 13.519 20.951 56.550 1.00 35.94 111 ILE B O 1
ATOM 2678 N N . TYR B 1 136 ? 15.571 21.872 56.271 1.00 37.65 112 TYR B N 1
ATOM 2679 C CA . TYR B 1 136 ? 15.402 22.293 54.887 1.00 36.91 112 TYR B CA 1
ATOM 2680 C C . TYR B 1 136 ? 16.469 21.627 54.024 1.00 37.13 112 TYR B C 1
ATOM 2681 O O . TYR B 1 136 ? 17.414 21.031 54.535 1.00 30.25 112 TYR B O 1
ATOM 2690 N N . GLY B 1 137 ? 16.296 21.739 52.705 1.00 35.00 113 GLY B N 1
ATOM 2691 C CA . GLY B 1 137 ? 17.197 21.173 51.762 1.00 36.27 113 GLY B CA 1
ATOM 2692 C C . GLY B 1 137 ? 18.658 21.514 52.024 1.00 38.78 113 GLY B C 1
ATOM 2693 O O . GLY B 1 137 ? 19.527 20.652 51.863 1.00 36.77 113 GLY B O 1
ATOM 2694 N N . LYS B 1 138 ? 18.920 22.749 52.452 1.00 36.30 114 LYS B N 1
ATOM 2695 C CA . LYS B 1 138 ? 20.295 23.194 52.731 1.00 41.76 114 LYS B CA 1
ATOM 2696 C C . LYS B 1 138 ? 21.032 22.303 53.757 1.00 38.59 114 LYS B C 1
ATOM 2697 O O . LYS B 1 138 ? 22.250 22.171 53.715 1.00 39.53 114 LYS B O 1
ATOM 2703 N N . ASP B 1 139 ? 20.278 21.672 54.639 1.00 38.79 115 ASP B N 1
ATOM 2704 C CA . ASP B 1 139 ? 20.845 20.885 55.752 1.00 38.59 115 ASP B CA 1
ATOM 2705 C C . ASP B 1 139 ? 21.258 19.495 55.339 1.00 38.39 115 ASP B C 1
ATOM 2706 O O . ASP B 1 139 ? 21.978 18.837 56.071 1.00 38.43 115 ASP B O 1
ATOM 2711 N N . LEU B 1 140 ? 20.768 19.047 54.179 1.00 37.46 116 LEU B N 1
ATOM 2712 C CA . LEU B 1 140 ? 21.129 17.762 53.606 1.00 35.90 116 LEU B CA 1
ATOM 2713 C C . LEU B 1 140 ? 22.305 17.958 52.621 1.00 34.67 116 LEU B C 1
ATOM 2714 O O . LEU B 1 140 ? 22.152 17.849 51.412 1.00 40.54 116 LEU B O 1
ATOM 2719 N N . ASN B 1 141 ? 23.472 18.231 53.149 1.00 35.43 117 ASN B N 1
ATOM 2720 C CA . ASN B 1 141 ? 24.646 18.523 52.316 1.00 36.19 117 ASN B CA 1
ATOM 2721 C C . ASN B 1 141 ? 25.862 17.878 52.908 1.00 37.78 117 ASN B C 1
ATOM 2722 O O . ASN B 1 141 ? 26.273 18.251 53.991 1.00 42.31 117 ASN B O 1
ATOM 2727 N N . ASN B 1 142 ? 26.438 16.904 52.215 1.00 36.45 118 ASN B N 1
ATOM 2728 C CA . ASN B 1 142 ? 27.648 16.284 52.693 1.00 38.73 118 ASN B CA 1
ATOM 2729 C C . ASN B 1 142 ? 28.571 15.967 51.532 1.00 37.72 118 ASN B C 1
ATOM 2730 O O . ASN B 1 142 ? 28.400 16.511 50.449 1.00 35.39 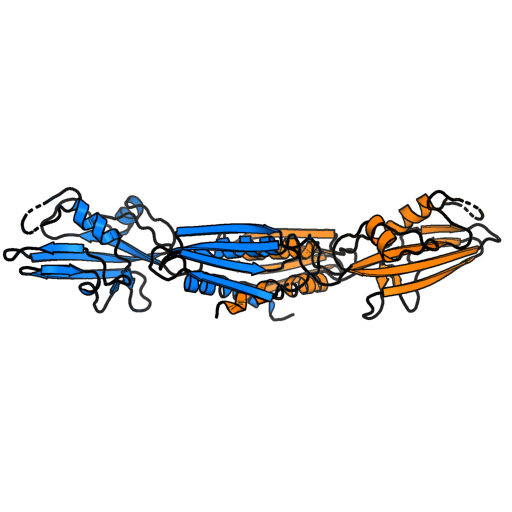118 ASN B O 1
ATOM 2735 N N . ASP B 1 143 ? 29.564 15.111 51.763 1.00 37.74 119 ASP B N 1
ATOM 2736 C CA . ASP B 1 143 ? 30.497 14.748 50.692 1.00 38.25 119 ASP B CA 1
ATOM 2737 C C . ASP B 1 143 ? 29.834 14.014 49.532 1.00 35.32 119 ASP B C 1
ATOM 2738 O O . ASP B 1 143 ? 30.247 14.158 48.390 1.00 34.00 119 ASP B O 1
ATOM 2743 N N . GLN B 1 144 ? 28.788 13.263 49.824 1.00 32.05 120 GLN B N 1
ATOM 2744 C CA . GLN B 1 144 ? 28.082 12.456 48.816 1.00 31.30 120 GLN B CA 1
ATOM 2745 C C . GLN B 1 144 ? 27.042 13.157 47.955 1.00 33.04 120 GLN B C 1
ATOM 2746 O O . GLN B 1 144 ? 27.025 12.965 46.747 1.00 33.35 120 GLN B O 1
ATOM 2752 N N . VAL B 1 145 ? 26.147 13.916 48.593 1.00 30.12 121 VAL B N 1
ATOM 2753 C CA . VAL B 1 145 ? 25.075 14.575 47.908 1.00 28.58 121 VAL B CA 1
ATOM 2754 C C . VAL B 1 145 ? 24.766 15.948 48.461 1.00 32.99 121 VAL B C 1
ATOM 2755 O O . VAL B 1 145 ? 25.206 16.348 49.563 1.00 33.65 121 VAL B O 1
ATOM 2759 N N . GLU B 1 146 ? 23.988 16.678 47.680 1.00 32.62 122 GLU B N 1
ATOM 2760 C CA . GLU B 1 146 ? 23.430 17.946 48.137 1.00 33.33 122 GLU B CA 1
ATOM 2761 C C . GLU B 1 146 ? 22.029 18.099 47.553 1.00 32.66 122 GLU B C 1
ATOM 2762 O O . GLU B 1 146 ? 21.641 17.380 46.629 1.00 33.94 122 GLU B O 1
ATOM 2768 N N . VAL B 1 147 ? 21.282 19.042 48.089 1.00 33.22 123 VAL B N 1
ATOM 2769 C CA . VAL B 1 147 ? 19.986 19.348 47.563 1.00 33.03 123 VAL B CA 1
ATOM 2770 C C . VAL B 1 147 ? 20.049 20.665 46.807 1.00 33.44 123 VAL B C 1
ATOM 2771 O O . VAL B 1 147 ? 20.572 21.661 47.317 1.00 38.70 123 VAL B O 1
ATOM 2775 N N . VAL B 1 148 ? 19.516 20.669 45.583 1.00 34.59 124 VAL B N 1
ATOM 2776 C CA . VAL B 1 148 ? 19.518 21.853 44.727 1.00 36.98 124 VAL B CA 1
ATOM 2777 C C . VAL B 1 148 ? 18.622 22.994 45.233 1.00 40.22 124 VAL B C 1
ATOM 2778 O O . VAL B 1 148 ? 19.055 24.176 45.266 1.00 35.84 124 VAL B O 1
ATOM 2782 N N . ASN B 1 149 ? 17.373 22.662 45.574 1.00 33.58 125 ASN B N 1
ATOM 2783 C CA . ASN B 1 149 ? 16.437 23.654 46.115 1.00 36.85 125 ASN B CA 1
ATOM 2784 C C . ASN B 1 149 ? 16.581 23.707 47.645 1.00 36.81 125 ASN B C 1
ATOM 2785 O O . ASN B 1 149 ? 15.806 23.096 48.377 1.00 35.02 125 ASN B O 1
ATOM 2790 N N . LYS B 1 150 ? 17.570 24.491 48.081 1.00 40.98 126 LYS B N 1
ATOM 2791 C CA . LYS B 1 150 ? 18.006 24.616 49.488 1.00 43.10 126 LYS B CA 1
ATOM 2792 C C . LYS B 1 150 ? 16.941 25.103 50.420 1.00 42.97 126 LYS B C 1
ATOM 2793 O O . LYS B 1 150 ? 16.996 24.812 51.596 1.00 39.82 126 LYS B O 1
ATOM 2799 N N . ASP B 1 151 ? 16.009 25.895 49.898 1.00 41.96 127 ASP B N 1
ATOM 2800 C CA . ASP B 1 151 ? 14.966 26.458 50.709 1.00 46.08 127 ASP B CA 1
ATOM 2801 C C . ASP B 1 151 ? 13.772 25.561 50.872 1.00 41.09 127 ASP B C 1
ATOM 2802 O O . ASP B 1 151 ? 12.831 25.942 51.522 1.00 45.34 127 ASP B O 1
ATOM 2807 N N . ALA B 1 152 ? 13.784 24.361 50.310 1.00 39.13 128 ALA B N 1
ATOM 2808 C CA . ALA B 1 152 ? 12.586 23.512 50.473 1.00 37.00 128 ALA B CA 1
ATOM 2809 C C . ALA B 1 152 ? 12.544 22.868 51.854 1.00 38.93 128 ALA B C 1
ATOM 2810 O O . ALA B 1 152 ? 13.547 22.327 52.341 1.00 38.43 128 ALA B O 1
ATOM 2812 N N . TYR B 1 153 ? 11.353 22.864 52.442 1.00 36.94 129 TYR B N 1
ATOM 2813 C CA . TYR B 1 153 ? 11.132 22.333 53.764 1.00 38.09 129 TYR B CA 1
ATOM 2814 C C . TYR B 1 153 ? 10.958 20.841 53.757 1.00 38.55 129 TYR B C 1
ATOM 2815 O O . TYR B 1 153 ? 10.280 20.275 52.898 1.00 39.79 129 TYR B O 1
ATOM 2824 N N . LEU B 1 154 ? 11.539 20.192 54.756 1.00 39.26 130 LEU B N 1
ATOM 2825 C CA . LEU B 1 154 ? 11.420 18.756 54.873 1.00 36.94 130 LEU B CA 1
ATOM 2826 C C . LEU B 1 154 ? 10.631 18.366 56.103 1.00 36.41 130 LEU B C 1
ATOM 2827 O O . LEU B 1 154 ? 9.618 17.682 55.979 1.00 36.77 130 LEU B O 1
ATOM 2832 N N . ALA B 1 155 ? 11.105 18.771 57.288 1.00 37.19 131 ALA B N 1
ATOM 2833 C CA . ALA B 1 155 ? 10.426 18.399 58.536 1.00 38.86 131 ALA B CA 1
ATOM 2834 C C . ALA B 1 155 ? 10.943 19.162 59.724 1.00 39.59 131 ALA B C 1
ATOM 2835 O O . ALA B 1 155 ? 11.968 19.834 59.637 1.00 41.09 131 ALA B O 1
ATOM 2837 N N . THR B 1 156 ? 10.226 19.039 60.840 1.00 37.53 132 THR B N 1
ATOM 2838 C CA . THR B 1 156 ? 10.588 19.678 62.092 1.00 41.84 132 THR B CA 1
ATOM 2839 C C . THR B 1 156 ? 10.734 18.662 63.228 1.00 43.68 132 THR B C 1
ATOM 2840 O O . THR B 1 156 ? 9.867 17.794 63.420 1.00 43.13 132 THR B O 1
ATOM 2844 N N . ILE B 1 157 ? 11.824 18.797 63.980 1.00 49.33 133 ILE B N 1
ATOM 2845 C CA . ILE B 1 157 ? 12.156 17.953 65.145 1.00 55.61 133 ILE B CA 1
ATOM 2846 C C . ILE B 1 157 ? 11.996 18.780 66.432 1.00 58.01 133 ILE B C 1
ATOM 2847 O O . ILE B 1 157 ? 12.410 19.948 66.480 1.00 51.78 133 ILE B O 1
ATOM 2852 N N . ASN B 1 158 ? 11.470 18.154 67.484 1.00 62.60 134 ASN B N 1
ATOM 2853 C CA . ASN B 1 158 ? 11.271 18.816 68.789 1.00 65.83 134 ASN B CA 1
ATOM 2854 C C . ASN B 1 158 ? 12.519 18.707 69.645 1.00 69.45 134 ASN B C 1
ATOM 2855 O O . ASN B 1 158 ? 13.470 18.019 69.270 1.00 68.21 134 ASN B O 1
ATOM 2860 N N . GLU B 1 159 ? 12.511 19.369 70.807 1.00 77.38 135 GLU B N 1
ATOM 2861 C CA . GLU B 1 159 ? 13.657 19.335 71.724 1.00 79.37 135 GLU B CA 1
ATOM 2862 C C . GLU B 1 159 ? 13.822 17.952 72.313 1.00 75.20 135 GLU B C 1
ATOM 2863 O O . GLU B 1 159 ? 12.837 17.259 72.539 1.00 72.75 135 GLU B O 1
ATOM 2869 N N . ASP B 1 160 ? 15.071 17.564 72.570 1.00 77.99 136 ASP B N 1
ATOM 2870 C CA . ASP B 1 160 ? 15.389 16.255 73.158 1.00 92.03 136 ASP B CA 1
ATOM 2871 C C . ASP B 1 160 ? 14.876 15.113 72.267 1.00 82.38 136 ASP B C 1
ATOM 2872 O O . ASP B 1 160 ? 14.339 14.106 72.745 1.00 82.70 136 ASP B O 1
ATOM 2877 N N . ALA B 1 161 ? 15.016 15.300 70.963 1.00 75.36 137 ALA B N 1
ATOM 2878 C CA . ALA B 1 161 ? 14.634 14.282 70.005 1.00 75.94 137 ALA B CA 1
ATOM 2879 C C . ALA B 1 161 ? 15.676 14.300 68.925 1.00 70.87 137 ALA B C 1
ATOM 2880 O O . ALA B 1 161 ? 16.349 15.316 68.701 1.00 64.84 137 ALA B O 1
ATOM 2882 N N . GLU B 1 162 ? 15.810 13.167 68.261 1.00 67.66 138 GLU B N 1
ATOM 2883 C CA . GLU B 1 162 ? 16.780 13.032 67.218 1.00 68.15 138 GLU B CA 1
ATOM 2884 C C . GLU B 1 162 ? 16.197 12.217 66.088 1.00 59.63 138 GLU B C 1
ATOM 2885 O O . GLU B 1 162 ? 15.430 11.290 66.304 1.00 60.42 138 GLU B O 1
ATOM 2891 N N . LEU B 1 163 ? 16.517 12.643 64.878 1.00 50.00 139 LEU B N 1
ATOM 2892 C CA . LEU B 1 163 ? 16.073 12.002 63.679 1.00 48.07 139 LEU B CA 1
ATOM 2893 C C . LEU B 1 163 ? 17.287 11.411 63.000 1.00 46.24 139 LEU B C 1
ATOM 2894 O O . LEU B 1 163 ? 18.263 12.103 62.756 1.00 43.18 139 LEU B O 1
ATOM 2899 N N . LYS B 1 164 ? 17.233 10.122 62.713 1.00 41.26 140 LYS B N 1
ATOM 2900 C CA . LYS B 1 164 ? 18.310 9.503 62.018 1.00 44.05 140 LYS B CA 1
ATOM 2901 C C . LYS B 1 164 ? 17.696 8.753 60.843 1.00 39.15 140 LYS B C 1
ATOM 2902 O O . LYS B 1 164 ? 16.702 8.038 60.998 1.00 34.37 140 LYS B O 1
ATOM 2908 N N . PHE B 1 165 ? 18.259 8.945 59.659 1.00 39.53 141 PHE B N 1
ATOM 2909 C CA . PHE B 1 165 ? 17.755 8.236 58.494 1.00 40.54 141 PHE B CA 1
ATOM 2910 C C . PHE B 1 165 ? 18.835 7.997 57.460 1.00 42.14 141 PHE B C 1
ATOM 2911 O O . PHE B 1 165 ? 19.828 8.711 57.404 1.00 36.25 141 PHE B O 1
ATOM 2919 N N . THR B 1 166 ? 18.643 6.941 56.683 1.00 38.25 142 THR B N 1
ATOM 2920 C CA . THR B 1 166 ? 19.556 6.580 55.641 1.00 37.35 142 THR B CA 1
ATOM 2921 C C . THR B 1 166 ? 18.760 6.697 54.358 1.00 36.22 142 THR B C 1
ATOM 2922 O O . THR B 1 166 ? 17.618 6.210 54.259 1.00 35.83 142 THR B O 1
ATOM 2926 N N . LEU B 1 167 ? 19.338 7.366 53.381 1.00 33.94 143 LEU B N 1
ATOM 2927 C CA . LEU B 1 167 ? 18.673 7.528 52.116 1.00 32.23 143 LEU B CA 1
ATOM 2928 C C . LEU B 1 167 ? 19.501 6.910 50.983 1.00 33.33 143 LEU B C 1
ATOM 2929 O O . LEU B 1 167 ? 20.735 7.084 50.944 1.00 34.62 143 LEU B O 1
ATOM 2934 N N . ILE B 1 168 ? 18.857 6.157 50.091 1.00 29.42 144 ILE B N 1
ATOM 2935 C CA . ILE B 1 168 ? 19.548 5.663 48.917 1.00 30.75 144 ILE B CA 1
ATOM 2936 C C . ILE B 1 168 ? 19.252 6.642 47.791 1.00 31.62 144 ILE B C 1
ATOM 2937 O O . ILE B 1 168 ? 18.083 6.841 47.435 1.00 31.35 144 ILE B O 1
ATOM 2942 N N . VAL B 1 169 ? 20.291 7.295 47.246 1.00 27.96 145 VAL B N 1
ATOM 2943 C CA . VAL B 1 169 ? 20.078 8.222 46.146 1.00 26.86 145 VAL B CA 1
ATOM 2944 C C . VAL B 1 169 ? 20.694 7.634 44.874 1.00 27.75 145 VAL B C 1
ATOM 2945 O O . VAL B 1 169 ? 21.840 7.154 44.888 1.00 28.99 145 VAL B O 1
ATOM 2949 N N . GLU B 1 170 ? 19.973 7.710 43.758 1.00 26.46 146 GLU B N 1
ATOM 2950 C CA . GLU B 1 170 ? 20.489 7.181 42.501 1.00 28.67 146 GLU B CA 1
ATOM 2951 C C . GLU B 1 170 ? 20.364 8.118 41.319 1.00 27.56 146 GLU B C 1
ATOM 2952 O O . GLU B 1 170 ? 19.563 9.043 41.322 1.00 26.48 146 GLU B O 1
ATOM 2958 N N . LYS B 1 171 ? 21.171 7.825 40.305 1.00 26.75 147 LYS B N 1
ATOM 2959 C CA . LYS B 1 171 ? 21.225 8.558 39.079 1.00 29.34 147 LYS B CA 1
ATOM 2960 C C . LYS B 1 171 ? 20.453 7.768 38.041 1.00 29.70 147 LYS B C 1
ATOM 2961 O O . LYS B 1 171 ? 20.607 6.591 37.952 1.00 26.43 147 LYS B O 1
ATOM 2967 N N . GLY B 1 172 ? 19.640 8.421 37.229 1.00 32.57 148 GLY B N 1
ATOM 2968 C CA . GLY B 1 172 ? 18.920 7.678 36.197 1.00 32.09 148 GLY B CA 1
ATOM 2969 C C . GLY B 1 172 ? 18.115 8.546 35.279 1.00 29.91 148 GLY B C 1
ATOM 2970 O O . GLY B 1 172 ? 18.236 9.768 35.318 1.00 28.65 148 GLY B O 1
ATOM 2971 N N . ILE B 1 173 ? 17.353 7.892 34.400 1.00 30.28 149 ILE B N 1
ATOM 2972 C CA . ILE B 1 173 ? 16.479 8.571 33.476 1.00 32.71 149 ILE B CA 1
ATOM 2973 C C . ILE B 1 173 ? 15.007 8.162 33.747 1.00 33.90 149 ILE B C 1
ATOM 2974 O O . ILE B 1 173 ? 14.756 7.123 34.316 1.00 35.63 149 ILE B O 1
ATOM 2979 N N . GLY B 1 174 ? 14.057 8.986 33.340 1.00 33.57 150 GLY B N 1
ATOM 2980 C CA . GLY B 1 174 ? 12.628 8.648 33.476 1.00 31.42 150 GLY B CA 1
ATOM 2981 C C . GLY B 1 174 ? 12.128 8.606 34.905 1.00 30.16 150 GLY B C 1
ATOM 2982 O O . GLY B 1 174 ? 12.565 9.378 35.768 1.00 29.07 150 GLY B O 1
ATOM 2983 N N . TYR B 1 175 ? 11.205 7.686 35.133 1.00 35.22 151 TYR B N 1
ATOM 2984 C CA . TYR B 1 175 ? 10.505 7.464 36.392 1.00 39.95 151 TYR B CA 1
ATOM 2985 C C . TYR B 1 175 ? 10.473 5.949 36.672 1.00 40.15 151 TYR B C 1
ATOM 2986 O O . TYR B 1 175 ? 10.342 5.154 35.744 1.00 37.94 151 TYR B O 1
ATOM 2995 N N . VAL B 1 176 ? 10.669 5.578 37.943 1.00 35.18 152 VAL B N 1
ATOM 2996 C CA . VAL B 1 176 ? 10.602 4.189 38.409 1.00 34.76 152 VAL B CA 1
ATOM 2997 C C . VAL B 1 176 ? 9.708 4.142 39.627 1.00 31.95 152 VAL B C 1
ATOM 2998 O O . VAL B 1 176 ? 9.976 4.842 40.592 1.00 30.80 152 VAL B O 1
ATOM 3002 N N . PRO B 1 177 ? 8.654 3.304 39.597 1.00 33.77 153 PRO B N 1
ATOM 3003 C CA . PRO B 1 177 ? 7.727 3.236 40.730 1.00 34.72 153 PRO B CA 1
ATOM 3004 C C . PRO B 1 177 ? 8.272 2.444 41.900 1.00 35.62 153 PRO B C 1
ATOM 3005 O O . PRO B 1 177 ? 9.080 1.540 41.727 1.00 37.32 153 PRO B O 1
ATOM 3009 N N . SER B 1 178 ? 7.836 2.808 43.096 1.00 38.06 154 SER B N 1
ATOM 3010 C CA . SER B 1 178 ? 8.276 2.137 44.322 1.00 37.69 154 SER B CA 1
ATOM 3011 C C . SER B 1 178 ? 8.201 0.634 44.243 1.00 38.99 154 SER B C 1
ATOM 3012 O O . SER B 1 178 ? 9.074 -0.039 44.770 1.00 39.92 154 SER B O 1
ATOM 3015 N N . GLU B 1 179 ? 7.170 0.099 43.578 1.00 42.78 155 GLU B N 1
ATOM 3016 C CA . GLU B 1 179 ? 6.987 -1.337 43.495 1.00 45.03 155 GLU B CA 1
ATOM 3017 C C . GLU B 1 179 ? 8.167 -2.036 42.822 1.00 47.97 155 GLU B C 1
ATOM 3018 O O . GLU B 1 179 ? 8.5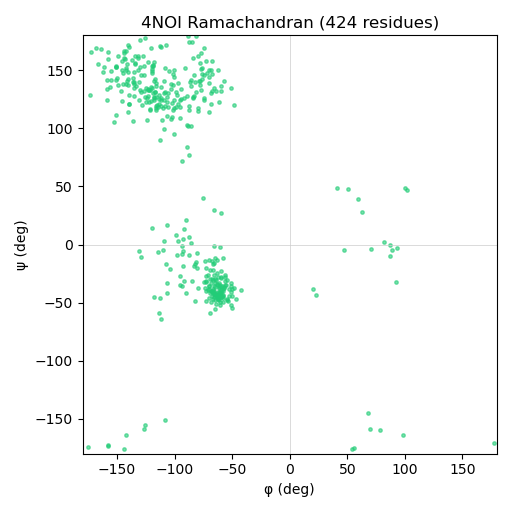67 -3.124 43.240 1.00 45.97 155 GLU B O 1
ATOM 3024 N N . GLU B 1 180 ? 8.694 -1.457 41.752 1.00 49.18 156 GLU B N 1
ATOM 3025 C CA . GLU B 1 180 ? 9.846 -2.079 41.111 1.00 51.76 156 GLU B CA 1
ATOM 3026 C C . GLU B 1 180 ? 11.061 -1.955 42.003 1.00 49.56 156 GLU B C 1
ATOM 3027 O O . GLU B 1 180 ? 11.895 -2.847 42.058 1.00 49.65 156 GLU B O 1
ATOM 3033 N N . ILE B 1 181 ? 11.174 -0.848 42.712 1.00 44.04 157 ILE B N 1
ATOM 3034 C CA . ILE B 1 181 ? 12.319 -0.684 43.592 1.00 42.44 157 ILE B CA 1
ATOM 3035 C C . ILE B 1 181 ? 12.225 -1.662 44.771 1.00 43.03 157 ILE B C 1
ATOM 3036 O O . ILE B 1 181 ? 13.220 -2.289 45.159 1.00 42.39 157 ILE B O 1
ATOM 3041 N N . LYS B 1 182 ? 11.020 -1.808 45.313 1.00 43.12 158 LYS B N 1
ATOM 3042 C CA . LYS B 1 182 ? 10.771 -2.735 46.414 1.00 46.72 158 LYS B CA 1
ATOM 3043 C C . LYS B 1 182 ? 11.226 -4.157 46.077 1.00 53.59 158 LYS B C 1
ATOM 3044 O O . LYS B 1 182 ? 11.892 -4.813 46.879 1.00 50.50 158 LYS B O 1
ATOM 3050 N N . GLU B 1 183 ? 10.838 -4.624 44.891 1.00 60.74 159 GLU B N 1
ATOM 3051 C CA . GLU B 1 183 ? 11.188 -5.968 44.421 1.00 68.48 159 GLU B CA 1
ATOM 3052 C C . GLU B 1 183 ? 12.681 -6.075 44.146 1.00 65.37 159 GLU B C 1
ATOM 3053 O O . GLU B 1 183 ? 13.280 -7.115 44.382 1.00 70.20 159 GLU B O 1
ATOM 3059 N N . LEU B 1 184 ? 13.289 -4.982 43.700 1.00 61.02 160 LEU B N 1
ATOM 3060 C CA . LEU B 1 184 ? 14.717 -4.969 43.379 1.00 63.06 160 LEU B CA 1
ATOM 3061 C C . LEU B 1 184 ? 15.616 -5.090 44.604 1.00 63.95 160 LEU B C 1
ATOM 3062 O O . LEU B 1 184 ? 16.396 -6.029 44.711 1.00 65.58 160 LEU B O 1
ATOM 3067 N N . ILE B 1 185 ? 15.496 -4.156 45.539 1.00 60.74 161 ILE B N 1
ATOM 3068 C CA . ILE B 1 185 ? 16.363 -4.183 46.718 1.00 62.28 161 ILE B CA 1
ATOM 3069 C C . ILE B 1 185 ? 16.019 -5.296 47.706 1.00 65.39 161 ILE B C 1
ATOM 3070 O O . ILE B 1 185 ? 16.853 -5.654 48.540 1.00 61.19 161 ILE B O 1
ATOM 3075 N N . ASN B 1 186 ? 14.791 -5.820 47.622 1.00 67.27 162 ASN B N 1
ATOM 3076 C CA . ASN B 1 186 ? 14.349 -6.932 48.474 1.00 66.11 162 ASN B CA 1
ATOM 3077 C C . ASN B 1 186 ? 14.840 -6.780 49.924 1.00 68.36 162 ASN B C 1
ATOM 3078 O O . ASN B 1 186 ? 15.385 -7.709 50.499 1.00 66.81 162 ASN B O 1
ATOM 3083 N N . ASP B 1 187 ? 14.653 -5.602 50.506 1.00 65.04 163 ASP B N 1
ATOM 3084 C CA . ASP B 1 187 ? 15.129 -5.347 51.861 1.00 65.37 163 ASP B CA 1
ATOM 3085 C C . ASP B 1 187 ? 14.072 -4.589 52.718 1.00 63.23 163 ASP B C 1
ATOM 3086 O O . ASP B 1 187 ? 13.849 -3.382 52.519 1.00 56.96 163 ASP B O 1
ATOM 3091 N N . PRO B 1 188 ? 13.424 -5.300 53.671 1.00 58.54 164 PRO B N 1
ATOM 3092 C CA . PRO B 1 188 ? 12.389 -4.700 54.521 1.00 57.13 164 PRO B CA 1
ATOM 3093 C C . PRO B 1 188 ? 12.880 -3.562 55.420 1.00 50.99 164 PRO B C 1
ATOM 3094 O O . PRO B 1 188 ? 12.064 -2.839 55.991 1.00 48.08 164 PRO B O 1
ATOM 3098 N N . LYS B 1 189 ? 14.192 -3.408 55.551 1.00 47.64 165 LYS B N 1
ATOM 3099 C CA . LYS B 1 189 ? 14.750 -2.283 56.320 1.00 48.97 165 LYS B CA 1
ATOM 3100 C C . LYS B 1 189 ? 14.360 -0.925 55.667 1.00 43.43 165 LYS B C 1
ATOM 3101 O O . LYS B 1 189 ? 14.121 0.097 56.336 1.00 42.97 165 LYS B O 1
ATOM 3107 N N . PHE B 1 190 ? 14.284 -0.916 54.349 1.00 41.78 166 PHE B N 1
ATOM 3108 C CA . PHE B 1 190 ? 13.993 0.318 53.625 1.00 40.26 166 PHE B CA 1
ATOM 3109 C C . PHE B 1 190 ? 12.570 0.374 53.102 1.00 38.57 166 PHE B C 1
ATOM 3110 O O . PHE B 1 190 ? 11.986 -0.625 52.788 1.00 39.79 166 PHE B O 1
ATOM 3118 N N . ILE B 1 191 ? 12.044 1.573 53.018 1.00 40.11 167 ILE B N 1
ATOM 3119 C CA . ILE B 1 191 ? 10.772 1.838 52.397 1.00 39.79 167 ILE B CA 1
ATOM 3120 C C . ILE B 1 191 ? 11.079 2.335 50.979 1.00 37.28 167 ILE B C 1
ATOM 3121 O O . ILE B 1 191 ? 11.758 3.358 50.805 1.00 33.76 167 ILE B O 1
ATOM 3126 N N . ALA B 1 192 ? 10.618 1.603 49.973 1.00 32.92 168 ALA B N 1
ATOM 3127 C CA . ALA B 1 192 ? 10.896 1.993 48.585 1.00 33.57 168 ALA B CA 1
ATOM 3128 C C . ALA B 1 192 ? 10.114 3.253 48.244 1.00 33.15 168 ALA B C 1
ATOM 3129 O O . ALA B 1 192 ? 8.992 3.443 48.719 1.00 30.06 168 ALA B O 1
ATOM 3131 N N . LEU B 1 193 ? 10.710 4.132 47.439 1.00 31.78 169 LEU B N 1
ATOM 3132 C CA . LEU B 1 193 ? 10.018 5.370 47.059 1.00 32.28 169 LEU B CA 1
ATOM 3133 C C . LEU B 1 193 ? 9.806 5.471 45.554 1.00 32.24 169 LEU B C 1
ATOM 3134 O O . LEU B 1 193 ? 10.550 4.847 44.783 1.00 33.54 169 LEU B O 1
ATOM 3139 N N . ASP B 1 194 ? 8.787 6.217 45.124 1.00 32.51 170 ASP B N 1
ATOM 3140 C CA . ASP B 1 194 ? 8.613 6.522 43.666 1.00 33.47 170 ASP B CA 1
ATOM 3141 C C . ASP B 1 194 ? 9.784 7.440 43.347 1.00 31.85 170 ASP B C 1
ATOM 3142 O O . ASP B 1 194 ? 10.084 8.360 44.119 1.00 32.67 170 ASP B O 1
ATOM 3147 N N . ALA B 1 195 ? 10.505 7.127 42.286 1.00 28.82 171 ALA B N 1
ATOM 3148 C CA . ALA B 1 195 ? 11.709 7.868 41.932 1.00 28.44 171 ALA B CA 1
ATOM 3149 C C . ALA B 1 195 ? 11.497 8.549 40.579 1.00 27.97 171 ALA B C 1
ATOM 3150 O O . ALA B 1 195 ? 11.255 7.883 39.590 1.00 29.85 171 ALA B O 1
ATOM 3152 N N . PHE B 1 196 ? 11.530 9.875 40.568 1.00 29.60 172 PHE B N 1
ATOM 3153 C CA . PHE B 1 196 ? 11.315 10.661 39.377 1.00 31.63 172 PHE B CA 1
ATOM 3154 C C . PHE B 1 196 ? 12.665 11.247 39.032 1.00 29.38 172 PHE B C 1
ATOM 3155 O O . PHE B 1 196 ? 13.097 12.233 39.645 1.00 29.01 172 PHE B O 1
ATOM 3163 N N . PHE B 1 197 ? 13.359 10.624 38.085 1.00 30.13 173 PHE B N 1
ATOM 3164 C CA . PHE B 1 197 ? 14.718 11.079 37.746 1.00 31.08 173 PHE B CA 1
ATOM 3165 C C . PHE B 1 197 ? 14.815 12.301 36.843 1.00 31.96 173 PHE B C 1
ATOM 3166 O O . PHE B 1 197 ? 15.730 13.131 36.983 1.00 31.52 173 PHE B O 1
ATOM 3174 N N . THR B 1 198 ? 13.904 12.385 35.886 1.00 30.19 174 THR B N 1
ATOM 3175 C CA . THR B 1 198 ? 13.977 13.422 34.867 1.00 30.00 174 THR B CA 1
ATOM 3176 C C . THR B 1 198 ? 14.202 14.827 35.445 1.00 29.25 174 THR B C 1
ATOM 3177 O O . THR B 1 198 ? 13.408 15.322 36.247 1.00 28.24 174 THR B O 1
ATOM 3181 N N . PRO B 1 199 ? 15.311 15.472 35.049 1.00 27.94 175 PRO B N 1
ATOM 3182 C CA . PRO B 1 199 ? 15.629 16.784 35.537 1.00 29.69 175 PRO B CA 1
ATOM 3183 C C . PRO B 1 199 ? 15.114 17.907 34.644 1.00 28.48 175 PRO B C 1
ATOM 3184 O O . PRO B 1 199 ? 15.288 19.067 34.973 1.00 28.92 175 PRO B O 1
ATOM 3188 N N . VAL B 1 200 ? 14.540 17.572 33.491 1.00 28.11 176 VAL B N 1
ATOM 3189 C CA . VAL B 1 200 ? 13.939 18.562 32.616 1.00 27.99 176 VAL B CA 1
ATOM 3190 C C . VAL B 1 200 ? 12.454 18.775 33.046 1.00 30.68 176 VAL B C 1
ATOM 3191 O O . VAL B 1 200 ? 11.674 17.832 33.011 1.00 28.75 176 VAL B O 1
ATOM 3195 N N . ARG B 1 201 ? 12.083 19.998 33.440 1.00 34.61 177 ARG B N 1
ATOM 3196 C CA . ARG B 1 201 ? 10.698 20.313 33.837 1.00 38.92 177 ARG B CA 1
ATOM 3197 C C . ARG B 1 201 ? 9.881 20.646 32.580 1.00 39.23 177 ARG B C 1
ATOM 3198 O O . ARG B 1 201 ? 8.709 20.382 32.512 1.00 38.67 177 ARG B O 1
ATOM 3206 N N . GLU B 1 202 ? 10.515 21.218 31.574 1.00 33.06 178 GLU B N 1
ATOM 3207 C CA . GLU B 1 202 ? 9.799 21.562 30.361 1.00 35.57 178 GLU B CA 1
ATOM 3208 C C . GLU B 1 202 ? 10.718 21.651 29.153 1.00 33.21 178 GLU B C 1
ATOM 3209 O O . GLU B 1 202 ? 11.805 22.239 29.212 1.00 33.73 178 GLU B O 1
ATOM 3215 N N . ALA B 1 203 ? 10.274 21.071 28.048 1.00 30.68 179 ALA B N 1
ATOM 3216 C CA . ALA B 1 203 ? 11.009 21.191 26.803 1.00 31.76 179 ALA B CA 1
ATOM 3217 C C . ALA B 1 203 ? 9.989 21.383 25.687 1.00 33.00 179 ALA B C 1
ATOM 3218 O O . ALA B 1 203 ? 9.049 20.548 25.522 1.00 35.39 179 ALA B O 1
ATOM 3220 N N . THR B 1 204 ? 10.129 22.510 24.987 1.00 33.94 180 THR B N 1
ATOM 3221 C CA . THR B 1 204 ? 9.227 22.903 23.895 1.00 35.83 180 THR B CA 1
ATOM 3222 C C . THR B 1 204 ? 10.016 23.332 22.700 1.00 39.61 180 THR B C 1
ATOM 3223 O O . THR B 1 204 ? 11.221 23.659 22.795 1.00 40.41 180 THR B O 1
ATOM 3227 N N . TYR B 1 205 ? 9.330 23.344 21.569 1.00 43.09 181 TYR B N 1
ATOM 3228 C CA . TYR B 1 205 ? 9.916 23.816 20.356 1.00 43.91 181 TYR B CA 1
ATOM 3229 C C . TYR B 1 205 ? 8.941 24.730 19.631 1.00 45.33 181 TYR B C 1
ATOM 3230 O O . TYR B 1 205 ? 7.716 24.601 19.739 1.00 44.91 181 TYR B O 1
ATOM 3239 N N . ASP B 1 206 ? 9.510 25.680 18.927 1.00 47.45 182 ASP B N 1
ATOM 3240 C CA . ASP B 1 206 ? 8.766 26.583 18.086 1.00 54.15 182 ASP B CA 1
ATOM 3241 C C . ASP B 1 206 ? 9.505 26.631 16.775 1.00 51.18 182 ASP B C 1
ATOM 3242 O O . ASP B 1 206 ? 10.725 26.666 16.744 1.00 53.31 182 ASP B O 1
ATOM 3247 N N . ILE B 1 207 ? 8.762 26.579 15.693 1.00 51.30 183 ILE B N 1
ATOM 3248 C CA . ILE B 1 207 ? 9.346 26.637 14.369 1.00 53.19 183 ILE B CA 1
ATOM 3249 C C . ILE B 1 207 ? 8.920 27.985 13.821 1.00 53.42 183 ILE B C 1
ATOM 3250 O O . ILE B 1 207 ? 7.732 28.289 13.737 1.00 51.76 183 ILE B O 1
ATOM 3255 N N . GLU B 1 208 ? 9.916 28.828 13.558 1.00 57.40 184 GLU B N 1
ATOM 3256 C CA . GLU B 1 208 ? 9.688 30.193 13.086 1.00 61.97 184 GLU B CA 1
ATOM 3257 C C . GLU B 1 208 ? 10.089 30.305 11.634 1.00 59.74 184 GLU B C 1
ATOM 3258 O O . GLU B 1 208 ? 11.180 29.880 11.244 1.00 54.26 184 GLU B O 1
ATOM 3264 N N . LYS B 1 209 ? 9.204 30.880 10.837 1.00 62.58 185 LYS B N 1
ATOM 3265 C CA . LYS B 1 209 ? 9.473 31.064 9.421 1.00 68.39 185 LYS B CA 1
ATOM 3266 C C . LYS B 1 209 ? 10.226 32.384 9.283 1.00 64.84 185 LYS B C 1
ATOM 3267 O O . LYS B 1 209 ? 9.925 33.331 9.992 1.00 66.78 185 LYS B O 1
ATOM 3273 N N . VAL B 1 210 ? 11.230 32.432 8.414 1.00 66.21 186 VAL B N 1
ATOM 3274 C CA . VAL B 1 210 ? 12.000 33.664 8.177 1.00 67.68 186 VAL B CA 1
ATOM 3275 C C . VAL B 1 210 ? 11.801 34.115 6.731 1.00 70.87 186 VAL B C 1
ATOM 3276 O O . VAL B 1 210 ? 11.818 33.299 5.819 1.00 71.51 186 VAL B O 1
ATOM 3280 N N . LEU B 1 211 ? 11.639 35.423 6.534 1.00 77.32 187 LEU B N 1
ATOM 3281 C CA . LEU B 1 211 ? 11.345 35.999 5.214 1.00 81.02 187 LEU B CA 1
ATOM 3282 C C . LEU B 1 211 ? 12.599 36.484 4.486 1.00 79.53 187 LEU B C 1
ATOM 3283 O O . LEU B 1 211 ? 13.482 37.086 5.098 1.00 75.70 187 LEU B O 1
ATOM 3288 N N . PRO B 1 216 ? 13.639 31.570 -1.128 1.00 86.51 192 PRO B N 1
ATOM 3289 C CA . PRO B 1 216 ? 14.563 32.065 -0.113 1.00 86.58 192 PRO B CA 1
ATOM 3290 C C . PRO B 1 216 ? 14.023 32.074 1.345 1.00 79.35 192 PRO B C 1
ATOM 3291 O O . PRO B 1 216 ? 14.772 32.431 2.256 1.00 72.61 192 PRO B O 1
ATOM 3295 N N . ASP B 1 217 ? 12.746 31.720 1.548 1.00 73.61 193 ASP B N 1
ATOM 3296 C CA . ASP B 1 217 ? 12.156 31.678 2.889 1.00 71.22 193 ASP B CA 1
ATOM 3297 C C . ASP B 1 217 ? 12.644 30.398 3.573 1.00 64.99 193 ASP B C 1
ATOM 3298 O O . ASP B 1 217 ? 12.617 29.315 2.991 1.00 63.54 193 ASP B O 1
ATOM 3303 N N . TYR B 1 218 ? 13.100 30.518 4.806 1.00 61.09 194 TYR B N 1
ATOM 3304 C CA . TYR B 1 218 ? 13.547 29.342 5.533 1.00 58.04 194 TYR B CA 1
ATOM 3305 C C . TYR B 1 218 ? 12.904 29.309 6.910 1.00 55.69 194 TYR B C 1
ATOM 3306 O O . TYR B 1 218 ? 12.154 30.215 7.271 1.00 55.94 194 TYR B O 1
ATOM 3315 N N . GLU B 1 219 ? 13.158 28.251 7.669 1.00 53.49 195 GLU B N 1
ATOM 3316 C CA . GLU B 1 219 ? 12.623 28.193 9.014 1.00 52.28 195 GLU B CA 1
ATOM 3317 C C . GLU B 1 219 ? 13.736 27.925 10.000 1.00 50.42 195 GLU B C 1
ATOM 3318 O O . GLU B 1 219 ? 14.739 27.315 9.676 1.00 50.31 195 GLU B O 1
ATOM 3324 N N . LYS B 1 220 ? 13.501 28.376 11.219 1.00 52.35 196 LYS B N 1
ATOM 3325 C CA . LYS B 1 220 ? 14.434 28.290 12.315 1.00 52.81 196 LYS B CA 1
ATOM 3326 C C . LYS B 1 220 ? 13.791 27.439 13.417 1.00 49.66 196 LYS B C 1
ATOM 3327 O O . LYS B 1 220 ? 12.622 27.630 13.743 1.00 49.39 196 LYS B O 1
ATOM 3333 N N . VAL B 1 221 ? 14.517 26.453 13.935 1.00 47.28 197 VAL B N 1
ATOM 3334 C CA . VAL B 1 221 ? 14.010 25.621 15.033 1.00 43.41 197 VAL B CA 1
ATOM 3335 C C . VAL B 1 221 ? 14.509 26.212 16.344 1.00 43.00 197 VAL B C 1
ATOM 3336 O O . VAL B 1 221 ? 15.706 26.408 16.506 1.00 40.28 197 VAL B O 1
ATOM 3340 N N . VAL B 1 222 ? 13.587 26.502 17.267 1.00 42.39 198 VAL B N 1
ATOM 3341 C CA . VAL B 1 222 ? 13.937 27.023 18.586 1.00 41.62 198 VAL B CA 1
ATOM 3342 C C . VAL B 1 222 ? 13.403 26.083 19.665 1.00 42.31 198 VAL B C 1
ATOM 3343 O O . VAL B 1 222 ? 12.193 25.924 19.806 1.00 41.13 198 VAL B O 1
ATOM 3347 N N . LEU B 1 223 ? 14.321 25.472 20.416 1.00 41.44 199 LEU B N 1
ATOM 3348 C CA . LEU B 1 223 ? 13.996 24.591 21.531 1.00 40.92 199 LEU B CA 1
ATOM 3349 C C . LEU B 1 223 ? 14.217 25.352 22.808 1.00 38.20 199 LEU B C 1
ATOM 3350 O O . LEU B 1 223 ? 15.247 25.996 22.981 1.00 40.09 199 LEU B O 1
ATOM 3355 N N . THR B 1 224 ? 13.272 25.264 23.719 1.00 34.63 200 THR B N 1
ATOM 3356 C CA . THR B 1 224 ? 13.373 25.957 24.992 1.00 33.48 200 THR B CA 1
ATOM 3357 C C . THR B 1 224 ? 13.389 24.888 26.055 1.00 31.45 200 THR B C 1
ATOM 3358 O O . THR B 1 224 ? 12.512 24.047 26.095 1.00 31.68 200 THR B O 1
ATOM 3362 N N . VAL B 1 225 ? 14.378 24.930 26.926 1.00 30.56 201 VAL B N 1
ATOM 3363 C CA . VAL B 1 225 ? 14.565 23.908 27.933 1.00 31.96 201 VAL B CA 1
ATOM 3364 C C . VAL B 1 225 ? 14.666 24.488 29.324 1.00 32.66 201 VAL B C 1
ATOM 3365 O O . VAL B 1 225 ? 15.450 25.392 29.567 1.00 32.44 201 VAL B O 1
ATOM 3369 N N . THR B 1 226 ? 13.916 23.905 30.241 1.00 30.90 202 THR B N 1
ATOM 3370 C CA . THR B 1 226 ? 13.946 24.313 31.630 1.00 31.79 202 THR B CA 1
ATOM 3371 C C . THR B 1 226 ? 14.230 23.100 32.468 1.00 30.04 202 THR B C 1
ATOM 3372 O O . THR B 1 226 ? 13.520 22.092 32.343 1.00 30.24 202 THR B O 1
ATOM 3376 N N . THR B 1 227 ? 15.246 23.191 33.326 1.00 29.59 203 THR B N 1
ATOM 3377 C CA . THR B 1 227 ? 15.590 22.119 34.235 1.00 29.33 203 THR B CA 1
ATOM 3378 C C . THR B 1 227 ? 15.310 22.521 35.663 1.00 31.38 203 THR B C 1
ATOM 3379 O O . THR B 1 227 ? 15.034 23.669 35.935 1.00 30.77 203 THR B O 1
ATOM 3383 N N . ASP B 1 228 ? 15.395 21.554 36.565 1.00 31.22 204 ASP B N 1
ATOM 3384 C CA . ASP B 1 228 ? 15.190 21.776 37.999 1.00 35.95 204 ASP B CA 1
ATOM 3385 C C . ASP B 1 228 ? 16.511 22.077 38.714 1.00 38.01 204 ASP B C 1
ATOM 3386 O O . ASP B 1 228 ? 16.570 22.030 39.937 1.00 41.96 204 ASP B O 1
ATOM 3391 N N . GLY B 1 229 ? 17.582 22.367 37.963 1.00 39.71 205 GLY B N 1
ATOM 3392 C CA . GLY B 1 229 ? 18.871 22.690 38.568 1.00 37.74 205 GLY B CA 1
ATOM 3393 C C . GLY B 1 229 ? 19.764 21.490 38.891 1.00 37.72 205 GLY B C 1
ATOM 3394 O O . GLY B 1 229 ? 20.904 21.686 39.277 1.00 37.91 205 GLY B O 1
ATOM 3395 N N . GLN B 1 230 ? 19.249 20.258 38.790 1.00 32.54 206 GLN B N 1
ATOM 3396 C CA . GLN B 1 230 ? 20.102 19.076 38.970 1.00 32.54 206 GLN B CA 1
ATOM 3397 C C . GLN B 1 230 ? 21.215 19.103 37.931 1.00 33.64 206 GLN B C 1
ATOM 3398 O O . GLN B 1 230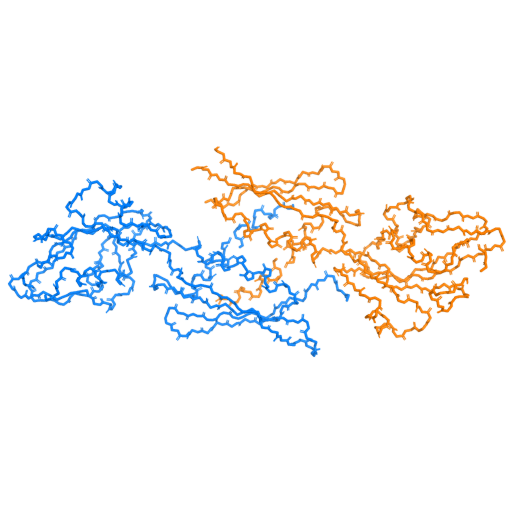 ? 22.307 18.695 38.223 1.00 31.98 206 GLN B O 1
ATOM 3404 N N . ILE B 1 231 ? 20.881 19.575 36.723 1.00 33.82 207 ILE B N 1
ATOM 3405 C CA . ILE B 1 231 ? 21.831 19.767 35.635 1.00 34.32 207 ILE B CA 1
ATOM 3406 C C . ILE B 1 231 ? 21.382 21.034 34.898 1.00 32.79 207 ILE B C 1
ATOM 3407 O O . ILE B 1 231 ? 20.227 21.471 35.030 1.00 30.14 207 ILE B O 1
ATOM 3412 N N . THR B 1 232 ? 22.290 21.623 34.147 1.00 31.21 208 THR B N 1
ATOM 3413 C CA . THR B 1 232 ? 22.006 22.808 33.373 1.00 32.41 208 THR B CA 1
ATOM 3414 C C . THR B 1 232 ? 21.267 22.385 32.080 1.00 34.67 208 THR B C 1
ATOM 3415 O O . THR B 1 232 ? 21.310 21.217 31.671 1.00 34.29 208 THR B O 1
ATOM 3419 N N . PRO B 1 233 ? 20.610 23.346 31.422 1.00 34.24 209 PRO B N 1
ATOM 3420 C CA . PRO B 1 233 ? 19.935 23.077 30.169 1.00 35.39 209 PRO B CA 1
ATOM 3421 C C . PRO B 1 233 ? 20.900 22.619 29.097 1.00 33.46 209 PRO B C 1
ATOM 3422 O O . PRO B 1 233 ? 20.536 21.847 28.242 1.00 31.69 209 PRO B O 1
ATOM 3426 N N . ASN B 1 234 ? 22.113 23.132 29.133 1.00 33.22 210 ASN B N 1
ATOM 3427 C CA . ASN B 1 234 ? 23.129 22.745 28.175 1.00 37.10 210 ASN B CA 1
ATOM 3428 C C . ASN B 1 234 ? 23.482 21.279 28.395 1.00 37.05 210 ASN B C 1
ATOM 3429 O O . ASN B 1 234 ? 23.548 20.521 27.445 1.00 38.36 210 ASN B O 1
ATOM 3434 N N . GLU B 1 235 ? 23.661 20.879 29.658 1.00 34.94 211 GLU B N 1
ATOM 3435 C CA . GLU B 1 235 ? 23.902 19.474 29.977 1.00 37.48 211 GLU B CA 1
ATOM 3436 C C . GLU B 1 235 ? 22.751 18.581 29.528 1.00 35.52 211 GLU B C 1
ATOM 3437 O O . GLU B 1 235 ? 22.985 17.486 29.025 1.00 31.50 211 GLU B O 1
ATOM 3443 N N . ALA B 1 236 ? 21.507 19.049 29.688 1.00 32.70 212 ALA B N 1
ATOM 3444 C CA . ALA B 1 236 ? 20.376 18.234 29.329 1.00 30.66 212 ALA B CA 1
ATOM 3445 C C . ALA B 1 236 ? 20.371 18.016 27.830 1.00 31.89 212 ALA B C 1
ATOM 3446 O O . ALA B 1 236 ? 20.076 16.928 27.344 1.00 31.29 212 ALA B O 1
ATOM 3448 N N . PHE B 1 237 ? 20.657 19.078 27.097 1.00 33.48 213 PHE B N 1
ATOM 3449 C CA . PHE B 1 237 ? 20.687 19.012 25.646 1.00 35.59 213 PHE B CA 1
ATOM 3450 C C . PHE B 1 237 ? 21.825 18.075 25.174 1.00 37.50 213 PHE B C 1
ATOM 3451 O O . PHE B 1 237 ? 21.682 17.367 24.196 1.00 33.12 213 PHE B O 1
ATOM 3459 N N . GLN B 1 238 ? 22.951 18.072 25.871 1.00 40.00 214 GLN B N 1
ATOM 3460 C CA . GLN B 1 238 ? 24.032 17.106 25.532 1.00 41.95 214 GLN B CA 1
ATOM 3461 C C . GLN B 1 238 ? 23.542 15.678 25.800 1.00 39.12 214 GLN B C 1
ATOM 3462 O O . GLN B 1 238 ? 23.750 14.806 24.978 1.00 38.80 214 GLN B O 1
ATOM 3468 N N . ASN B 1 239 ? 22.838 15.439 26.915 1.00 36.48 215 ASN B N 1
ATOM 3469 C CA . ASN B 1 239 ? 22.278 14.107 27.137 1.00 35.27 215 ASN B CA 1
ATOM 3470 C C . ASN B 1 239 ? 21.424 13.677 25.923 1.00 35.30 215 ASN B C 1
ATOM 3471 O O . ASN B 1 239 ? 21.540 12.544 25.442 1.00 37.73 215 ASN B O 1
ATOM 3476 N N . ALA B 1 240 ? 20.528 14.551 25.468 1.00 34.88 216 ALA B N 1
ATOM 3477 C CA . ALA B 1 240 ? 19.613 14.210 24.374 1.00 34.41 216 ALA B CA 1
ATOM 3478 C C . ALA B 1 240 ? 20.336 13.973 23.040 1.00 34.91 216 ALA B C 1
ATOM 3479 O O . ALA B 1 240 ? 20.000 13.047 22.301 1.00 33.49 216 ALA B O 1
ATOM 3481 N N . LEU B 1 241 ? 21.313 14.814 22.719 1.00 35.10 217 LEU B N 1
ATOM 3482 C CA . LEU B 1 241 ? 22.106 14.598 21.489 1.00 40.15 217 LEU B CA 1
ATOM 3483 C C . LEU B 1 241 ? 22.836 13.275 21.495 1.00 39.09 217 LEU B C 1
ATOM 3484 O O . LEU B 1 241 ? 22.785 12.490 20.546 1.00 36.06 217 LEU B O 1
ATOM 3489 N N . GLU B 1 242 ? 23.512 13.043 22.599 1.00 39.15 218 GLU B N 1
ATOM 3490 C CA . GLU B 1 242 ? 24.269 11.840 22.810 1.00 43.15 218 GLU B CA 1
ATOM 3491 C C . GLU B 1 242 ? 23.349 10.636 22.687 1.00 40.39 218 GLU B C 1
ATOM 3492 O O . GLU B 1 242 ? 23.711 9.670 22.019 1.00 35.42 218 GLU B O 1
ATOM 3498 N N . ALA B 1 243 ? 22.132 10.695 23.269 1.00 36.27 219 ALA B N 1
ATOM 3499 C CA . ALA B 1 243 ? 21.206 9.578 23.125 1.00 34.08 219 ALA B CA 1
ATOM 3500 C C . ALA B 1 243 ? 20.765 9.415 21.646 1.00 36.11 219 ALA B C 1
ATOM 3501 O O . ALA B 1 243 ? 20.648 8.290 21.160 1.00 37.09 219 ALA B O 1
ATOM 3519 N N . TYR B 1 245 ? 22.430 10.137 18.860 1.00 37.71 221 TYR B N 1
ATOM 3520 C CA . TYR B 1 245 ? 23.518 9.475 18.149 1.00 40.18 221 TYR B CA 1
ATOM 3521 C C . TYR B 1 245 ? 23.600 7.967 18.469 1.00 42.38 221 TYR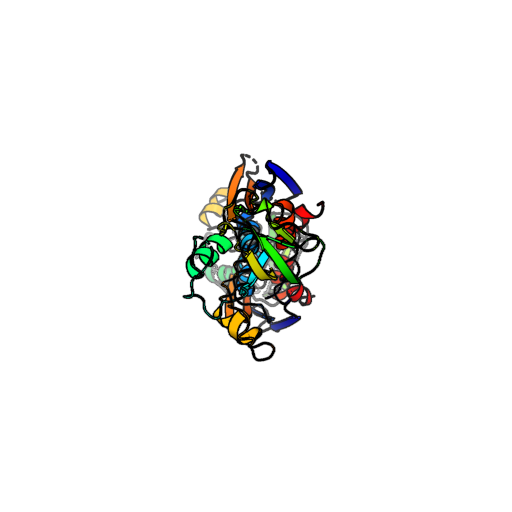 B C 1
ATOM 3522 O O . TYR B 1 245 ? 23.755 7.164 17.559 1.00 44.73 221 TYR B O 1
ATOM 3531 N N . LYS B 1 246 ? 23.462 7.570 19.741 1.00 41.80 222 LYS B N 1
ATOM 3532 C CA . LYS B 1 246 ? 23.545 6.128 20.057 1.00 41.72 222 LYS B CA 1
ATOM 3533 C C . LYS B 1 246 ? 22.420 5.331 19.443 1.00 40.93 222 LYS B C 1
ATOM 3534 O O . LYS B 1 246 ? 22.640 4.208 18.958 1.00 37.26 222 LYS B O 1
ATOM 3540 N N . GLN B 1 247 ? 21.201 5.878 19.518 1.00 37.59 223 GLN B N 1
ATOM 3541 C CA . GLN B 1 247 ? 20.057 5.194 18.948 1.00 38.94 223 GLN B CA 1
ATOM 3542 C C . GLN B 1 247 ? 20.178 5.097 17.395 1.00 40.30 223 GLN B C 1
ATOM 3543 O O . GLN B 1 247 ? 19.853 4.062 16.819 1.00 41.66 223 GLN B O 1
ATOM 3549 N N . LEU B 1 248 ? 20.655 6.157 16.737 1.00 39.12 224 LEU B N 1
ATOM 3550 C CA . LEU B 1 248 ? 20.864 6.117 15.282 1.00 41.64 224 LEU B CA 1
ATOM 3551 C C . LEU B 1 248 ? 21.976 5.158 14.833 1.00 42.30 224 LEU B C 1
ATOM 3552 O O . LEU B 1 248 ? 21.915 4.616 13.724 1.00 43.54 224 LEU B O 1
ATOM 3557 N N . SER B 1 249 ? 22.990 4.965 15.672 1.00 42.69 225 SER B N 1
ATOM 3558 C CA . SER B 1 249 ? 24.151 4.104 15.306 1.00 41.94 225 SER B CA 1
ATOM 3559 C C . SER B 1 249 ? 23.800 2.706 14.788 1.00 41.59 225 SER B C 1
ATOM 3560 O O . SER B 1 249 ? 24.486 2.178 13.932 1.00 43.48 225 SER B O 1
ATOM 3563 N N . VAL B 1 250 ? 22.732 2.092 15.273 1.00 38.53 226 VAL B N 1
ATOM 3564 C CA . VAL B 1 250 ? 22.394 0.781 14.751 1.00 40.53 226 VAL B CA 1
ATOM 3565 C C . VAL B 1 250 ? 22.109 0.858 13.243 1.00 45.12 226 VAL B C 1
ATOM 3566 O O . VAL B 1 250 ? 22.435 -0.057 12.515 1.00 47.19 226 VAL B O 1
ATOM 3570 N N . PHE B 1 251 ? 21.510 1.955 12.771 1.00 45.90 227 PHE B N 1
ATOM 3571 C CA . PHE B 1 251 ? 21.175 2.072 11.335 1.00 45.81 227 PHE B CA 1
ATOM 3572 C C . PHE B 1 251 ? 22.384 2.237 10.432 1.00 48.04 227 PHE B C 1
ATOM 3573 O O . PHE B 1 251 ? 22.249 2.085 9.226 1.00 51.76 227 PHE B O 1
ATOM 3581 N N . ASP B 1 252 ? 23.558 2.529 11.001 1.00 53.85 228 ASP B N 1
ATOM 3582 C CA . ASP B 1 252 ? 24.800 2.697 10.201 1.00 58.32 228 ASP B CA 1
ATOM 3583 C C . ASP B 1 252 ? 25.178 1.450 9.414 1.00 61.79 228 ASP B C 1
ATOM 3584 O O . ASP B 1 252 ? 25.839 1.549 8.392 1.00 64.60 228 ASP B O 1
ATOM 3589 N N . LYS B 1 253 ? 24.789 0.281 9.911 1.00 67.33 229 LYS B N 1
ATOM 3590 C CA . LYS B 1 253 ? 25.086 -0.983 9.233 1.00 74.06 229 LYS B CA 1
ATOM 3591 C C . LYS B 1 253 ? 24.486 -1.108 7.832 1.00 78.36 229 LYS B C 1
ATOM 3592 O O . LYS B 1 253 ? 24.704 -2.119 7.153 1.00 89.82 229 LYS B O 1
ATOM 3598 N N . ILE B 1 254 ? 23.735 -0.091 7.403 1.00 73.51 230 ILE B N 1
ATOM 3599 C CA . ILE B 1 254 ? 23.169 -0.076 6.046 1.00 71.24 230 ILE B CA 1
ATOM 3600 C C . ILE B 1 254 ? 24.323 -0.169 5.027 1.00 75.32 230 ILE B C 1
ATOM 3601 O O . ILE B 1 254 ? 24.194 -0.820 3.994 1.00 82.31 230 ILE B O 1
ATOM 3606 N N . THR B 1 255 ? 25.454 0.458 5.346 1.00 77.07 231 THR B N 1
ATOM 3607 C CA . THR B 1 255 ? 26.648 0.401 4.495 1.00 83.21 231 THR B CA 1
ATOM 3608 C C . THR B 1 255 ? 27.562 -0.751 4.920 1.00 78.00 231 THR B C 1
ATOM 3609 O O . THR B 1 255 ? 27.422 -1.880 4.443 1.00 70.94 231 THR B O 1
#

Sequence (440 aa):
ITTSSAYTPTEFTIENISDTVAKISAWPFEIGYGITLAHPLRRLLYTSTIGYAPTAIHIIDGVAHEFDSRGLEDVALFIINLKKLRFKIKGDSNKEIVEFSFKGSKEIYGKDLNNNDQVEVVNKDAYLATINEDAELKFTLIVEKGIGYVPSEEIKELINDPKFIALDAFFTPVREATYDIEKVLFEDNPDYEKVVLTVTTDGQITPNEAFQNALEAYKQLSVFDKIYTPTEFTIENISDTVAKISAWPFEIGYGITLAHPLRRLLYTSSTIGYAPTAIHIDGVAHEFDSRGLEDVALFIINLKKLRFKIKGDSNKEIVEFSFKGSKEIYGKDLNNDQVEVVNKDAYLATINEDAELKFTLIVEKGIGYVPSEEIKELINDPKFIALDAFFTPVREATYDIEKVLPDYEKVVLTVTTDGQITPNEAFQNALEAYKQLSVFDKIT

Foldseek 3Di:
DDPDWDDWDDWDWADPDQFKIKIKTDWGFAPVLVVPQVLLLVLLFVLDKFKFWFWKFKPPAQAQQAAPFPDGSVLLVVQRRLWGKDFPDDDFKDKDKDKDAAWDWD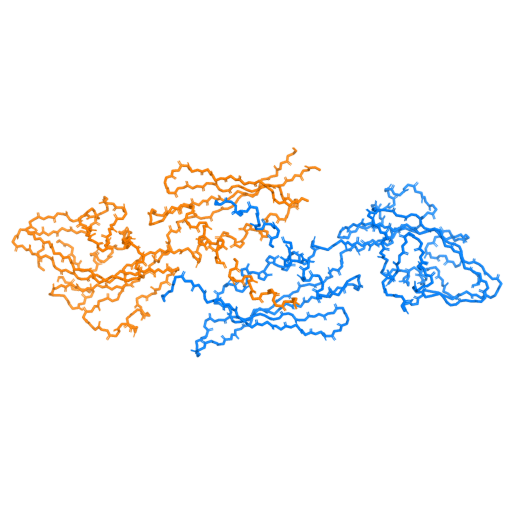FQCNPDDNTMHTQPRRGTRDTGHGVDMIIMIIMMGIDHAWDQQVNSCVVVVDSSIHGHTTGTTFWPDKDWDWAWDDDPRDTRTTMIMIMTGGSRNHGSVVSSVSSVVVCVVVCVPVPD/DDWDDWDWADPDQFKIKIKTDFAAVPGVCVPQVLLLVCLAFQFKFKWWFKKFKPPDQDCQAQPFPDGNVVLQVLRVVWGKAFPDDDFKDWDKDKDAAWDWDFQQRPDDNTMGTQRRHRTRDTGHGPDMIIMIIMMGMDGAKDAQVVSCVVVVDSSIRTHTTGTNFWPDKDWDWAWADVIGIMIMIMTGGPNSHGRVSSSVSSVVVVVVCVVVVVVD